Protein 1RTY (pdb70)

Sequence (479 aa):
KDSLRVESYGTIDELNSFIGLALAELSGQPGFEDLTAELLTIQHELFDCGGDLAIVTDYKLTEESVSFLETRIDAYTAEAPELKKFILPGGSKCASLLHIARTITRRAERRVVALKSEEIHETVLRYLNRLSDYFFAGARVVNARSGIGDVEYERSAKLYTDSLRVESYGTIDELNSFIGLALAELSGQPGFEDLTAELLTIQHELFDCGGDLAIVTERKDYKLTEESVSFLETRIDAYTAEAPELKKFILPGGSKCASLLHIARTITRRAERRVVALKSEEIHETVLRYLNRLSDYFFAGARVVNARSGIGDVEYERKDSLRVESYGTIDELNSFIGLALAELSGQPGFEDLTAELLTIQHELFDCGGDLAYKLTEESVSFLETRIDAYTAEAPELKKFILPGGSKCASLLHIARTITRRAERRVVALKSEEIHETVLRYLNRLSDYFFAGARVVNARSGIGDVEYERSAIVFRDRNS

Solvent-accessible surface area: 19884 Å² total

Organism: Bacillus subtilis (strain 168) (NCBI:txid224308)

Foldseek 3Di:
DDPLLVVLLVLLVVLLVLLVVLLVVLVVDPPCPVVNVLSVVVSVLSNQLSVQSVDDPDGDHDLVLLVVLVVLLVVLCVLFPPDDADFDQDWDPSLNSLQVSLVSLVVSLVSVVVCVVDDTPCSSNSSSVSSSSSSVSVSRSVNVVVVTHTHGDDDPD/DQPLVVLLVVLLVLLVVLLVLLVVLLVVCVVPPPCVVVSVLSVVVSVLSVLLNCQSPVDDDPVPRDHDLVLLVVLSVLLVVLCVQFDPDPFDFDQDWDPSLNSLLVSLVSLVVSLVSVVVCVVDDTDCSSNSSSSSSSSSSNSVSRSVRVVVVIHTHGDDD/DVVLLVVLLVLLVVLLVLLVVLLVVVVVDPPCVVVNVVSVVVSVLSNQLSVQSCHDRDLVLLVVLVVLLVVLCVLFPPDPAAFDQDWPVSLNSLLVSLVSLVVSLVSVVVCVVDDTDPRSNSNSVSSSSSSNSVSRSVNVVVVGGTHGDDPVCVVVDDDPD

Nearest PDB structures (foldseek):
  1rty-assembly1_A  TM=1.006E+00  e=5.826E-22  Bacillus subtilis
  1rty-assembly1_C  TM=9.875E-01  e=1.593E-19  Bacillus subtilis
  5im6-assembly1_A  TM=9.611E-01  e=4.534E-10  Burkholderia thailandensis E264
  2zhy-assembly1_A  TM=9.577E-01  e=4.776E-10  Burkholderia thailandensis
  2zhz-assembly1_C  TM=9.462E-01  e=5.879E-10  Burkholderia thailandensis

Radius of gyration: 21.3 Å; Cα contacts (8 Å, |Δi|>4): 761; chains: 3; bounding box: 52×54×54 Å

InterPro domains:
  IPR016030 Cobalamin adenosyltransferase-like [PF01923] (3-167)
  IPR029499 Corrinoid adenosyltransferase, PduO-type [PTHR12213] (2-181)
  IPR029499 Corrinoid adenosyltransferase, PduO-type [TIGR00636] (4-179)
  IPR036451 Cobalamin adenosyltransferase-like superfamily [G3DSA:1.20.1200.10] (12-193)
  IPR036451 Cobalamin adenosyltransferase-like superfamily [SSF89028] (1-179)

Secondary structure (DSSP, 8-state):
--HHHHHHHHHHHHHHHHHHHHHHHHTTSSS-HHHHHHHHHHHHHHHHHHHHHH--------HHHHHHHHHHHHHHHHHSPPP-SPBPS-SSHHHHHHHHHHHHHHHHHHHHHH---S---HHHHHHHHHHHHHHHHHHHHHHHHTT----B-----/-----HHHHHHHHHHHHHHHHHHHHHHHHHTSTT-HHHHHHHHHHHHHHHHHHHHHTT---GGG----HHHHHHHHHHHHHHHHHSPPP-S-EES-SSHHHHHHHHHHHHHHHHHHHHHH---S---HHHHHHHHHHHHHHHHHHHHHHHHTT-PPEE---/--HHHHHHHHHHHHHHHHHHHHHHHHTTSTT-HHHHHHHHHHHHHHHHHHHHT-----HHHHHHHHHHHHHHHHHSPPP-S-EES-SSHHHHHHHHHHHHHHHHHHHHHH---S---HHHHHHHHHHHHHHHHHHHHHHHHTT---EE--GGGSTTS----

CATH classification: 1.20.1200.10

B-factor: mean 40.58, std 18.96, range [3.9, 90.88]

Structure (mmCIF, N/CA/C/O backbone):
data_1RTY
#
_entry.id   1RTY
#
_cell.length_a   104.350
_cell.length_b   104.350
_cell.length_c   55.985
_cell.angle_alpha   90.00
_cell.angle_beta   90.00
_cell.angle_gamma   90.00
#
_symmetry.space_group_name_H-M   'P 4'
#
loop_
_entity.id
_entity.type
_entity.pdbx_description
1 polymer 'yvqk protein'
2 non-polymer 'PHOSPHATE ION'
3 water water
#
loop_
_atom_site.group_PDB
_atom_site.id
_atom_site.type_symbol
_atom_site.label_atom_id
_atom_site.label_alt_id
_atom_site.label_comp_id
_atom_site.label_asym_id
_atom_site.label_entity_id
_atom_site.label_seq_id
_atom_site.pdbx_PDB_ins_code
_atom_site.Cartn_x
_atom_site.Cartn_y
_atom_site.Cartn_z
_atom_site.occupancy
_atom_site.B_iso_or_equiv
_atom_site.auth_seq_id
_atom_site.auth_comp_id
_atom_site.auth_asym_id
_atom_site.auth_atom_id
_atom_site.pdbx_PDB_model_num
ATOM 1 N N . LYS A 1 22 ? 43.711 -0.805 -5.749 1.00 54.86 22 LYS A N 1
ATOM 2 C CA . LYS A 1 22 ? 43.986 -1.163 -7.173 1.00 54.53 22 LYS A CA 1
ATOM 3 C C . LYS A 1 22 ? 43.890 0.100 -8.023 1.00 52.80 22 LYS A C 1
ATOM 4 O O . LYS A 1 22 ? 42.800 0.555 -8.360 1.00 53.84 22 LYS A O 1
ATOM 10 N N . ASP A 1 23 ? 45.044 0.659 -8.372 1.00 49.74 23 ASP A N 1
ATOM 11 C CA . ASP A 1 23 ? 45.106 1.893 -9.155 1.00 45.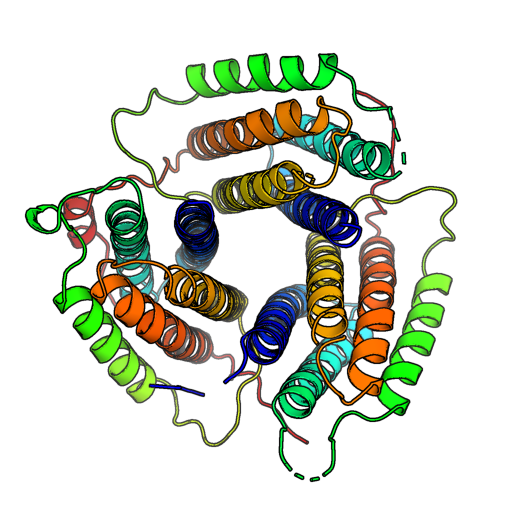62 23 ASP A CA 1
ATOM 12 C C . ASP A 1 23 ? 44.426 3.068 -8.461 1.00 40.93 23 ASP A C 1
ATOM 13 O O . ASP A 1 23 ? 43.216 3.066 -8.231 1.00 36.62 23 ASP A O 1
ATOM 18 N N . SER A 1 24 ? 45.230 4.082 -8.172 1.00 38.43 24 SER A N 1
ATOM 19 C CA . SER A 1 24 ? 44.778 5.288 -7.514 1.00 37.50 24 SER A CA 1
ATOM 20 C C . SER A 1 24 ? 43.762 6.079 -8.327 1.00 34.03 24 SER A C 1
ATOM 21 O O . SER A 1 24 ? 42.754 6.527 -7.790 1.00 31.75 24 SER A O 1
ATOM 24 N N . LEU A 1 25 ? 44.021 6.249 -9.621 1.00 32.19 25 LEU A N 1
ATOM 25 C CA . LEU A 1 25 ? 43.117 7.018 -10.479 1.00 29.40 25 LEU A CA 1
ATOM 26 C C . LEU A 1 25 ? 41.681 6.507 -10.485 1.00 26.00 25 LEU A C 1
ATOM 27 O O . LEU A 1 25 ? 40.739 7.289 -10.440 1.00 25.84 25 LEU A O 1
ATOM 32 N N . ARG A 1 26 ? 41.520 5.196 -10.534 1.00 24.05 26 ARG A N 1
ATOM 33 C CA . ARG A 1 26 ? 40.197 4.593 -10.540 1.00 24.79 26 ARG A CA 1
ATOM 34 C C . ARG A 1 26 ? 39.572 4.712 -9.139 1.00 25.61 26 ARG A C 1
ATOM 35 O O . ARG A 1 26 ? 38.415 5.121 -9.002 1.00 24.06 26 ARG A O 1
ATOM 43 N N . VAL A 1 27 ? 40.335 4.380 -8.097 1.00 24.83 27 VAL A N 1
ATOM 44 C CA . VAL A 1 27 ? 39.808 4.468 -6.739 1.00 23.52 27 VAL A CA 1
ATOM 45 C C . VAL A 1 27 ? 39.489 5.913 -6.392 1.00 21.77 27 VAL A C 1
ATOM 46 O O . VAL A 1 27 ? 38.478 6.194 -5.740 1.00 20.73 27 VAL A O 1
ATOM 50 N N . GLU A 1 28 ? 40.340 6.825 -6.846 1.00 18.88 28 GLU A N 1
ATOM 51 C CA . GLU A 1 28 ? 40.149 8.245 -6.582 1.00 19.04 28 GLU A CA 1
ATOM 52 C C . GLU A 1 28 ? 38.846 8.764 -7.183 1.00 20.80 28 GLU A C 1
ATOM 53 O O . GLU A 1 28 ? 38.193 9.644 -6.606 1.00 20.22 28 GLU A O 1
ATOM 59 N N . SER A 1 29 ? 38.481 8.224 -8.348 1.00 20.42 29 SER A N 1
ATOM 60 C CA . SER A 1 29 ? 37.252 8.625 -9.039 1.00 19.88 29 SER A CA 1
ATOM 61 C C . SER A 1 29 ? 36.025 8.063 -8.367 1.00 17.02 29 SER A C 1
ATOM 62 O O . SER A 1 29 ? 35.017 8.758 -8.221 1.00 18.36 29 SER A O 1
ATOM 65 N N . TYR A 1 30 ? 36.095 6.793 -7.985 1.00 17.45 30 TYR A N 1
ATOM 66 C CA . TYR A 1 30 ? 34.965 6.170 -7.323 1.00 18.04 30 TYR A CA 1
ATOM 67 C C . TYR A 1 30 ? 34.695 6.927 -6.022 1.00 17.93 30 TYR A C 1
ATOM 68 O O . TYR A 1 30 ? 33.552 7.249 -5.722 1.00 19.48 30 TYR A O 1
ATOM 77 N N . GLY A 1 31 ? 35.752 7.236 -5.281 1.00 18.48 31 GLY A N 1
ATOM 78 C CA . GLY A 1 31 ? 35.612 7.940 -4.013 1.00 20.16 31 GLY A CA 1
ATOM 79 C C . GLY A 1 31 ? 35.094 9.359 -4.111 1.00 21.14 31 GLY A C 1
ATOM 80 O O . GLY A 1 31 ? 34.311 9.802 -3.263 1.00 20.14 31 GLY A O 1
ATOM 81 N N . THR A 1 32 ? 35.512 10.079 -5.148 1.00 20.16 32 THR A N 1
ATOM 82 C CA . THR A 1 32 ? 35.066 11.450 -5.315 1.00 17.06 32 THR A CA 1
ATOM 83 C C . THR A 1 32 ? 33.613 11.475 -5.754 1.00 17.82 32 THR A C 1
ATOM 84 O O . THR A 1 32 ? 32.897 12.441 -5.507 1.00 20.84 32 THR A O 1
ATOM 88 N N . ILE A 1 33 ? 33.183 10.397 -6.396 1.00 16.05 33 ILE A N 1
ATOM 89 C CA . ILE A 1 33 ? 31.804 10.271 -6.862 1.00 17.59 33 ILE A CA 1
ATOM 90 C C . ILE A 1 33 ? 30.900 9.916 -5.672 1.00 17.78 33 ILE A C 1
ATOM 91 O O . ILE A 1 33 ? 29.732 10.315 -5.615 1.00 16.90 33 ILE A O 1
ATOM 96 N N . ASP A 1 34 ? 31.445 9.125 -4.750 1.00 19.17 34 ASP A N 1
ATOM 97 C CA . ASP A 1 34 ? 30.736 8.726 -3.535 1.00 17.34 34 ASP A CA 1
ATOM 98 C C . ASP A 1 34 ? 30.641 10.002 -2.700 1.00 15.71 34 ASP A C 1
ATOM 99 O O . ASP A 1 34 ? 29.580 10.334 -2.189 1.00 16.33 34 ASP A O 1
ATOM 104 N N . GLU A 1 35 ? 31.740 10.747 -2.604 1.00 16.53 35 GLU A N 1
ATOM 105 C CA . GLU A 1 35 ? 31.715 11.999 -1.852 1.00 15.95 35 GLU A CA 1
ATOM 106 C C . GLU A 1 35 ? 30.610 12.883 -2.427 1.00 17.75 35 GLU A C 1
ATOM 107 O O . GLU A 1 35 ? 29.798 13.443 -1.688 1.00 18.36 35 GLU A O 1
ATOM 113 N N . LEU A 1 36 ? 30.584 13.008 -3.753 1.00 18.42 36 LEU A N 1
ATOM 114 C CA . LEU A 1 36 ? 29.573 13.808 -4.440 1.00 15.37 36 LEU A CA 1
ATOM 115 C C . LEU A 1 36 ? 28.178 13.312 -4.083 1.00 14.06 36 LEU A C 1
ATOM 116 O O . LEU A 1 36 ? 27.310 14.073 -3.677 1.00 13.25 36 LEU A O 1
ATOM 121 N N . ASN A 1 37 ? 27.979 12.013 -4.222 1.00 13.53 37 ASN A N 1
ATOM 122 C CA . ASN A 1 37 ? 26.693 11.410 -3.932 1.00 15.16 37 ASN A CA 1
ATOM 123 C C . ASN A 1 37 ? 26.213 11.800 -2.531 1.00 19.15 37 ASN A C 1
ATOM 124 O O . ASN A 1 37 ? 25.012 12.054 -2.322 1.00 22.31 37 ASN A O 1
ATOM 129 N N . SER A 1 38 ? 27.145 11.854 -1.578 1.00 18.83 38 SER A N 1
ATOM 130 C CA . SER A 1 38 ? 26.821 12.226 -0.209 1.00 16.82 38 SER A CA 1
ATOM 131 C C . SER A 1 38 ? 26.267 13.643 -0.152 1.00 16.00 38 SER A C 1
ATOM 132 O O . SER A 1 38 ? 25.174 13.867 0.374 1.00 13.64 38 SER A O 1
ATOM 135 N N . PHE A 1 39 ? 27.011 14.609 -0.686 1.00 14.25 39 PHE A N 1
ATOM 136 C CA . PHE A 1 39 ? 26.519 15.970 -0.652 1.00 14.02 39 PHE A CA 1
ATOM 137 C C . PHE A 1 39 ? 25.130 16.047 -1.290 1.00 15.93 39 PHE A C 1
ATOM 138 O O . PHE A 1 39 ? 24.295 16.847 -0.878 1.00 15.87 39 PHE A O 1
ATOM 146 N N . ILE A 1 40 ? 24.870 15.199 -2.279 1.00 16.34 40 ILE A N 1
ATOM 147 C CA . ILE A 1 40 ? 23.560 15.194 -2.901 1.00 17.49 40 ILE A CA 1
ATOM 148 C C . ILE A 1 40 ? 22.565 14.700 -1.848 1.00 18.70 40 ILE A C 1
ATOM 149 O O . ILE A 1 40 ? 21.452 15.207 -1.745 1.00 19.36 40 ILE A O 1
ATOM 154 N N . GLY A 1 41 ? 22.992 13.722 -1.052 1.00 20.05 41 GLY A N 1
ATOM 155 C CA . GLY A 1 41 ? 22.145 13.190 0.002 1.00 18.66 41 GLY A CA 1
ATOM 156 C C . GLY A 1 41 ? 21.707 14.276 0.965 1.00 17.24 41 GLY A C 1
ATOM 157 O O . GLY A 1 41 ? 20.559 14.317 1.397 1.00 16.17 41 GLY A O 1
ATOM 158 N N . LEU A 1 42 ? 22.635 15.164 1.288 1.00 17.29 42 LEU A N 1
ATOM 159 C CA . LEU A 1 42 ? 22.365 16.282 2.175 1.00 16.70 42 LEU A CA 1
ATOM 160 C C . LEU A 1 42 ? 21.477 17.310 1.500 1.00 17.35 42 LEU A C 1
ATOM 161 O O . LEU A 1 42 ? 20.580 17.852 2.126 1.00 18.90 42 LEU A O 1
ATOM 166 N N . ALA A 1 43 ? 21.722 17.596 0.224 1.00 19.12 43 ALA A N 1
ATOM 167 C CA . ALA A 1 43 ? 20.902 18.587 -0.471 1.00 18.43 43 ALA A CA 1
ATOM 168 C C . ALA A 1 43 ? 19.475 18.084 -0.580 1.00 19.85 43 ALA A C 1
ATOM 169 O O . ALA A 1 43 ? 18.516 18.847 -0.451 1.00 20.14 43 ALA A O 1
ATOM 171 N N . LEU A 1 44 ? 19.337 16.781 -0.797 1.00 23.06 44 LEU A N 1
ATOM 172 C CA . LEU A 1 44 ? 18.030 16.154 -0.924 1.00 24.20 44 LEU A CA 1
ATOM 173 C C . LEU A 1 44 ? 17.305 16.195 0.436 1.00 24.61 44 LEU A C 1
ATOM 174 O O . LEU A 1 44 ? 16.101 16.474 0.510 1.00 22.91 44 LEU A O 1
ATOM 179 N N . ALA A 1 45 ? 18.036 15.916 1.510 1.00 24.42 45 ALA A N 1
ATOM 180 C CA . ALA A 1 45 ? 17.440 15.947 2.842 1.00 24.75 45 ALA A CA 1
ATOM 181 C C . ALA A 1 45 ? 16.861 17.336 3.076 1.00 24.38 45 ALA A C 1
ATOM 182 O O . ALA A 1 45 ? 15.739 17.493 3.561 1.00 24.35 45 ALA A O 1
ATOM 184 N N . GLU A 1 46 ? 17.641 18.343 2.717 1.00 26.76 46 GLU A N 1
ATOM 185 C CA . GLU A 1 46 ? 17.224 19.728 2.858 1.00 29.25 46 GLU A CA 1
ATOM 186 C C . GLU A 1 46 ? 16.031 20.055 1.949 1.00 31.31 46 GLU A C 1
ATOM 187 O O . GLU A 1 46 ? 15.014 20.564 2.414 1.00 32.72 46 GLU A O 1
ATOM 193 N N . LEU A 1 47 ? 16.148 19.763 0.654 1.00 33.17 47 LEU A N 1
ATOM 194 C CA . LEU A 1 47 ? 15.058 20.052 -0.281 1.00 34.26 47 LEU A CA 1
ATOM 195 C C . LEU A 1 47 ? 13.747 19.386 0.108 1.00 33.83 47 LEU A C 1
ATOM 196 O O . LEU A 1 47 ? 12.680 19.924 -0.139 1.00 34.50 47 LEU A O 1
ATOM 201 N N . SER A 1 48 ? 13.832 18.213 0.714 1.00 35.53 48 SER A N 1
ATOM 202 C CA . SER A 1 48 ? 12.637 17.486 1.117 1.00 38.28 48 SER A CA 1
ATOM 203 C C . SER A 1 48 ? 11.859 18.187 2.232 1.00 38.64 48 SER A C 1
ATOM 204 O O . SER A 1 48 ? 10.753 17.781 2.574 1.00 39.44 48 SER A O 1
ATOM 207 N N . GLY A 1 49 ? 12.440 19.235 2.800 1.00 38.87 49 GLY A N 1
ATOM 208 C CA . GLY A 1 49 ? 11.767 19.954 3.864 1.00 39.46 49 GLY A CA 1
ATOM 209 C C . GLY A 1 49 ? 10.860 21.076 3.383 1.00 40.51 49 GLY A C 1
ATOM 210 O O . GLY A 1 49 ? 10.057 21.602 4.159 1.00 40.69 49 GLY A O 1
ATOM 211 N N . GLN A 1 50 ? 10.983 21.457 2.113 1.00 39.12 50 GLN A N 1
ATOM 212 C CA . GLN A 1 50 ? 10.156 22.524 1.570 1.00 38.49 50 GLN A CA 1
ATOM 213 C C . GLN A 1 50 ? 9.317 22.066 0.390 1.00 35.96 50 GLN A C 1
ATOM 214 O O . GLN A 1 50 ? 9.738 21.221 -0.394 1.00 35.03 50 GLN A O 1
ATOM 220 N N . PRO A 1 51 ? 8.101 22.612 0.264 1.00 33.88 51 PRO A N 1
ATOM 221 C CA . PRO A 1 51 ? 7.214 22.243 -0.841 1.00 31.92 51 PRO A CA 1
ATOM 222 C C . PRO A 1 51 ? 7.597 22.933 -2.147 1.00 32.35 51 PRO A C 1
ATOM 223 O O . PRO A 1 51 ? 8.342 23.904 -2.141 1.00 31.38 51 PRO A O 1
ATOM 227 N N . GLY A 1 52 ? 7.089 22.415 -3.262 1.00 32.73 52 GLY A N 1
ATOM 228 C CA . GLY A 1 52 ? 7.379 23.006 -4.554 1.00 32.18 52 GLY A CA 1
ATOM 229 C C . GLY A 1 52 ? 8.665 22.508 -5.178 1.00 32.44 52 GLY A C 1
ATOM 230 O O . GLY A 1 52 ? 9.189 23.127 -6.105 1.00 32.58 52 GLY A O 1
ATOM 231 N N . PHE A 1 53 ? 9.171 21.385 -4.677 1.00 31.26 53 PHE A N 1
ATOM 232 C CA . PHE A 1 53 ? 10.406 20.812 -5.187 1.00 28.69 53 PHE A CA 1
ATOM 233 C C . PHE A 1 53 ? 10.295 19.309 -5.376 1.00 27.92 53 PHE A C 1
ATOM 234 O O . PHE A 1 53 ? 11.298 18.605 -5.332 1.00 25.04 53 PHE A O 1
ATOM 242 N N . GLU A 1 54 ? 9.077 18.822 -5.591 1.00 30.50 54 GLU A N 1
ATOM 243 C CA . GLU A 1 54 ? 8.852 17.394 -5.785 1.00 34.17 54 GLU A CA 1
ATOM 244 C C . GLU A 1 54 ? 9.614 16.870 -6.992 1.00 34.49 54 GLU A C 1
ATOM 245 O O . GLU A 1 54 ? 10.125 15.751 -6.972 1.00 37.00 54 GLU A O 1
ATOM 251 N N . ASP A 1 55 ? 9.679 17.670 -8.050 1.00 34.11 55 ASP A N 1
ATOM 252 C CA . ASP A 1 55 ? 10.393 17.257 -9.250 1.00 32.80 55 ASP A CA 1
ATOM 253 C C . ASP A 1 55 ? 11.894 17.163 -8.971 1.00 29.95 55 ASP A C 1
ATOM 254 O O . ASP A 1 55 ? 12.527 16.164 -9.302 1.00 27.81 55 ASP A O 1
ATOM 259 N N . LEU A 1 56 ? 12.456 18.198 -8.358 1.00 29.32 56 LEU A N 1
ATOM 260 C CA . LEU A 1 56 ? 13.882 18.202 -8.033 1.00 30.73 56 LEU A CA 1
ATOM 261 C C . LEU A 1 56 ? 14.251 17.057 -7.078 1.00 31.51 56 LEU A C 1
ATOM 262 O O . LEU A 1 56 ? 15.294 16.414 -7.242 1.00 32.06 56 LEU A O 1
ATOM 267 N N . THR A 1 57 ? 13.386 16.800 -6.098 1.00 30.75 57 THR A N 1
ATOM 268 C CA . THR A 1 57 ? 13.601 15.740 -5.110 1.00 31.33 57 THR A CA 1
ATOM 269 C C . THR A 1 57 ? 13.699 14.364 -5.742 1.00 29.47 57 THR A C 1
ATOM 270 O O . THR A 1 57 ? 14.634 13.615 -5.484 1.00 29.77 57 THR A O 1
ATOM 274 N N . ALA A 1 58 ? 12.716 14.023 -6.561 1.00 28.95 58 ALA A N 1
ATOM 275 C CA . ALA A 1 58 ? 12.716 12.720 -7.203 1.00 29.26 58 ALA A CA 1
ATOM 276 C C . ALA A 1 58 ? 13.950 12.564 -8.093 1.00 28.98 58 ALA A C 1
ATOM 277 O O . ALA A 1 58 ? 14.523 11.480 -8.184 1.00 29.51 58 ALA A O 1
ATOM 279 N N . GLU A 1 59 ? 14.372 13.656 -8.727 1.00 29.48 59 GLU A N 1
ATOM 280 C CA . GLU A 1 59 ? 15.540 13.634 -9.611 1.00 28.18 59 GLU A CA 1
ATOM 281 C C . GLU A 1 59 ? 16.834 13.358 -8.837 1.00 27.44 59 GLU A C 1
ATOM 282 O O . GLU A 1 59 ? 17.592 12.447 -9.205 1.00 28.17 59 GLU A O 1
ATOM 288 N N . LEU A 1 60 ? 17.089 14.118 -7.768 1.00 24.89 60 LEU A N 1
ATOM 289 C CA . LEU A 1 60 ? 18.299 13.905 -6.973 1.00 23.23 60 LEU A CA 1
ATOM 290 C C . LEU A 1 60 ? 18.368 12.447 -6.524 1.00 20.57 60 LEU A C 1
ATOM 291 O O . LEU A 1 60 ? 19.440 11.848 -6.483 1.00 22.38 60 LEU A O 1
ATOM 296 N N . LEU A 1 61 ? 17.223 11.865 -6.200 1.00 20.57 61 LEU A N 1
ATOM 297 C CA . LEU A 1 61 ? 17.210 10.469 -5.776 1.00 21.19 61 LEU A CA 1
ATOM 298 C C . LEU A 1 61 ? 17.620 9.560 -6.939 1.00 21.60 61 LEU A C 1
ATOM 299 O O . LEU A 1 61 ? 18.337 8.575 -6.750 1.00 21.09 61 LEU A O 1
ATOM 304 N N . THR A 1 62 ? 17.165 9.900 -8.142 1.00 21.78 62 THR A N 1
ATOM 305 C CA . THR A 1 62 ? 17.501 9.126 -9.331 1.00 21.20 62 THR A CA 1
ATOM 306 C C . THR A 1 62 ? 18.977 9.336 -9.620 1.00 20.46 62 THR A C 1
ATOM 307 O O . THR A 1 62 ? 19.691 8.415 -9.978 1.00 21.29 62 THR A O 1
ATOM 311 N N . ILE A 1 63 ? 19.433 10.564 -9.464 1.00 20.61 63 ILE A N 1
ATOM 312 C CA . ILE A 1 63 ? 20.822 10.841 -9.715 1.00 19.57 63 ILE A CA 1
ATOM 313 C C . ILE A 1 63 ? 21.707 10.029 -8.788 1.00 22.53 63 ILE A C 1
ATOM 314 O O . ILE A 1 63 ? 22.761 9.545 -9.208 1.00 25.52 63 ILE A O 1
ATOM 319 N N . GLN A 1 64 ? 21.291 9.860 -7.532 1.00 23.08 64 GLN A N 1
ATOM 320 C CA . GLN A 1 64 ? 22.089 9.079 -6.569 1.00 21.78 64 GLN A CA 1
ATOM 321 C C . GLN A 1 64 ? 22.283 7.640 -7.053 1.00 20.24 64 GLN A C 1
ATOM 322 O O . GLN A 1 64 ? 23.365 7.067 -6.940 1.00 18.90 64 GLN A O 1
ATOM 328 N N . HIS A 1 65 ? 21.214 7.072 -7.591 1.00 21.44 65 HIS A N 1
ATOM 329 C CA . HIS A 1 65 ? 21.246 5.722 -8.128 1.00 22.82 65 HIS A CA 1
ATOM 330 C C . HIS A 1 65 ? 22.200 5.683 -9.319 1.00 22.54 65 HIS A C 1
ATOM 331 O O . HIS A 1 65 ? 23.035 4.788 -9.437 1.00 22.16 65 HIS A O 1
ATOM 338 N N . GLU A 1 66 ? 22.080 6.664 -10.205 1.00 22.89 66 GLU A N 1
ATOM 339 C CA . GLU A 1 66 ? 22.925 6.693 -11.397 1.00 24.19 66 GLU A CA 1
ATOM 340 C C . GLU A 1 66 ? 24.388 6.880 -11.052 1.00 23.39 66 GLU A C 1
ATOM 341 O O . GLU A 1 66 ? 25.261 6.305 -11.697 1.00 25.47 66 GLU A O 1
ATOM 347 N N . LEU A 1 67 ? 24.646 7.668 -10.014 1.00 21.69 67 LEU A N 1
ATOM 348 C CA . LEU A 1 67 ? 25.998 7.911 -9.552 1.00 18.93 67 LEU A CA 1
ATOM 349 C C . LEU A 1 67 ? 26.546 6.624 -8.976 1.00 18.13 67 LEU A C 1
ATOM 350 O O . LEU A 1 67 ? 27.745 6.338 -9.059 1.00 15.34 67 LEU A O 1
ATOM 355 N N . PHE A 1 68 ? 25.660 5.863 -8.355 1.00 19.02 68 PHE A N 1
ATOM 356 C CA . PHE A 1 68 ? 26.046 4.581 -7.782 1.00 22.06 68 PHE A CA 1
ATOM 357 C C . PHE A 1 68 ? 26.539 3.749 -8.966 1.00 23.32 68 PHE A C 1
ATOM 358 O O . PHE A 1 68 ? 27.605 3.129 -8.909 1.00 22.41 68 PHE A O 1
ATOM 366 N N . ASP A 1 69 ? 25.752 3.763 -10.042 1.00 24.20 69 ASP A N 1
ATOM 367 C CA . ASP A 1 69 ? 26.077 3.039 -11.270 1.00 23.94 69 ASP A CA 1
ATOM 368 C C . ASP A 1 69 ? 27.391 3.559 -11.861 1.00 23.07 69 ASP A C 1
ATOM 369 O O . ASP A 1 69 ? 28.234 2.766 -12.293 1.00 21.60 69 ASP A O 1
ATOM 374 N N . CYS A 1 70 ? 27.566 4.883 -11.866 1.00 21.93 70 CYS A N 1
ATOM 375 C CA . CYS A 1 70 ? 28.787 5.490 -12.386 1.00 23.61 70 CYS A CA 1
ATOM 376 C C . CYS A 1 70 ? 30.003 4.895 -11.699 1.00 25.75 70 CYS A C 1
ATOM 377 O O . CYS A 1 70 ? 30.943 4.435 -12.352 1.00 25.73 70 CYS A O 1
ATOM 380 N N . GLY A 1 71 ? 29.979 4.931 -10.366 1.00 28.18 71 GLY A N 1
ATOM 381 C CA . GLY A 1 71 ? 31.078 4.397 -9.582 1.00 28.39 71 GLY A CA 1
ATOM 382 C C . GLY A 1 71 ? 31.339 2.966 -9.980 1.00 28.28 71 GLY A C 1
ATOM 383 O O . GLY A 1 71 ? 32.446 2.618 -10.373 1.00 30.30 71 GLY A O 1
ATOM 384 N N . GLY A 1 72 ? 30.304 2.141 -9.897 1.00 29.92 72 GLY A N 1
ATOM 385 C CA . GLY A 1 72 ? 30.438 0.746 -10.265 1.00 32.06 72 GLY A CA 1
ATOM 386 C C . GLY A 1 72 ? 31.014 0.572 -11.655 1.00 33.87 72 GLY A C 1
ATOM 387 O O . GLY A 1 72 ? 31.857 -0.297 -11.874 1.00 33.93 72 GLY A O 1
ATOM 388 N N . ASP A 1 73 ? 30.572 1.395 -12.602 1.00 35.48 73 ASP A N 1
ATOM 389 C CA . ASP A 1 73 ? 31.073 1.282 -13.970 1.00 35.44 73 ASP A CA 1
ATOM 390 C C . ASP A 1 73 ? 32.562 1.555 -14.060 1.00 37.21 73 ASP A C 1
ATOM 391 O O . ASP A 1 73 ? 33.252 0.981 -14.902 1.00 39.03 73 ASP A O 1
ATOM 396 N N . LEU A 1 74 ? 33.061 2.434 -13.202 1.00 38.30 74 LEU A N 1
ATOM 397 C CA . LEU A 1 74 ? 34.480 2.734 -13.209 1.00 40.38 74 LEU A CA 1
ATOM 398 C C . LEU A 1 74 ? 35.221 1.682 -12.401 1.00 43.21 74 LEU A C 1
ATOM 399 O O . LEU A 1 74 ? 36.382 1.387 -12.671 1.00 43.46 74 LEU A O 1
ATOM 404 N N . ALA A 1 75 ? 34.549 1.115 -11.406 1.00 46.88 75 ALA A N 1
ATOM 405 C CA . ALA A 1 75 ? 35.169 0.088 -10.574 1.00 51.93 75 ALA A CA 1
ATOM 406 C C . ALA A 1 75 ? 35.438 -1.162 -11.406 1.00 54.97 75 ALA A C 1
ATOM 407 O O . ALA A 1 75 ? 36.381 -1.905 -11.136 1.00 56.58 75 ALA A O 1
ATOM 409 N N . ILE A 1 76 ? 34.609 -1.389 -12.421 1.00 58.35 76 ILE A N 1
ATOM 410 C CA . ILE A 1 76 ? 34.767 -2.552 -13.290 1.00 61.36 76 ILE A CA 1
ATOM 411 C C . ILE A 1 76 ? 36.135 -2.543 -13.982 1.00 63.23 76 ILE A C 1
ATOM 412 O O . ILE A 1 76 ? 36.592 -1.510 -14.474 1.00 64.17 76 ILE A O 1
ATOM 417 N N . VAL A 1 77 ? 36.789 -3.700 -13.990 1.00 65.68 77 VAL A N 1
ATOM 418 C CA . VAL A 1 77 ? 38.096 -3.866 -14.626 1.00 68.16 77 VAL A CA 1
ATOM 419 C C . VAL A 1 77 ? 38.188 -5.274 -15.223 1.00 69.77 77 VAL A C 1
ATOM 420 O O . VAL A 1 77 ? 39.267 -5.867 -15.291 1.00 70.21 77 VAL A O 1
ATOM 424 N N . THR A 1 78 ? 37.039 -5.792 -15.657 1.00 71.02 78 THR A N 1
ATOM 425 C CA . THR A 1 78 ? 36.942 -7.126 -16.243 1.00 71.95 78 THR A CA 1
ATOM 426 C C . THR A 1 78 ? 36.272 -7.098 -17.619 1.00 72.64 78 THR A C 1
ATOM 427 O O . THR A 1 78 ? 36.757 -7.714 -18.575 1.00 72.76 78 THR A O 1
ATOM 431 N N . ASP A 1 82 ? 28.960 -6.173 -18.266 1.00 55.11 82 ASP A N 1
ATOM 432 C CA . ASP A 1 82 ? 28.638 -4.957 -19.000 1.00 54.49 82 ASP A CA 1
ATOM 433 C C . ASP A 1 82 ? 28.414 -3.805 -18.023 1.00 53.39 82 ASP A C 1
ATOM 434 O O . ASP A 1 82 ? 28.312 -4.018 -16.814 1.00 54.11 82 ASP A O 1
ATOM 439 N N . TYR A 1 83 ? 28.330 -2.588 -18.552 1.00 50.70 83 TYR A N 1
ATOM 440 C CA . TYR A 1 83 ? 28.135 -1.399 -17.731 1.00 48.08 83 TYR A CA 1
ATOM 441 C C . TYR A 1 83 ? 26.668 -1.148 -17.381 1.00 47.06 83 TYR A C 1
ATOM 442 O O . TYR A 1 83 ? 25.774 -1.669 -18.045 1.00 47.05 83 TYR A O 1
ATOM 451 N N . LYS A 1 84 ? 26.422 -0.353 -16.336 1.00 44.99 84 LYS A N 1
ATOM 452 C CA . LYS A 1 84 ? 25.054 -0.046 -15.910 1.00 41.69 84 LYS A CA 1
ATOM 453 C C . LYS A 1 84 ? 24.555 1.302 -16.417 1.00 39.90 84 LYS A C 1
ATOM 454 O O . LYS A 1 84 ? 23.422 1.404 -16.887 1.00 39.85 84 LYS A O 1
ATOM 460 N N . LEU A 1 85 ? 25.389 2.336 -16.328 1.00 36.39 85 LEU A N 1
ATOM 461 C CA . LEU A 1 85 ? 24.973 3.661 -16.773 1.00 33.09 85 LEU A CA 1
ATOM 462 C C . LEU A 1 85 ? 24.536 3.600 -18.231 1.00 34.20 85 LEU A C 1
ATOM 463 O O . LEU A 1 85 ? 25.126 2.882 -19.031 1.00 35.77 85 LEU A O 1
ATOM 468 N N . THR A 1 86 ? 23.496 4.358 -18.559 1.00 35.75 86 THR A N 1
ATOM 469 C CA . THR A 1 86 ? 22.931 4.393 -19.906 1.00 35.21 86 THR A CA 1
ATOM 470 C C . THR A 1 86 ? 23.007 5.818 -20.461 1.00 34.62 86 THR A C 1
ATOM 471 O O . THR A 1 86 ? 23.044 6.782 -19.699 1.00 34.17 86 THR A O 1
ATOM 475 N N . GLU A 1 87 ? 23.026 5.946 -21.784 1.00 33.82 87 GLU A N 1
ATOM 476 C CA . GLU A 1 87 ? 23.087 7.255 -22.418 1.00 31.97 87 GLU A CA 1
ATOM 477 C C . GLU A 1 87 ? 21.816 8.056 -22.150 1.00 31.66 87 GLU A C 1
ATOM 478 O O . GLU A 1 87 ? 21.828 9.286 -22.209 1.00 32.70 87 GLU A O 1
ATOM 484 N N . GLU A 1 88 ? 20.718 7.366 -21.856 1.00 31.05 88 GLU A N 1
ATOM 485 C CA . GLU A 1 88 ? 19.455 8.049 -21.567 1.00 33.15 88 GLU A CA 1
ATOM 486 C C . GLU A 1 88 ? 19.549 8.972 -20.342 1.00 31.39 88 GLU A C 1
ATOM 487 O O . GLU A 1 88 ? 18.944 10.049 -20.332 1.00 32.03 88 GLU A O 1
ATOM 493 N N . SER A 1 89 ? 20.300 8.553 -19.319 1.00 28.88 89 SER A N 1
ATOM 494 C CA . SER A 1 89 ? 20.485 9.361 -18.107 1.00 25.60 89 SER A CA 1
ATOM 495 C C . SER A 1 89 ? 21.127 10.694 -18.485 1.00 25.33 89 SER A C 1
ATOM 496 O O . SER A 1 89 ? 20.797 11.734 -17.920 1.00 25.21 89 SER A O 1
ATOM 499 N N . VAL A 1 90 ? 22.055 10.657 -19.438 1.00 25.53 90 VAL A N 1
ATOM 500 C CA . VAL A 1 90 ? 22.723 11.878 -19.890 1.00 25.72 90 VAL A CA 1
ATOM 501 C C . VAL A 1 90 ? 21.724 12.785 -20.603 1.00 27.38 90 VAL A C 1
ATOM 502 O O . VAL A 1 90 ? 21.793 14.007 -20.503 1.00 27.09 90 VAL A O 1
ATOM 506 N N . SER A 1 91 ? 20.789 12.171 -21.321 1.00 31.33 91 SER A N 1
ATOM 507 C CA . SER A 1 91 ? 19.769 12.911 -22.059 1.00 34.10 91 SER A CA 1
ATOM 508 C C . SER A 1 91 ? 18.776 13.525 -21.085 1.00 34.41 91 SER A C 1
ATOM 509 O O . SER A 1 91 ? 18.433 14.703 -21.196 1.00 34.35 91 SER A O 1
ATOM 512 N N . PHE A 1 92 ? 18.317 12.718 -20.130 1.00 36.12 92 PHE A N 1
ATOM 513 C CA . PHE A 1 92 ? 17.370 13.197 -19.131 1.00 35.94 92 PHE A CA 1
ATOM 514 C C . PHE A 1 92 ? 17.878 14.482 -18.504 1.00 35.82 92 PHE A C 1
ATOM 515 O O . PHE A 1 92 ? 17.129 15.446 -18.362 1.00 37.20 92 PHE A O 1
ATOM 523 N N . LEU A 1 93 ? 19.153 14.495 -18.130 1.00 35.61 93 LEU A N 1
ATOM 524 C CA . LEU A 1 93 ? 19.736 15.675 -17.506 1.00 36.80 93 LEU A CA 1
ATOM 525 C C . LEU A 1 93 ? 19.551 16.914 -18.346 1.00 36.00 93 LEU A C 1
ATOM 526 O O . LEU A 1 93 ? 19.009 17.917 -17.882 1.00 36.97 93 LEU A O 1
ATOM 531 N N . GLU A 1 94 ? 20.005 16.832 -19.590 1.00 36.90 94 GLU A N 1
ATOM 532 C CA . GLU A 1 94 ? 19.921 17.950 -20.531 1.00 37.49 94 GLU A CA 1
ATOM 533 C C . GLU A 1 94 ? 18.510 18.517 -20.616 1.00 37.15 94 GLU A C 1
ATOM 534 O O . GLU A 1 94 ? 18.308 19.735 -20.583 1.00 36.88 94 GLU A O 1
ATOM 540 N N . THR A 1 95 ? 17.535 17.622 -20.717 1.00 36.52 95 THR A N 1
ATOM 541 C CA . THR A 1 95 ? 16.143 18.021 -20.786 1.00 36.38 95 THR A CA 1
ATOM 542 C C . THR A 1 95 ? 15.809 18.864 -19.566 1.00 35.91 95 THR A C 1
ATOM 543 O O . THR A 1 95 ? 15.313 19.989 -19.686 1.00 36.25 95 THR A O 1
ATOM 547 N N . ARG A 1 96 ? 16.098 18.321 -18.386 1.00 35.56 96 ARG A N 1
ATOM 548 C CA . ARG A 1 96 ? 15.808 19.019 -17.136 1.00 34.09 96 ARG A CA 1
ATOM 549 C C . ARG A 1 96 ? 16.613 20.303 -17.023 1.00 33.27 96 ARG A C 1
ATOM 550 O O . ARG A 1 96 ? 16.166 21.288 -16.444 1.00 34.35 96 ARG A O 1
ATOM 558 N N . ILE A 1 97 ? 17.806 20.292 -17.592 1.00 33.82 97 ILE A N 1
ATOM 559 C CA . ILE A 1 97 ? 18.629 21.482 -17.576 1.00 34.44 97 ILE A CA 1
ATOM 560 C C . ILE A 1 97 ? 17.899 22.570 -18.366 1.00 36.75 97 ILE A C 1
ATOM 561 O O . ILE A 1 97 ? 17.893 23.738 -17.972 1.00 36.72 97 ILE A O 1
ATOM 566 N N . ASP A 1 98 ? 17.288 22.200 -19.488 1.00 36.06 98 ASP A N 1
ATOM 567 C CA . ASP A 1 98 ? 16.577 23.209 -20.257 1.00 37.43 98 ASP A CA 1
ATOM 568 C C . ASP A 1 98 ? 15.314 23.645 -19.542 1.00 35.35 98 ASP A C 1
ATOM 569 O O . ASP A 1 98 ? 15.096 24.837 -19.327 1.00 35.21 98 ASP A O 1
ATOM 574 N N . ALA A 1 99 ? 14.491 22.676 -19.163 1.00 35.40 99 ALA A N 1
ATOM 575 C CA . ALA A 1 99 ? 13.252 22.966 -18.454 1.00 35.58 99 ALA A CA 1
ATOM 576 C C . ALA A 1 99 ? 13.523 23.973 -17.330 1.00 36.41 99 ALA A C 1
ATOM 577 O O . ALA A 1 99 ? 12.792 24.953 -17.174 1.00 37.35 99 ALA A O 1
ATOM 579 N N . TYR A 1 100 ? 14.587 23.736 -16.566 1.00 35.50 100 TYR A N 1
ATOM 580 C CA . TYR A 1 100 ? 14.950 24.616 -15.462 1.00 36.12 100 TYR A CA 1
ATOM 581 C C . TYR A 1 100 ? 15.555 25.931 -15.922 1.00 36.55 100 TYR A C 1
ATOM 582 O O . TYR A 1 100 ? 15.244 26.981 -15.364 1.00 37.69 100 TYR A O 1
ATOM 591 N N . THR A 1 101 ? 16.431 25.881 -16.922 1.00 37.99 101 THR A N 1
ATOM 592 C CA . THR A 1 101 ? 17.053 27.106 -17.425 1.00 38.97 101 THR A CA 1
ATOM 593 C C . THR A 1 101 ? 15.975 28.053 -17.939 1.00 40.29 101 THR A C 1
ATOM 594 O O . THR A 1 101 ? 16.070 29.274 -17.778 1.00 40.75 101 THR A O 1
ATOM 598 N N . ALA A 1 102 ? 14.950 27.482 -18.561 1.00 40.87 102 ALA A N 1
ATOM 599 C CA . ALA A 1 102 ? 13.848 28.276 -19.091 1.00 43.35 102 ALA A CA 1
ATOM 600 C C . ALA A 1 102 ? 13.002 28.853 -17.950 1.00 43.80 102 ALA A C 1
ATOM 601 O O . ALA A 1 102 ? 12.766 30.066 -17.901 1.00 43.16 102 ALA A O 1
ATOM 603 N N . GLU A 1 103 ? 12.561 27.982 -17.039 1.00 43.15 103 GLU A N 1
ATOM 604 C CA . GLU A 1 103 ? 11.733 28.381 -15.888 1.00 43.61 103 GLU A CA 1
ATOM 605 C C . GLU A 1 103 ? 12.349 29.522 -15.088 1.00 43.47 103 GLU A C 1
ATOM 606 O O . GLU A 1 103 ? 11.643 30.391 -14.565 1.00 40.90 103 GLU A O 1
ATOM 612 N N . ALA A 1 104 ? 13.672 29.489 -14.979 1.00 44.63 104 ALA A N 1
ATOM 613 C CA . ALA A 1 104 ? 14.405 30.502 -14.251 1.00 47.42 104 ALA A CA 1
ATOM 614 C C . ALA A 1 104 ? 14.545 31.717 -15.138 1.00 50.41 104 ALA A C 1
ATOM 615 O O . ALA A 1 104 ? 14.547 31.609 -16.362 1.00 51.35 104 ALA A O 1
ATOM 617 N N . PRO A 1 105 ? 14.654 32.902 -14.530 1.00 53.53 105 PRO A N 1
ATOM 618 C CA . PRO A 1 105 ? 14.795 34.129 -15.317 1.00 55.28 105 PRO A CA 1
ATOM 619 C C . PRO A 1 105 ? 16.123 34.155 -16.071 1.00 57.73 105 PRO A C 1
ATOM 620 O O . PRO A 1 105 ? 17.182 33.908 -15.490 1.00 57.28 105 PRO A O 1
ATOM 624 N N . GLU A 1 106 ? 16.062 34.432 -17.371 1.00 61.13 106 GLU A N 1
ATOM 625 C CA . GLU A 1 106 ? 17.274 34.490 -18.180 1.00 64.60 106 GLU A CA 1
ATOM 626 C C . GLU A 1 106 ? 18.315 35.358 -17.482 1.00 65.77 106 GLU A C 1
ATOM 627 O O . GLU A 1 106 ? 18.018 36.480 -17.056 1.00 64.56 106 GLU A O 1
ATOM 633 N N . LEU A 1 107 ? 19.529 34.829 -17.354 1.00 67.49 107 LEU A N 1
ATOM 634 C CA . LEU A 1 107 ? 20.611 35.563 -16.702 1.00 69.43 107 LEU A CA 1
ATOM 635 C C . LEU A 1 107 ? 21.389 36.355 -17.739 1.00 70.09 107 LEU A C 1
ATOM 636 O O . LEU A 1 107 ? 21.474 35.953 -18.897 1.00 69.63 107 LEU A O 1
ATOM 641 N N . LYS A 1 108 ? 21.944 37.487 -17.319 1.00 71.35 108 LYS A N 1
ATOM 642 C CA . LYS A 1 108 ? 22.724 38.329 -18.215 1.00 72.78 108 LYS A CA 1
ATOM 643 C C . LYS A 1 108 ? 24.063 38.679 -17.571 1.00 73.49 108 LYS A C 1
ATOM 644 O O . LYS A 1 108 ? 24.754 39.601 -18.006 1.00 74.61 108 LYS A O 1
ATOM 650 N N . LYS A 1 109 ? 24.423 37.932 -16.532 1.00 73.91 109 LYS A N 1
ATOM 651 C CA . LYS A 1 109 ? 25.683 38.150 -15.823 1.00 74.24 109 LYS A CA 1
ATOM 652 C C . LYS A 1 109 ? 26.091 36.890 -15.050 1.00 73.02 109 LYS A C 1
ATOM 653 O O . LYS A 1 109 ? 25.265 36.011 -14.798 1.00 73.07 109 LYS A O 1
ATOM 659 N N . PHE A 1 110 ? 27.368 36.808 -14.686 1.00 70.96 110 PHE A N 1
ATOM 660 C CA . PHE A 1 110 ? 27.891 35.668 -13.938 1.00 67.71 110 PHE A CA 1
ATOM 661 C C . PHE A 1 110 ? 27.289 35.616 -12.539 1.00 65.17 110 PHE A C 1
ATOM 662 O O . PHE A 1 110 ? 27.220 36.627 -11.830 1.00 64.40 110 PHE A O 1
ATOM 670 N N . ILE A 1 111 ? 26.857 34.424 -12.146 1.00 61.05 111 ILE A N 1
ATOM 671 C CA . ILE A 1 111 ? 26.240 34.228 -10.844 1.00 56.91 111 ILE A CA 1
ATOM 672 C C . ILE A 1 111 ? 27.220 33.583 -9.862 1.00 53.68 111 ILE A C 1
ATOM 673 O O . ILE A 1 111 ? 28.068 32.783 -10.250 1.00 52.83 111 ILE A O 1
ATOM 678 N N . LEU A 1 112 ? 27.111 33.955 -8.591 1.00 50.21 112 LEU A N 1
ATOM 679 C CA . LEU A 1 112 ? 27.977 33.406 -7.554 1.00 47.86 112 LEU A CA 1
ATOM 680 C C . LEU A 1 112 ? 27.207 32.366 -6.761 1.00 45.41 112 LEU A C 1
ATOM 681 O O . LEU A 1 112 ? 25.999 32.481 -6.591 1.00 45.14 112 LEU A O 1
ATOM 686 N N . PRO A 1 113 ? 27.900 31.330 -6.268 1.00 43.33 113 PRO A N 1
ATOM 687 C CA . PRO A 1 113 ? 27.263 30.267 -5.484 1.00 41.72 113 PRO A CA 1
ATOM 688 C C . PRO A 1 113 ? 26.598 30.784 -4.201 1.00 39.78 113 PRO A C 1
ATOM 689 O O . PRO A 1 113 ? 27.222 31.489 -3.403 1.00 39.29 113 PRO A O 1
ATOM 693 N N . GLY A 1 114 ? 25.329 30.434 -4.009 1.00 37.32 114 GLY A N 1
ATOM 694 C CA . GLY A 1 114 ? 24.621 30.877 -2.821 1.00 37.55 114 GLY A CA 1
ATOM 695 C C . GLY A 1 114 ? 23.129 31.085 -3.011 1.00 35.87 114 GLY A C 1
ATOM 696 O O . GLY A 1 114 ? 22.531 30.531 -3.926 1.00 36.29 114 GLY A O 1
ATOM 697 N N . GLY A 1 115 ? 22.534 31.897 -2.144 1.00 36.71 115 GLY A N 1
ATOM 698 C CA . GLY A 1 115 ? 21.108 32.158 -2.220 1.00 35.74 115 GLY A CA 1
ATOM 699 C C . GLY A 1 115 ? 20.476 31.453 -1.044 1.00 35.73 115 GLY A C 1
ATOM 700 O O . GLY A 1 115 ? 20.936 31.614 0.089 1.00 37.01 115 GLY A O 1
ATOM 701 N N . SER A 1 116 ? 19.432 30.667 -1.291 1.00 34.23 116 SER A N 1
ATOM 702 C CA . SER A 1 116 ? 18.789 29.939 -0.207 1.00 31.60 116 SER A CA 1
ATOM 703 C C . SER A 1 116 ? 19.729 28.833 0.223 1.00 32.48 116 SER A C 1
ATOM 704 O O . SER A 1 116 ? 20.722 28.550 -0.453 1.00 32.89 116 SER A O 1
ATOM 707 N N . LYS A 1 117 ? 19.424 28.195 1.345 1.00 32.46 117 LYS A N 1
ATOM 708 C CA . LYS A 1 117 ? 20.273 27.115 1.805 1.00 31.90 117 LYS A CA 1
ATOM 709 C C . LYS A 1 117 ? 20.245 25.962 0.810 1.00 30.57 117 LYS A C 1
ATOM 710 O O . LYS A 1 117 ? 21.277 25.361 0.533 1.00 30.94 117 LYS A O 1
ATOM 716 N N . CYS A 1 118 ? 19.071 25.671 0.261 1.00 29.19 118 CYS A N 1
ATOM 717 C CA . CYS A 1 118 ? 18.943 24.588 -0.704 1.00 30.04 118 CYS A CA 1
ATOM 718 C C . CYS A 1 118 ? 19.823 24.855 -1.922 1.00 29.79 118 CYS A C 1
ATOM 719 O O . CYS A 1 118 ? 20.630 24.011 -2.316 1.00 28.81 118 CYS A O 1
ATOM 722 N N . ALA A 1 119 ? 19.674 26.039 -2.502 1.00 29.34 119 ALA A N 1
ATOM 723 C CA . ALA A 1 119 ? 20.449 26.433 -3.670 1.00 29.97 119 ALA A CA 1
ATOM 724 C C . ALA A 1 119 ? 21.949 26.423 -3.392 1.00 30.77 119 ALA A C 1
ATOM 725 O O . ALA A 1 119 ? 22.754 26.177 -4.293 1.00 33.87 119 ALA A O 1
ATOM 727 N N . SER A 1 120 ? 22.333 26.707 -2.153 1.00 28.01 120 SER A N 1
ATOM 728 C CA . SER A 1 120 ? 23.750 26.711 -1.796 1.00 25.58 120 SER A CA 1
ATOM 729 C C . SER A 1 120 ? 24.291 25.283 -1.817 1.00 24.99 120 SER A C 1
ATOM 730 O O . SER A 1 120 ? 25.430 25.040 -2.216 1.00 24.89 120 SER A O 1
ATOM 733 N N . LEU A 1 121 ? 23.462 24.338 -1.387 1.00 24.67 121 LEU A N 1
ATOM 734 C CA . LEU A 1 121 ? 23.855 22.939 -1.361 1.00 22.32 121 LEU A CA 1
ATOM 735 C C . LEU A 1 121 ? 23.945 22.378 -2.771 1.00 23.64 121 LEU A C 1
ATOM 736 O O . LEU A 1 121 ? 24.871 21.619 -3.088 1.00 25.03 121 LEU A O 1
ATOM 741 N N . LEU A 1 122 ? 22.992 22.749 -3.622 1.00 23.92 122 LEU A N 1
ATOM 742 C CA . LEU A 1 122 ? 22.991 22.270 -5.002 1.00 23.77 122 LEU A CA 1
ATOM 743 C C . LEU A 1 122 ? 24.230 22.788 -5.732 1.00 23.77 122 LEU A C 1
ATOM 744 O O . LEU A 1 122 ? 24.772 22.103 -6.601 1.00 21.92 122 LEU A O 1
ATOM 749 N N . HIS A 1 123 ? 24.670 23.993 -5.362 1.00 22.78 123 HIS A N 1
ATOM 750 C CA . HIS A 1 123 ? 25.849 24.608 -5.962 1.00 23.90 123 HIS A CA 1
ATOM 751 C C . HIS A 1 123 ? 27.104 23.888 -5.514 1.00 24.43 123 HIS A C 1
ATOM 752 O O . HIS A 1 123 ? 28.062 23.744 -6.276 1.00 24.90 123 HIS A O 1
ATOM 759 N N . ILE A 1 124 ? 27.095 23.441 -4.263 1.00 23.55 124 ILE A N 1
ATOM 760 C CA . ILE A 1 124 ? 28.219 22.697 -3.724 1.00 20.90 124 ILE A CA 1
ATOM 761 C C . ILE A 1 124 ? 28.273 21.413 -4.544 1.00 18.10 124 ILE A C 1
ATOM 762 O O . ILE A 1 124 ? 29.333 21.000 -4.996 1.00 18.98 124 ILE A O 1
ATOM 767 N N . ALA A 1 125 ? 27.113 20.796 -4.734 1.00 16.81 125 ALA A N 1
ATOM 768 C CA . ALA A 1 125 ? 27.010 19.562 -5.510 1.00 19.79 125 ALA A CA 1
ATOM 769 C C . ALA A 1 125 ? 27.615 19.791 -6.899 1.00 22.42 125 ALA A C 1
ATOM 770 O O . ALA A 1 125 ? 28.268 18.906 -7.467 1.00 22.73 125 ALA A O 1
ATOM 772 N N . ARG A 1 126 ? 27.395 20.985 -7.436 1.00 22.39 126 ARG A N 1
ATOM 773 C CA . ARG A 1 126 ? 27.925 21.346 -8.739 1.00 25.48 126 ARG A CA 1
ATOM 774 C C . ARG A 1 126 ? 29.456 21.328 -8.742 1.00 25.22 126 ARG A C 1
ATOM 775 O O . ARG A 1 126 ? 30.070 20.702 -9.615 1.00 25.55 126 ARG A O 1
ATOM 783 N N . THR A 1 127 ? 30.079 21.988 -7.770 1.00 23.08 127 THR A N 1
ATOM 784 C CA . THR A 1 127 ? 31.545 22.020 -7.738 1.00 24.07 127 THR A CA 1
ATOM 785 C C . THR A 1 127 ? 32.163 20.658 -7.472 1.00 23.14 127 THR A C 1
ATOM 786 O O . THR A 1 127 ? 33.199 20.332 -8.042 1.00 23.95 127 THR A O 1
ATOM 790 N N . ILE A 1 128 ? 31.540 19.869 -6.601 1.00 21.70 128 ILE A N 1
ATOM 791 C CA . ILE A 1 128 ? 32.063 18.547 -6.299 1.00 18.67 128 ILE A CA 1
ATOM 792 C C . ILE A 1 128 ? 31.873 17.711 -7.560 1.00 18.83 128 ILE A C 1
ATOM 793 O O . ILE A 1 128 ? 32.703 16.859 -7.864 1.00 16.61 128 ILE A O 1
ATOM 798 N N . THR A 1 129 ? 30.780 17.937 -8.292 1.00 21.40 129 THR A N 1
ATOM 799 C CA . THR A 1 129 ? 30.568 17.191 -9.536 1.00 20.82 129 THR A CA 1
ATOM 800 C C . THR A 1 129 ? 31.730 17.506 -10.478 1.00 21.60 129 THR A C 1
ATOM 801 O O . THR A 1 129 ? 32.270 16.609 -11.105 1.00 22.05 129 THR A O 1
ATOM 805 N N . ARG A 1 130 ? 32.113 18.779 -10.561 1.00 22.73 130 ARG A N 1
ATOM 806 C CA . ARG A 1 130 ? 33.211 19.193 -11.432 1.00 25.05 130 ARG A CA 1
ATOM 807 C C . ARG A 1 130 ? 34.490 18.497 -11.015 1.00 26.68 130 ARG A C 1
ATOM 808 O O . ARG A 1 130 ? 35.316 18.121 -11.857 1.00 26.78 130 ARG A O 1
ATOM 816 N N . ARG A 1 131 ? 34.652 18.339 -9.703 1.00 27.05 131 ARG A N 1
ATOM 817 C CA . ARG A 1 131 ? 35.822 17.677 -9.145 1.00 24.60 131 ARG A CA 1
ATOM 818 C C . ARG A 1 131 ? 35.805 16.222 -9.582 1.00 23.64 131 ARG A C 1
ATOM 819 O O . ARG A 1 131 ? 36.811 15.698 -10.053 1.00 25.92 131 ARG A O 1
ATOM 827 N N . ALA A 1 132 ? 34.653 15.576 -9.445 1.00 22.10 132 ALA A N 1
ATOM 828 C CA . ALA A 1 132 ? 34.523 14.184 -9.840 1.00 20.54 132 ALA A CA 1
ATOM 829 C C . ALA A 1 132 ? 34.828 14.052 -11.326 1.00 23.24 132 ALA A C 1
ATOM 830 O O . ALA A 1 132 ? 35.425 13.065 -11.765 1.00 21.35 132 ALA A O 1
ATOM 832 N N . GLU A 1 133 ? 34.426 15.054 -12.102 1.00 24.16 133 GLU A N 1
ATOM 833 C CA . GLU A 1 133 ? 34.669 15.013 -13.536 1.00 27.58 133 GLU A CA 1
ATOM 834 C C . GLU A 1 133 ? 36.172 15.034 -13.803 1.00 27.78 133 GLU A C 1
ATOM 835 O O . GLU A 1 133 ? 36.679 14.202 -14.553 1.00 29.97 133 GLU A O 1
ATOM 841 N N . ARG A 1 134 ? 36.881 15.972 -13.174 1.00 27.98 134 ARG A N 1
ATOM 842 C CA . ARG A 1 134 ? 38.324 16.082 -13.358 1.00 27.48 134 ARG A CA 1
ATOM 843 C C . ARG A 1 134 ? 39.037 14.765 -13.063 1.00 28.98 134 ARG A C 1
ATOM 844 O O . ARG A 1 134 ? 39.973 14.387 -13.773 1.00 29.35 134 ARG A O 1
ATOM 852 N N . ARG A 1 135 ? 38.588 14.072 -12.017 1.00 28.74 135 ARG A N 1
ATOM 853 C CA . ARG A 1 135 ? 39.182 12.805 -11.622 1.00 26.42 135 ARG A CA 1
ATOM 854 C C . ARG A 1 135 ? 38.894 11.757 -12.681 1.00 27.43 135 ARG A C 1
ATOM 855 O O . ARG A 1 135 ? 39.765 10.967 -13.026 1.00 27.78 135 ARG A O 1
ATOM 863 N N . VAL A 1 136 ? 37.665 11.731 -13.186 1.00 26.91 136 VAL A N 1
ATOM 864 C CA . VAL A 1 136 ? 37.338 10.766 -14.219 1.00 26.21 136 VAL A CA 1
ATOM 865 C C . VAL A 1 136 ? 38.154 11.090 -15.480 1.00 26.33 136 VAL A C 1
ATOM 866 O O . VAL A 1 136 ? 38.686 10.189 -16.124 1.00 24.76 136 VAL A O 1
ATOM 870 N N . VAL A 1 137 ? 38.274 12.375 -15.807 1.00 24.71 137 VAL A N 1
ATOM 871 C CA . VAL A 1 137 ? 39.061 12.790 -16.964 1.00 24.82 137 VAL A CA 1
ATOM 872 C C . VAL A 1 137 ? 40.476 12.227 -16.850 1.00 25.56 137 VAL A C 1
ATOM 873 O O . VAL A 1 137 ? 40.976 11.586 -17.772 1.00 26.92 137 VAL A O 1
ATOM 877 N N . ALA A 1 138 ? 41.114 12.467 -15.710 1.00 26.63 138 ALA A N 1
ATOM 878 C CA . ALA A 1 138 ? 42.468 11.984 -15.474 1.00 26.36 138 ALA A CA 1
ATOM 879 C C . ALA A 1 138 ? 42.493 10.460 -15.535 1.00 26.69 138 ALA A C 1
ATOM 880 O O . ALA A 1 138 ? 43.493 9.863 -15.935 1.00 26.51 138 ALA A O 1
ATOM 882 N N . LEU A 1 139 ? 41.394 9.824 -15.139 1.00 27.05 139 LEU A N 1
ATOM 883 C CA . LEU A 1 139 ? 41.343 8.372 -15.186 1.00 28.02 139 LEU A CA 1
ATOM 884 C C . LEU A 1 139 ? 41.390 7.935 -16.647 1.00 31.90 139 LEU A C 1
ATOM 885 O O . LEU A 1 139 ? 42.223 7.107 -17.034 1.00 32.10 139 LEU A O 1
ATOM 898 N N . LYS A 1 141 ? 42.507 9.286 -19.278 1.00 36.50 141 LYS A N 1
ATOM 899 C CA . LYS A 1 141 ? 43.820 9.450 -19.877 1.00 36.08 141 LYS A CA 1
ATOM 900 C C . LYS A 1 141 ? 44.732 8.254 -19.632 1.00 36.82 141 LYS A C 1
ATOM 901 O O . LYS A 1 141 ? 45.574 7.936 -20.473 1.00 38.14 141 LYS A O 1
ATOM 907 N N . SER A 1 142 ? 44.565 7.585 -18.496 1.00 34.39 142 SER A N 1
ATOM 908 C CA . SER A 1 142 ? 45.409 6.444 -18.176 1.00 34.84 142 SER A CA 1
ATOM 909 C C . SER A 1 142 ? 44.835 5.136 -18.686 1.00 34.64 142 SER A C 1
ATOM 910 O O . SER A 1 142 ? 45.575 4.192 -18.931 1.00 35.13 142 SER A O 1
ATOM 913 N N . GLU A 1 143 ? 43.518 5.070 -18.830 1.00 33.85 143 GLU A N 1
ATOM 914 C CA . GLU A 1 143 ? 42.903 3.853 -19.317 1.00 35.01 143 GLU A CA 1
ATOM 915 C C . GLU A 1 143 ? 41.473 4.038 -19.780 1.00 35.11 143 GLU A C 1
ATOM 916 O O . GLU A 1 143 ? 40.859 5.074 -19.548 1.00 35.23 143 GLU A O 1
ATOM 922 N N . GLU A 1 144 ? 40.965 3.016 -20.456 1.00 35.39 144 GLU A N 1
ATOM 923 C CA . GLU A 1 144 ? 39.613 3.003 -20.991 1.00 37.26 144 GLU A CA 1
ATOM 924 C C . GLU A 1 144 ? 38.565 2.989 -19.894 1.00 35.34 144 GLU A C 1
ATOM 925 O O . GLU A 1 144 ? 38.700 2.276 -18.903 1.00 37.06 144 GLU A O 1
ATOM 931 N N . ILE A 1 145 ? 37.504 3.757 -20.092 1.00 32.96 145 ILE A N 1
ATOM 932 C CA . ILE A 1 145 ? 36.424 3.816 -19.121 1.00 31.31 145 ILE A CA 1
ATOM 933 C C . ILE A 1 145 ? 35.108 3.932 -19.856 1.00 31.86 145 ILE A C 1
ATOM 934 O O . ILE A 1 145 ? 35.081 4.261 -21.038 1.00 30.46 145 ILE A O 1
ATOM 939 N N . HIS A 1 146 ? 34.017 3.669 -19.142 1.00 33.05 146 HIS A N 1
ATOM 940 C CA . HIS A 1 146 ? 32.673 3.797 -19.705 1.00 30.96 146 HIS A CA 1
ATOM 941 C C . HIS A 1 146 ? 32.492 5.300 -19.869 1.00 30.30 146 HIS A C 1
ATOM 942 O O . HIS A 1 146 ? 32.136 5.988 -18.913 1.00 32.26 146 HIS A O 1
ATOM 949 N N . GLU A 1 147 ? 32.756 5.801 -21.071 1.00 28.12 147 GLU A N 1
ATOM 950 C CA . GLU A 1 147 ? 32.659 7.231 -21.369 1.00 25.85 147 GLU A CA 1
ATOM 951 C C . GLU A 1 147 ? 31.330 7.897 -21.038 1.00 22.58 147 GLU A C 1
ATOM 952 O O . GLU A 1 147 ? 31.282 9.105 -20.821 1.00 20.40 147 GLU A O 1
ATOM 958 N N . THR A 1 148 ? 30.251 7.122 -21.031 1.00 20.41 148 THR A N 1
ATOM 959 C CA . THR A 1 148 ? 28.947 7.672 -20.702 1.00 20.79 148 THR A CA 1
ATOM 960 C C . THR A 1 148 ? 29.008 8.333 -19.315 1.00 22.14 148 THR A C 1
ATOM 961 O O . THR A 1 148 ? 28.321 9.335 -19.059 1.00 20.32 148 THR A O 1
ATOM 965 N N . VAL A 1 149 ? 29.836 7.764 -18.437 1.00 21.06 149 VAL A N 1
ATOM 966 C CA . VAL A 1 149 ? 30.026 8.289 -17.091 1.00 22.92 149 VAL A CA 1
ATOM 967 C C . VAL A 1 149 ? 30.661 9.678 -17.143 1.00 24.63 149 VAL A C 1
ATOM 968 O O . VAL A 1 149 ? 30.247 10.573 -16.400 1.00 25.56 149 VAL A O 1
ATOM 972 N N . LEU A 1 150 ? 31.655 9.870 -18.009 1.00 23.52 150 LEU A N 1
ATOM 973 C CA . LEU A 1 150 ? 32.299 11.179 -18.092 1.00 24.07 150 LEU A CA 1
ATOM 974 C C . LEU A 1 150 ? 31.353 12.247 -18.618 1.00 25.17 150 LEU A C 1
ATOM 975 O O . LEU A 1 150 ? 31.469 13.419 -18.255 1.00 29.82 150 LEU A O 1
ATOM 980 N N . ARG A 1 151 ? 30.414 11.847 -19.470 1.00 23.50 151 ARG A N 1
ATOM 981 C CA . ARG A 1 151 ? 29.446 12.782 -20.027 1.00 22.46 151 ARG A CA 1
ATOM 982 C C . ARG A 1 151 ? 28.383 13.085 -18.986 1.00 22.39 151 ARG A C 1
ATOM 983 O O . ARG A 1 151 ? 28.016 14.246 -18.775 1.00 18.54 151 ARG A O 1
ATOM 991 N N . TYR A 1 152 ? 27.886 12.031 -18.340 1.00 22.32 152 TYR A N 1
ATOM 992 C CA . TYR A 1 152 ? 26.888 12.194 -17.293 1.00 23.65 152 TYR A CA 1
ATOM 993 C C . TYR A 1 152 ? 27.385 13.251 -16.291 1.00 22.21 152 TYR A C 1
ATOM 994 O O . TYR A 1 152 ? 26.692 14.219 -15.994 1.00 23.56 152 TYR A O 1
ATOM 1003 N N . LEU A 1 153 ? 28.597 13.078 -15.788 1.00 20.34 153 LEU A N 1
ATOM 1004 C CA . LEU A 1 153 ? 29.131 14.037 -14.841 1.00 20.29 153 LEU A CA 1
ATOM 1005 C C . LEU A 1 153 ? 29.223 15.432 -15.423 1.00 21.58 153 LEU A C 1
ATOM 1006 O O . LEU A 1 153 ? 28.974 16.415 -14.735 1.00 24.61 153 LEU A O 1
ATOM 1011 N N . ASN A 1 154 ? 29.584 15.526 -16.695 1.00 22.09 154 ASN A N 1
ATOM 1012 C CA . ASN A 1 154 ? 29.712 16.826 -17.355 1.00 20.49 154 ASN A CA 1
ATOM 1013 C C . ASN A 1 154 ? 28.399 17.594 -17.408 1.00 19.31 154 ASN A C 1
ATOM 1014 O O . ASN A 1 154 ? 28.369 18.815 -17.280 1.00 18.56 154 ASN A O 1
ATOM 1019 N N . ARG A 1 155 ? 27.305 16.875 -17.599 1.00 22.37 155 ARG A N 1
ATOM 1020 C CA . ARG A 1 155 ? 25.983 17.502 -17.643 1.00 23.12 155 ARG A CA 1
ATOM 1021 C C . ARG A 1 155 ? 25.476 17.773 -16.219 1.00 24.50 155 ARG A C 1
ATOM 1022 O O . ARG A 1 155 ? 24.883 18.831 -15.942 1.00 23.66 155 ARG A O 1
ATOM 1030 N N . LEU A 1 156 ? 25.723 16.818 -15.320 1.00 23.67 156 LEU A N 1
ATOM 1031 C CA . LEU A 1 156 ? 25.293 16.935 -13.941 1.00 22.20 156 LEU A CA 1
ATOM 1032 C C . LEU A 1 156 ? 25.653 18.280 -13.343 1.00 21.24 156 LEU A C 1
ATOM 1033 O O . LEU A 1 156 ? 24.810 18.924 -12.740 1.00 22.29 156 LEU A O 1
ATOM 1038 N N . SER A 1 157 ? 26.890 18.728 -13.516 1.00 22.82 157 SER A N 1
ATOM 1039 C CA . SER A 1 157 ? 27.270 20.018 -12.952 1.00 22.97 157 SER A CA 1
ATOM 1040 C C . SER A 1 157 ? 26.384 21.138 -13.481 1.00 24.75 157 SER A C 1
ATOM 1041 O O . SER A 1 157 ? 26.093 22.098 -12.769 1.00 25.72 157 SER A O 1
ATOM 1044 N N . ASP A 1 158 ? 25.948 21.017 -14.733 1.00 28.31 158 ASP A N 1
ATOM 1045 C CA . ASP A 1 158 ? 25.070 22.022 -15.342 1.00 28.11 158 ASP A CA 1
ATOM 1046 C C . ASP A 1 158 ? 23.669 21.899 -14.753 1.00 25.86 158 ASP A C 1
ATOM 1047 O O . ASP A 1 158 ? 22.996 22.892 -14.475 1.00 24.73 158 ASP A O 1
ATOM 1052 N N . TYR A 1 159 ? 23.236 20.661 -14.579 1.00 25.48 159 TYR A N 1
ATOM 1053 C CA . TYR A 1 159 ? 21.940 20.398 -13.988 1.00 25.84 159 TYR A CA 1
ATOM 1054 C C . TYR A 1 159 ? 21.879 21.086 -12.612 1.00 26.47 159 TYR A C 1
ATOM 1055 O O . TYR A 1 159 ? 20.907 21.760 -12.296 1.00 24.92 159 TYR A O 1
ATOM 1064 N N . PHE A 1 160 ? 22.920 20.931 -11.800 1.00 27.57 160 PHE A N 1
ATOM 1065 C CA . PHE A 1 160 ? 22.902 21.551 -10.484 1.00 28.66 160 PHE A CA 1
ATOM 1066 C C . PHE A 1 160 ? 22.905 23.059 -10.566 1.00 29.06 160 PHE A C 1
ATOM 1067 O O . PHE A 1 160 ? 22.306 23.733 -9.719 1.00 30.32 160 PHE A O 1
ATOM 1075 N N . PHE A 1 161 ? 23.576 23.593 -11.583 1.00 29.49 161 PHE A N 1
ATOM 1076 C CA . PHE A 1 161 ? 23.629 25.037 -11.774 1.00 28.66 161 PHE A CA 1
ATOM 1077 C C . PHE A 1 161 ? 22.205 25.536 -12.040 1.00 28.98 161 PHE A C 1
ATOM 1078 O O . PHE A 1 161 ? 21.769 26.548 -11.483 1.00 28.94 161 PHE A O 1
ATOM 1086 N N . ALA A 1 162 ? 21.493 24.794 -12.886 1.00 28.74 162 ALA A N 1
ATOM 1087 C CA . ALA A 1 162 ? 20.123 25.112 -13.275 1.00 29.09 162 ALA A CA 1
ATOM 1088 C C . ALA A 1 162 ? 19.142 24.806 -12.160 1.00 29.26 162 ALA A C 1
ATOM 1089 O O . ALA A 1 162 ? 18.107 25.462 -12.035 1.00 30.35 162 ALA A O 1
ATOM 1091 N N . GLY A 1 163 ? 19.460 23.785 -11.371 1.00 29.80 163 GLY A N 1
ATOM 1092 C CA . GLY A 1 163 ? 18.611 23.415 -10.259 1.00 28.03 163 GLY A CA 1
ATOM 1093 C C . GLY A 1 163 ? 18.800 24.435 -9.150 1.00 28.54 163 GLY A C 1
ATOM 1094 O O . GLY A 1 163 ? 17.859 24.781 -8.439 1.00 28.01 163 GLY A O 1
ATOM 1095 N N . ALA A 1 164 ? 20.023 24.932 -9.003 1.00 28.37 164 ALA A N 1
ATOM 1096 C CA . ALA A 1 164 ? 20.316 25.898 -7.952 1.00 30.12 164 ALA A CA 1
ATOM 1097 C C . ALA A 1 164 ? 19.618 27.228 -8.223 1.00 32.39 164 ALA A C 1
ATOM 1098 O O . ALA A 1 164 ? 19.197 27.924 -7.286 1.00 31.77 164 ALA A O 1
ATOM 1100 N N . ARG A 1 165 ? 19.504 27.583 -9.502 1.00 32.24 165 ARG A N 1
ATOM 1101 C CA . ARG A 1 165 ? 18.850 28.826 -9.893 1.00 32.63 165 ARG A CA 1
ATOM 1102 C C . ARG A 1 165 ? 17.338 28.728 -9.694 1.00 33.07 165 ARG A C 1
ATOM 1103 O O . ARG A 1 165 ? 16.718 29.635 -9.139 1.00 34.22 165 ARG A O 1
ATOM 1111 N N . VAL A 1 166 ? 16.751 27.628 -10.152 1.00 31.93 166 VAL A N 1
ATOM 1112 C CA . VAL A 1 166 ? 15.320 27.404 -10.008 1.00 33.27 166 VAL A CA 1
ATOM 1113 C C . VAL A 1 166 ? 14.912 27.489 -8.538 1.00 34.69 166 VAL A C 1
ATOM 1114 O O . VAL A 1 166 ? 13.954 28.175 -8.193 1.00 35.72 166 VAL A O 1
ATOM 1118 N N . VAL A 1 167 ? 15.637 26.779 -7.678 1.00 34.63 167 VAL A N 1
ATOM 1119 C CA . VAL A 1 167 ? 15.347 26.779 -6.250 1.00 34.25 167 VAL A CA 1
ATOM 1120 C C . VAL A 1 167 ? 15.256 28.191 -5.697 1.00 32.72 167 VAL A C 1
ATOM 1121 O O . VAL A 1 167 ? 14.344 28.500 -4.941 1.00 33.32 167 VAL A O 1
ATOM 1125 N N . ASN A 1 168 ? 16.194 29.051 -6.063 1.00 33.00 168 ASN A N 1
ATOM 1126 C CA . ASN A 1 168 ? 16.132 30.418 -5.577 1.00 33.73 168 ASN A CA 1
ATOM 1127 C C . ASN A 1 168 ? 14.925 31.100 -6.192 1.00 35.80 168 ASN A C 1
ATOM 1128 O O . ASN A 1 168 ? 14.192 31.811 -5.511 1.00 36.07 168 ASN A O 1
ATOM 1133 N N . ALA A 1 169 ? 14.715 30.884 -7.484 1.00 38.25 169 ALA A N 1
ATOM 1134 C CA . ALA A 1 169 ? 13.577 31.490 -8.161 1.00 39.24 169 ALA A CA 1
ATOM 1135 C C . ALA A 1 169 ? 12.305 31.067 -7.440 1.00 40.34 169 ALA A C 1
ATOM 1136 O O . ALA A 1 169 ? 11.537 31.907 -6.984 1.00 41.40 169 ALA A O 1
ATOM 1138 N N . ARG A 1 170 ? 12.100 29.760 -7.331 1.00 41.26 170 ARG A N 1
ATOM 1139 C CA . ARG A 1 170 ? 10.926 29.221 -6.665 1.00 42.60 170 ARG A CA 1
ATOM 1140 C C . ARG A 1 170 ? 10.745 29.817 -5.268 1.00 45.20 170 ARG A C 1
ATOM 1141 O O . ARG A 1 170 ? 9.656 30.274 -4.916 1.00 46.97 170 ARG A O 1
ATOM 1149 N N . SER A 1 171 ? 11.809 29.829 -4.474 1.00 46.22 171 SER A N 1
ATOM 1150 C CA . SER A 1 171 ? 11.708 30.379 -3.129 1.00 47.41 171 SER A CA 1
ATOM 1151 C C . SER A 1 171 ? 11.724 31.903 -3.145 1.00 48.79 171 SER A C 1
ATOM 1152 O O . SER A 1 171 ? 11.917 32.542 -2.108 1.00 48.88 171 SER A O 1
ATOM 1155 N N . GLY A 1 172 ? 11.505 32.476 -4.326 1.00 50.22 172 GLY A N 1
ATOM 1156 C CA . GLY A 1 172 ? 11.498 33.921 -4.475 1.00 52.89 172 GLY A CA 1
ATOM 1157 C C . GLY A 1 172 ? 12.712 34.592 -3.866 1.00 54.79 172 GLY A C 1
ATOM 1158 O O . GLY A 1 172 ? 12.664 35.768 -3.504 1.00 56.44 172 GLY A O 1
ATOM 1159 N N . ILE A 1 173 ? 13.810 33.853 -3.763 1.00 55.98 173 ILE A N 1
ATOM 1160 C CA . ILE A 1 173 ? 15.025 34.394 -3.174 1.00 56.72 173 ILE A CA 1
ATOM 1161 C C . ILE A 1 173 ? 15.790 35.277 -4.145 1.00 58.26 173 ILE A C 1
ATOM 1162 O O . ILE A 1 173 ? 15.873 36.488 -3.952 1.00 59.50 173 ILE A O 1
ATOM 1167 N N . GLY A 1 174 ? 16.341 34.679 -5.193 1.00 58.73 174 GLY A N 1
ATOM 1168 C CA . GLY A 1 174 ? 17.102 35.457 -6.151 1.00 60.13 174 GLY A CA 1
ATOM 1169 C C . GLY A 1 174 ? 18.563 35.042 -6.150 1.00 61.46 174 GLY A C 1
ATOM 1170 O O . GLY A 1 174 ? 19.176 34.875 -5.090 1.00 61.48 174 GLY A O 1
ATOM 1171 N N . ASP A 1 175 ? 19.115 34.875 -7.348 1.00 61.95 175 ASP A N 1
ATOM 1172 C CA . ASP A 1 175 ? 20.502 34.465 -7.530 1.00 62.76 175 ASP A CA 1
ATOM 1173 C C . ASP A 1 175 ? 21.456 35.578 -7.136 1.00 64.06 175 ASP A C 1
ATOM 1174 O O . ASP A 1 175 ? 21.233 36.737 -7.473 1.00 64.55 175 ASP A O 1
ATOM 1179 N N . VAL A 1 176 ? 22.517 35.227 -6.417 1.00 64.90 176 VAL A N 1
ATOM 1180 C CA . VAL A 1 176 ? 23.506 36.215 -6.001 1.00 66.58 176 VAL A CA 1
ATOM 1181 C C . VAL A 1 176 ? 24.407 36.537 -7.198 1.00 67.98 176 VAL A C 1
ATOM 1182 O O . VAL A 1 176 ? 25.160 35.687 -7.670 1.00 67.87 176 VAL A O 1
ATOM 1186 N N . GLU A 1 177 ? 24.309 37.770 -7.688 1.00 70.36 177 GLU A N 1
ATOM 1187 C CA . GLU A 1 177 ? 25.086 38.221 -8.844 1.00 72.45 177 GLU A CA 1
ATOM 1188 C C . GLU A 1 177 ? 26.426 38.811 -8.430 1.00 73.55 177 GLU A C 1
ATOM 1189 O O . GLU A 1 177 ? 26.686 39.030 -7.248 1.00 72.48 177 GLU A O 1
ATOM 1195 N N . TYR A 1 178 ? 27.272 39.081 -9.417 1.00 76.03 178 TYR A N 1
ATOM 1196 C CA . TYR A 1 178 ? 28.584 39.665 -9.156 1.00 78.57 178 TYR A CA 1
ATOM 1197 C C . TYR A 1 178 ? 28.448 41.196 -9.121 1.00 79.50 178 TYR A C 1
ATOM 1198 O O . TYR A 1 178 ? 28.665 41.870 -10.127 1.00 78.86 178 TYR A O 1
ATOM 1207 N N . GLU A 1 179 ? 28.080 41.733 -7.958 1.00 80.65 179 GLU A N 1
ATOM 1208 C CA . GLU A 1 179 ? 27.917 43.175 -7.788 1.00 81.97 179 GLU A CA 1
ATOM 1209 C C . GLU A 1 179 ? 29.096 43.801 -7.054 1.00 82.52 179 GLU A C 1
ATOM 1210 O O . GLU A 1 179 ? 29.294 43.572 -5.860 1.00 82.35 179 GLU A O 1
ATOM 1216 N N . ARG A 1 180 ? 29.866 44.598 -7.796 1.00 83.52 180 ARG A N 1
ATOM 1217 C CA . ARG A 1 180 ? 31.057 45.300 -7.306 1.00 84.22 180 ARG A CA 1
ATOM 1218 C C . ARG A 1 180 ? 31.179 45.415 -5.786 1.00 84.08 180 ARG A C 1
ATOM 1219 O O . ARG A 1 180 ? 31.464 44.432 -5.103 1.00 84.83 180 ARG A O 1
ATOM 1227 N N . SER A 1 181 ? 30.968 46.626 -5.276 1.00 83.67 181 SER A N 1
ATOM 1228 C CA . SER A 1 181 ? 31.059 46.919 -3.847 1.00 83.64 181 SER A CA 1
ATOM 1229 C C . SER A 1 181 ? 32.178 46.142 -3.147 1.00 83.66 181 SER A C 1
ATOM 1230 O O . SER A 1 181 ? 31.918 45.210 -2.378 1.00 83.16 181 SER A O 1
ATOM 1233 N N . ALA A 1 182 ? 33.421 46.535 -3.418 1.00 82.87 182 ALA A N 1
ATOM 1234 C CA . ALA A 1 182 ? 34.586 45.888 -2.820 1.00 82.45 182 ALA A CA 1
ATOM 1235 C C . ALA A 1 182 ? 35.415 46.864 -1.987 1.00 82.06 182 ALA A C 1
ATOM 1236 O O . ALA A 1 182 ? 35.071 48.066 -1.957 1.00 82.26 182 ALA A O 1
ATOM 1246 N N . LYS B 1 2 ? 27.954 -0.368 2.039 1.00 26.43 2 LYS B N 1
ATOM 1247 C CA . LYS B 1 2 ? 28.003 -1.373 3.089 1.00 28.44 2 LYS B CA 1
ATOM 1248 C C . LYS B 1 2 ? 29.225 -1.159 3.968 1.00 28.69 2 LYS B C 1
ATOM 1249 O O . LYS B 1 2 ? 29.943 -0.163 3.829 1.00 29.10 2 LYS B O 1
ATOM 1255 N N . LEU B 1 3 ? 29.459 -2.097 4.877 1.00 27.89 3 LEU B N 1
ATOM 1256 C CA . LEU B 1 3 ? 30.616 -2.018 5.757 1.00 29.13 3 LEU B CA 1
ATOM 1257 C C . LEU B 1 3 ? 31.756 -2.706 5.039 1.00 28.50 3 LEU B C 1
ATOM 1258 O O . LEU B 1 3 ? 31.635 -3.852 4.630 1.00 28.83 3 LEU B O 1
ATOM 1263 N N . TYR B 1 4 ? 32.860 -1.998 4.870 1.00 29.35 4 TYR B N 1
ATOM 1264 C CA . TYR B 1 4 ? 34.011 -2.570 4.192 1.00 30.96 4 TYR B CA 1
ATOM 1265 C C . TYR B 1 4 ? 34.990 -3.140 5.225 1.00 32.91 4 TYR B C 1
ATOM 1266 O O . TYR B 1 4 ? 36.138 -3.471 4.918 1.00 34.05 4 TYR B O 1
ATOM 1275 N N . THR B 1 5 ? 34.501 -3.261 6.456 1.00 37.15 5 THR B N 1
ATOM 1276 C CA . THR B 1 5 ? 35.272 -3.797 7.574 1.00 39.25 5 THR B CA 1
ATOM 1277 C C . THR B 1 5 ? 36.499 -2.931 7.872 1.00 40.47 5 THR B C 1
ATOM 1278 O O . THR B 1 5 ? 36.372 -1.820 8.403 1.00 39.47 5 THR B O 1
ATOM 1282 N N . ASP B 1 23 ? 57.463 16.811 2.825 1.00 56.51 23 ASP B N 1
ATOM 1283 C CA . ASP B 1 23 ? 56.913 16.544 1.501 1.00 56.19 23 ASP B CA 1
ATOM 1284 C C . ASP B 1 23 ? 55.482 17.085 1.407 1.00 54.41 23 ASP B C 1
ATOM 1285 O O . ASP B 1 23 ? 54.849 17.368 2.430 1.00 52.96 23 ASP B O 1
ATOM 1290 N N . SER B 1 24 ? 54.981 17.228 0.180 1.00 51.80 24 SER B N 1
ATOM 1291 C CA . SER B 1 24 ? 53.625 17.729 -0.061 1.00 48.73 24 SER B CA 1
ATOM 1292 C C . SER B 1 24 ? 52.590 16.679 0.330 1.00 47.14 24 SER B C 1
ATOM 1293 O O . SER B 1 24 ? 51.474 17.011 0.713 1.00 47.26 24 SER B O 1
ATOM 1296 N N . LEU B 1 25 ? 52.971 15.412 0.217 1.00 45.76 25 LEU B N 1
ATOM 1297 C CA . LEU B 1 25 ? 52.087 14.316 0.560 1.00 44.90 25 LEU B CA 1
ATOM 1298 C C . LEU B 1 25 ? 51.735 14.408 2.040 1.00 44.92 25 LEU B C 1
ATOM 1299 O O . LEU B 1 25 ? 50.635 14.044 2.463 1.00 44.27 25 LEU B O 1
ATOM 1304 N N . ARG B 1 26 ? 52.681 14.904 2.825 1.00 45.66 26 ARG B N 1
ATOM 1305 C CA . ARG B 1 26 ? 52.472 15.056 4.256 1.00 45.24 26 ARG B CA 1
ATOM 1306 C C . ARG B 1 26 ? 51.476 16.183 4.518 1.00 44.25 26 ARG B C 1
ATOM 1307 O O . ARG B 1 26 ? 50.467 15.981 5.195 1.00 44.98 26 ARG B O 1
ATOM 1315 N N . VAL B 1 27 ? 51.747 17.363 3.967 1.00 41.36 27 VAL B N 1
ATOM 1316 C CA . VAL B 1 27 ? 50.862 18.496 4.169 1.00 39.73 27 VAL B CA 1
ATOM 1317 C C . VAL B 1 27 ? 49.492 18.242 3.557 1.00 37.54 27 VAL B C 1
ATOM 1318 O O . VAL B 1 27 ? 48.502 18.837 3.977 1.00 36.87 27 VAL B O 1
ATOM 1322 N N . GLU B 1 28 ? 49.428 17.366 2.558 1.00 34.18 28 GLU B N 1
ATOM 1323 C CA . GLU B 1 28 ? 48.148 17.071 1.933 1.00 30.32 28 GLU B CA 1
ATOM 1324 C C . GLU B 1 28 ? 47.338 16.157 2.858 1.00 29.13 28 GLU B C 1
ATOM 1325 O O . GLU B 1 28 ? 46.115 16.282 2.936 1.00 27.43 28 GLU B O 1
ATOM 1331 N N . SER B 1 29 ? 48.025 15.250 3.558 1.00 28.09 29 SER B N 1
ATOM 1332 C CA . SER B 1 29 ? 47.378 14.336 4.495 1.00 28.11 29 SER B CA 1
ATOM 1333 C C . SER B 1 29 ? 46.860 15.122 5.685 1.00 30.03 29 SER B C 1
ATOM 1334 O O . SER B 1 29 ? 45.729 14.936 6.127 1.00 31.44 29 SER B O 1
ATOM 1337 N N . TYR B 1 30 ? 47.712 15.993 6.215 1.00 32.94 30 TYR B N 1
ATOM 1338 C CA . TYR B 1 30 ? 47.344 16.812 7.364 1.00 34.44 30 TYR B CA 1
ATOM 1339 C C . TYR B 1 30 ? 46.150 17.679 6.989 1.00 31.85 30 TYR B C 1
ATOM 1340 O O . TYR B 1 30 ? 45.193 17.809 7.756 1.00 31.17 30 TYR B O 1
ATOM 1349 N N . GLY B 1 31 ? 46.217 18.261 5.794 1.00 29.11 31 GLY B N 1
ATOM 1350 C CA . GLY B 1 31 ? 45.156 19.123 5.314 1.00 25.26 31 GLY B CA 1
ATOM 1351 C C . GLY B 1 31 ? 43.813 18.453 5.127 1.00 23.36 31 GLY B C 1
ATOM 1352 O O . GLY B 1 31 ? 42.784 19.007 5.498 1.00 24.94 31 GLY B O 1
ATOM 1353 N N . THR B 1 32 ? 43.808 17.256 4.558 1.00 22.44 32 THR B N 1
ATOM 1354 C CA . THR B 1 32 ? 42.551 16.551 4.308 1.00 21.20 32 THR B CA 1
ATOM 1355 C C . THR B 1 32 ? 41.946 16.051 5.619 1.00 22.61 32 THR B C 1
ATOM 1356 O O . THR B 1 32 ? 40.721 15.996 5.783 1.00 22.38 32 THR B O 1
ATOM 1360 N N . ILE B 1 33 ? 42.813 15.662 6.545 1.00 22.00 33 ILE B N 1
ATOM 1361 C CA . ILE B 1 33 ? 42.372 15.206 7.853 1.00 22.08 33 ILE B CA 1
ATOM 1362 C C . ILE B 1 33 ? 41.740 16.420 8.561 1.00 23.66 33 ILE B C 1
ATOM 1363 O O . ILE B 1 33 ? 40.733 16.297 9.263 1.00 25.79 33 ILE B O 1
ATOM 1368 N N . ASP B 1 34 ? 42.332 17.595 8.358 1.00 21.72 34 ASP B N 1
ATOM 1369 C CA . ASP B 1 34 ? 41.820 18.834 8.955 1.00 23.71 34 ASP B CA 1
ATOM 1370 C C . ASP B 1 34 ? 40.417 19.092 8.408 1.00 23.47 34 ASP B C 1
ATOM 1371 O O . ASP B 1 34 ? 39.482 19.400 9.158 1.00 21.99 34 ASP B O 1
ATOM 1376 N N . GLU B 1 35 ? 40.291 18.969 7.086 1.00 22.52 35 GLU B N 1
ATOM 1377 C CA . GLU B 1 35 ? 39.029 19.176 6.396 1.00 21.34 35 GLU B CA 1
ATOM 1378 C C . GLU B 1 35 ? 38.013 18.191 6.917 1.00 20.19 35 GLU B C 1
ATOM 1379 O O . GLU B 1 35 ? 36.879 18.549 7.217 1.00 20.93 35 GLU B O 1
ATOM 1385 N N . LEU B 1 36 ? 38.427 16.939 7.018 1.00 18.32 36 LEU B N 1
ATOM 1386 C CA . LEU B 1 36 ? 37.540 15.906 7.508 1.00 19.33 36 LEU B CA 1
ATOM 1387 C C . LEU B 1 36 ? 37.066 16.231 8.922 1.00 20.78 36 LEU B C 1
ATOM 1388 O O . LEU B 1 36 ? 35.907 15.991 9.271 1.00 20.14 36 LEU B O 1
ATOM 1393 N N . ASN B 1 37 ? 37.970 16.777 9.731 1.00 22.01 37 ASN B N 1
ATOM 1394 C CA . ASN B 1 37 ? 37.642 17.127 11.108 1.00 22.10 37 ASN B CA 1
ATOM 1395 C C . ASN B 1 37 ? 36.589 18.238 11.132 1.00 21.11 37 ASN B C 1
ATOM 1396 O O . ASN B 1 37 ? 35.690 18.238 11.977 1.00 19.85 37 ASN B O 1
ATOM 1401 N N . SER B 1 38 ? 36.696 19.180 10.199 1.00 20.90 38 SER B N 1
ATOM 1402 C CA . SER B 1 38 ? 35.728 20.275 10.122 1.00 20.48 38 SER B CA 1
ATOM 1403 C C . SER B 1 38 ? 34.323 19.787 9.785 1.00 20.32 38 SER B C 1
ATOM 1404 O O . SER B 1 38 ? 33.350 20.329 10.285 1.00 21.89 38 SER B O 1
ATOM 1407 N N . PHE B 1 39 ? 34.203 18.768 8.934 1.00 21.15 39 PHE B N 1
ATOM 1408 C CA . PHE B 1 39 ? 32.872 18.266 8.602 1.00 21.77 39 PHE B CA 1
ATOM 1409 C C . PHE B 1 39 ? 32.290 17.450 9.746 1.00 20.11 39 PHE B C 1
ATOM 1410 O O . PHE B 1 39 ? 31.070 17.289 9.850 1.00 19.92 39 PHE B O 1
ATOM 1418 N N . ILE B 1 40 ? 33.161 16.924 10.597 1.00 20.33 40 ILE B N 1
ATOM 1419 C CA . ILE B 1 40 ? 32.701 16.170 11.748 1.00 21.83 40 ILE B CA 1
ATOM 1420 C C . ILE B 1 40 ? 32.170 17.199 12.740 1.00 22.53 40 ILE B C 1
ATOM 1421 O O . ILE B 1 40 ? 31.226 16.933 13.478 1.00 23.87 40 ILE B O 1
ATOM 1426 N N . GLY B 1 41 ? 32.758 18.391 12.718 1.00 22.68 41 GLY B N 1
ATOM 1427 C CA . GLY B 1 41 ? 32.308 19.446 13.612 1.00 24.11 41 GLY B CA 1
ATOM 1428 C C . GLY B 1 41 ? 30.885 19.867 13.293 1.00 24.95 41 GLY B C 1
ATOM 1429 O O . GLY B 1 41 ? 30.067 20.082 14.194 1.00 25.55 41 GLY B O 1
ATOM 1430 N N . LEU B 1 42 ? 30.591 19.982 11.998 1.00 24.81 42 LEU B N 1
ATOM 1431 C CA . LEU B 1 42 ? 29.270 20.381 11.534 1.00 21.56 42 LEU B CA 1
ATOM 1432 C C . LEU B 1 42 ? 28.263 19.298 11.873 1.00 20.81 42 LEU B C 1
ATOM 1433 O O . LEU B 1 42 ? 27.115 19.582 12.211 1.00 20.19 42 LEU B O 1
ATOM 1438 N N . ALA B 1 43 ? 28.700 18.050 11.775 1.00 18.84 43 ALA B N 1
ATOM 1439 C CA . ALA B 1 43 ? 27.815 16.940 12.079 1.00 21.01 43 ALA B CA 1
ATOM 1440 C C . ALA B 1 43 ? 27.572 16.913 13.582 1.00 22.98 43 ALA B C 1
ATOM 1441 O O . ALA B 1 43 ? 26.527 16.457 14.043 1.00 23.84 43 ALA B O 1
ATOM 1443 N N . LEU B 1 44 ? 28.543 17.403 14.345 1.00 25.50 44 LEU B N 1
ATOM 1444 C CA . LEU B 1 44 ? 28.401 17.428 15.783 1.00 27.45 44 LEU B CA 1
ATOM 1445 C C . LEU B 1 44 ? 27.402 18.525 16.136 1.00 28.20 44 LEU B C 1
ATOM 1446 O O . LEU B 1 44 ? 26.483 18.298 16.912 1.00 27.20 44 LEU B O 1
ATOM 1451 N N . ALA B 1 45 ? 27.573 19.703 15.542 1.00 29.97 45 ALA B N 1
ATOM 1452 C CA . ALA B 1 45 ? 26.677 20.830 15.800 1.00 31.59 45 ALA B CA 1
ATOM 1453 C C . ALA B 1 45 ? 25.232 20.496 15.427 1.00 35.05 45 ALA B C 1
ATOM 1454 O O . ALA B 1 45 ? 24.295 20.911 16.116 1.00 37.07 45 ALA B O 1
ATOM 1456 N N . GLU B 1 46 ? 25.046 19.739 14.347 1.00 36.43 46 GLU B N 1
ATOM 1457 C CA . GLU B 1 46 ? 23.704 19.374 13.914 1.00 36.69 46 GLU B CA 1
ATOM 1458 C C . GLU B 1 46 ? 23.113 18.314 14.836 1.00 37.59 46 GLU B C 1
ATOM 1459 O O . GLU B 1 46 ? 21.944 18.391 15.212 1.00 35.81 46 GLU B O 1
ATOM 1465 N N . LEU B 1 47 ? 23.924 17.324 15.202 1.00 39.02 47 LEU B N 1
ATOM 1466 C CA . LEU B 1 47 ? 23.462 16.249 16.072 1.00 40.05 47 LEU B CA 1
ATOM 1467 C C . LEU B 1 47 ? 23.178 16.737 17.485 1.00 43.11 47 LEU B C 1
ATOM 1468 O O . LEU B 1 47 ? 22.388 16.129 18.209 1.00 44.23 47 LEU B O 1
ATOM 1473 N N . SER B 1 48 ? 23.825 17.833 17.874 1.00 45.48 48 SER B N 1
ATOM 1474 C CA . SER B 1 48 ? 23.647 18.397 19.207 1.00 47.59 48 SER B CA 1
ATOM 1475 C C . SER B 1 48 ? 22.253 18.965 19.419 1.00 48.38 48 SER B C 1
ATOM 1476 O O . SER B 1 48 ? 21.664 18.797 20.486 1.00 49.37 48 SER B O 1
ATOM 1479 N N . GLY B 1 49 ? 21.727 19.641 18.404 1.00 49.20 49 GLY B N 1
ATOM 1480 C CA . GLY B 1 49 ? 20.400 20.215 18.521 1.00 50.57 49 GLY B CA 1
ATOM 1481 C C . GLY B 1 49 ? 19.331 19.144 18.644 1.00 51.92 49 GLY B C 1
ATOM 1482 O O . GLY B 1 49 ? 18.139 19.444 18.747 1.00 51.64 49 GLY B O 1
ATOM 1483 N N . GLN B 1 50 ? 19.761 17.886 18.634 1.00 51.99 50 GLN B N 1
ATOM 1484 C CA . GLN B 1 50 ? 18.844 16.761 18.734 1.00 51.87 50 GLN B CA 1
ATOM 1485 C C . GLN B 1 50 ? 19.204 15.865 19.924 1.00 51.24 50 GLN B C 1
ATOM 1486 O O . GLN B 1 50 ? 20.349 15.433 20.068 1.00 52.14 50 GLN B O 1
ATOM 1492 N N . PRO B 1 51 ? 18.232 15.597 20.806 1.00 49.34 51 PRO B N 1
ATOM 1493 C CA . PRO B 1 51 ? 18.461 14.744 21.975 1.00 47.00 51 PRO B CA 1
ATOM 1494 C C . PRO B 1 51 ? 18.387 13.260 21.610 1.00 44.80 51 PRO B C 1
ATOM 1495 O O . PRO B 1 51 ? 17.734 12.884 20.634 1.00 47.12 51 PRO B O 1
ATOM 1499 N N . GLY B 1 52 ? 19.058 12.416 22.388 1.00 40.96 52 GLY B N 1
ATOM 1500 C CA . GLY B 1 52 ? 19.043 10.995 22.102 1.00 35.04 52 GLY B CA 1
ATOM 1501 C C . GLY B 1 52 ? 20.303 10.539 21.376 1.00 33.75 52 GLY B C 1
ATOM 1502 O O . GLY B 1 52 ? 20.417 9.379 20.978 1.00 30.83 52 GLY B O 1
ATOM 1503 N N . PHE B 1 53 ? 21.247 11.457 21.187 1.00 31.36 53 PHE B N 1
ATOM 1504 C CA . PHE B 1 53 ? 22.512 11.137 20.530 1.00 32.56 53 PHE B CA 1
ATOM 1505 C C . PHE B 1 53 ? 23.652 11.592 21.431 1.00 32.86 53 PHE B C 1
ATOM 1506 O O . PHE B 1 53 ? 24.647 12.147 20.962 1.00 34.61 53 PHE B O 1
ATOM 1514 N N . GLU B 1 54 ? 23.506 11.358 22.729 1.00 31.84 54 GLU B N 1
ATOM 1515 C CA . GLU B 1 54 ? 24.527 11.766 23.680 1.00 30.72 54 GLU B CA 1
ATOM 1516 C C . GLU B 1 54 ? 25.833 11.002 23.505 1.00 28.39 54 GLU B C 1
ATOM 1517 O O . GLU B 1 54 ? 26.895 11.609 23.428 1.00 25.84 54 GLU B O 1
ATOM 1523 N N . ASP B 1 55 ? 25.767 9.677 23.443 1.00 28.21 55 ASP B N 1
ATOM 1524 C CA . ASP B 1 55 ? 26.988 8.907 23.257 1.00 29.72 55 ASP B CA 1
ATOM 1525 C C . ASP B 1 55 ? 27.649 9.305 21.935 1.00 29.38 55 ASP B C 1
ATOM 1526 O O . ASP B 1 55 ? 28.845 9.623 21.889 1.00 28.13 55 ASP B O 1
ATOM 1531 N N . LEU B 1 56 ? 26.864 9.302 20.859 1.00 29.66 56 LEU B N 1
ATOM 1532 C CA . LEU B 1 56 ? 27.386 9.646 19.536 1.00 27.44 56 LEU B CA 1
ATOM 1533 C C . LEU B 1 56 ? 28.126 10.973 19.508 1.00 25.61 56 LEU B C 1
ATOM 1534 O O . LEU B 1 56 ? 29.235 11.067 18.995 1.00 26.17 56 LEU B O 1
ATOM 1539 N N . THR B 1 57 ? 27.522 12.006 20.064 1.00 26.20 57 THR B N 1
ATOM 1540 C CA . THR B 1 57 ? 28.172 13.312 20.073 1.00 26.01 57 THR B CA 1
ATOM 1541 C C . THR B 1 57 ? 29.465 13.289 20.873 1.00 24.20 57 THR B C 1
ATOM 1542 O O . THR B 1 57 ? 30.402 14.022 20.570 1.00 23.97 57 THR B O 1
ATOM 1546 N N . ALA B 1 58 ? 29.504 12.436 21.893 1.00 23.43 58 ALA B N 1
ATOM 1547 C CA . ALA B 1 58 ? 30.678 12.300 22.749 1.00 21.75 58 ALA B CA 1
ATOM 1548 C C . ALA B 1 58 ? 31.727 11.565 21.938 1.00 20.92 58 ALA B C 1
ATOM 1549 O O . ALA B 1 58 ? 32.906 11.935 21.921 1.00 18.43 58 ALA B O 1
ATOM 1551 N N . GLU B 1 59 ? 31.282 10.500 21.281 1.00 21.53 59 GLU B N 1
ATOM 1552 C CA . GLU B 1 59 ? 32.166 9.712 20.434 1.00 22.88 59 GLU B CA 1
ATOM 1553 C C . GLU B 1 59 ? 32.723 10.625 19.338 1.00 23.62 59 GLU B C 1
ATOM 1554 O O . GLU B 1 59 ? 33.931 10.637 19.090 1.00 25.32 59 GLU B O 1
ATOM 1560 N N . LEU B 1 60 ? 31.863 11.422 18.709 1.00 22.14 60 LEU B N 1
ATOM 1561 C CA . LEU B 1 60 ? 32.334 12.320 17.659 1.00 23.25 60 LEU B CA 1
ATOM 1562 C C . LEU B 1 60 ? 33.433 13.252 18.143 1.00 24.93 60 LEU B C 1
ATOM 1563 O O . LEU B 1 60 ? 34.450 13.425 17.469 1.00 27.94 60 LEU B O 1
ATOM 1568 N N . LEU B 1 61 ? 33.230 13.854 19.308 1.00 25.91 61 LEU B N 1
ATOM 1569 C CA . LEU B 1 61 ? 34.217 14.771 19.867 1.00 25.40 61 LEU B CA 1
ATOM 1570 C C . LEU B 1 61 ? 35.515 14.020 20.105 1.00 25.00 61 LEU B C 1
ATOM 1571 O O . LEU B 1 61 ? 36.605 14.558 19.958 1.00 25.91 61 LEU B O 1
ATOM 1576 N N . THR B 1 62 ? 35.389 12.757 20.468 1.00 25.48 62 THR B N 1
ATOM 1577 C CA . THR B 1 62 ? 36.565 11.959 20.728 1.00 26.62 62 THR B CA 1
ATOM 1578 C C . THR B 1 62 ? 37.336 11.726 19.433 1.00 24.57 62 THR B C 1
ATOM 1579 O O . THR B 1 62 ? 38.568 11.657 19.445 1.00 23.59 62 THR B O 1
ATOM 1583 N N . ILE B 1 63 ? 36.597 11.610 18.326 1.00 25.12 63 ILE B N 1
ATOM 1584 C CA . ILE B 1 63 ? 37.184 11.419 16.997 1.00 21.85 63 ILE B CA 1
ATOM 1585 C C . ILE B 1 63 ? 37.967 12.672 16.618 1.00 20.23 63 ILE B C 1
ATOM 1586 O O . ILE B 1 63 ? 39.068 12.571 16.103 1.00 19.95 63 ILE B O 1
ATOM 1591 N N . GLN B 1 64 ? 37.405 13.852 16.873 1.00 18.77 64 GLN B N 1
ATOM 1592 C CA . GLN B 1 64 ? 38.107 15.091 16.534 1.00 21.20 64 GLN B CA 1
ATOM 1593 C C . GLN B 1 64 ? 39.441 15.243 17.244 1.00 22.94 64 GLN B C 1
ATOM 1594 O O . GLN B 1 64 ? 40.392 15.781 16.678 1.00 24.71 64 GLN B O 1
ATOM 1600 N N . HIS B 1 65 ? 39.509 14.795 18.492 1.00 22.82 65 HIS B N 1
ATOM 1601 C CA . HIS B 1 65 ? 40.749 14.890 19.242 1.00 24.03 65 HIS B CA 1
ATOM 1602 C C . HIS B 1 65 ? 41.692 13.854 18.653 1.00 22.47 65 HIS B C 1
ATOM 1603 O O . HIS B 1 65 ? 42.872 14.129 18.423 1.00 23.80 65 HIS B O 1
ATOM 1610 N N . GLU B 1 66 ? 41.167 12.661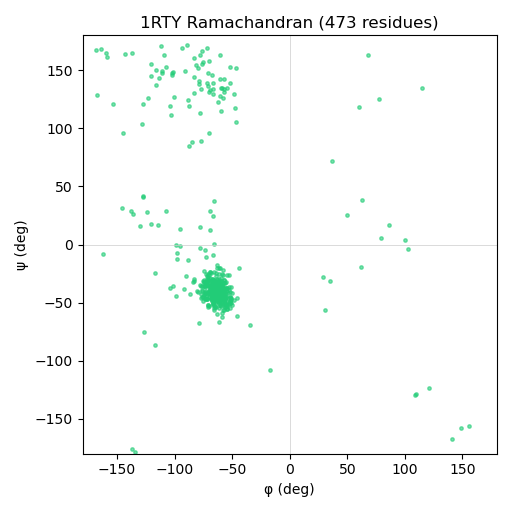 18.407 1.00 20.02 66 GLU B N 1
ATOM 1611 C CA . GLU B 1 66 ? 41.972 11.600 17.831 1.00 20.00 66 GLU B CA 1
ATOM 1612 C C . GLU B 1 66 ? 42.491 11.994 16.438 1.00 22.24 66 GLU B C 1
ATOM 1613 O O . GLU B 1 66 ? 43.659 11.767 16.130 1.00 23.75 66 GLU B O 1
ATOM 1619 N N . LEU B 1 67 ? 41.647 12.616 15.614 1.00 22.57 67 LEU B N 1
ATOM 1620 C CA . LEU B 1 67 ? 42.068 13.048 14.282 1.00 24.22 67 LEU B CA 1
ATOM 1621 C C . LEU B 1 67 ? 43.105 14.153 14.411 1.00 25.09 67 LEU B C 1
ATOM 1622 O O . LEU B 1 67 ? 44.035 14.262 13.604 1.00 23.95 67 LEU B O 1
ATOM 1627 N N . PHE B 1 68 ? 42.927 14.983 15.432 1.00 27.47 68 PHE B N 1
ATOM 1628 C CA . PHE B 1 68 ? 43.860 16.076 15.707 1.00 29.58 68 PHE B CA 1
ATOM 1629 C C . PHE B 1 68 ? 45.221 15.422 15.941 1.00 29.34 68 PHE B C 1
ATOM 1630 O O . PHE B 1 68 ? 46.253 15.931 15.518 1.00 30.26 68 PHE B O 1
ATOM 1638 N N . ASP B 1 69 ? 45.198 14.275 16.609 1.00 28.15 69 ASP B N 1
ATOM 1639 C CA . ASP B 1 69 ? 46.407 13.538 16.910 1.00 28.27 69 ASP B CA 1
ATOM 1640 C C . ASP B 1 69 ? 47.016 12.934 15.656 1.00 27.96 69 ASP B C 1
ATOM 1641 O O . ASP B 1 69 ? 48.227 12.962 15.489 1.00 27.94 69 ASP B O 1
ATOM 1646 N N . CYS B 1 70 ? 46.175 12.396 14.773 1.00 28.72 70 CYS B N 1
ATOM 1647 C CA . CYS B 1 70 ? 46.637 11.812 13.514 1.00 26.64 70 CYS B CA 1
ATOM 1648 C C . CYS B 1 70 ? 47.440 12.837 12.718 1.00 26.25 70 CYS B C 1
ATOM 1649 O O . CYS B 1 70 ? 48.494 12.526 12.165 1.00 25.79 70 CYS B O 1
ATOM 1652 N N . GLY B 1 71 ? 46.932 14.065 12.663 1.00 26.89 71 GLY B N 1
ATOM 1653 C CA . GLY B 1 71 ? 47.623 15.115 11.942 1.00 28.30 71 GLY B CA 1
ATOM 1654 C C . GLY B 1 71 ? 49.018 15.268 12.506 1.00 30.78 71 GLY B C 1
ATOM 1655 O O . GLY B 1 71 ? 50.007 15.208 11.772 1.00 30.96 71 GLY B O 1
ATOM 1656 N N . GLY B 1 72 ? 49.090 15.443 13.824 1.00 31.30 72 GLY B N 1
ATOM 1657 C CA . GLY B 1 72 ? 50.367 15.597 14.494 1.00 29.38 72 GLY B CA 1
ATOM 1658 C C . GLY B 1 72 ? 51.291 14.433 14.215 1.00 28.02 72 GLY B C 1
ATOM 1659 O O . GLY B 1 72 ? 52.458 14.619 13.890 1.00 28.47 72 GLY B O 1
ATOM 1660 N N . ASP B 1 73 ? 50.769 13.223 14.340 1.00 27.12 73 ASP B N 1
ATOM 1661 C CA . ASP B 1 73 ? 51.573 12.045 14.082 1.00 29.48 73 ASP B CA 1
ATOM 1662 C C . ASP B 1 73 ? 52.121 12.033 12.643 1.00 30.95 73 ASP B C 1
ATOM 1663 O O . ASP B 1 73 ? 53.243 11.594 12.407 1.00 31.06 73 ASP B O 1
ATOM 1668 N N . LEU B 1 74 ? 51.347 12.530 11.684 1.00 33.75 74 LEU B N 1
ATOM 1669 C CA . LEU B 1 74 ? 51.800 12.532 10.286 1.00 36.45 74 LEU B CA 1
ATOM 1670 C C . LEU B 1 74 ? 52.709 13.688 9.887 1.00 38.64 74 LEU B C 1
ATOM 1671 O O . LEU B 1 74 ? 53.561 13.534 9.014 1.00 39.22 74 LEU B O 1
ATOM 1676 N N . ALA B 1 75 ? 52.522 14.844 10.514 1.00 41.19 75 ALA B N 1
ATOM 1677 C CA . ALA B 1 75 ? 53.322 16.014 10.190 1.00 45.05 75 ALA B CA 1
ATOM 1678 C C . ALA B 1 75 ? 54.167 16.483 11.366 1.00 48.37 75 ALA B C 1
ATOM 1679 O O . ALA B 1 75 ? 55.328 16.093 11.496 1.00 50.55 75 ALA B O 1
ATOM 1681 N N . ILE B 1 76 ? 53.569 17.320 12.213 1.00 51.62 76 ILE B N 1
ATOM 1682 C CA . ILE B 1 76 ? 54.215 17.887 13.404 1.00 53.83 76 ILE B CA 1
ATOM 1683 C C . ILE B 1 76 ? 55.200 16.931 14.072 1.00 55.21 76 ILE B C 1
ATOM 1684 O O . ILE B 1 76 ? 56.409 17.161 14.054 1.00 55.06 76 ILE B O 1
ATOM 1689 N N . VAL B 1 77 ? 54.668 15.867 14.667 1.00 57.76 77 VAL B N 1
ATOM 1690 C CA . VAL B 1 77 ? 55.483 14.866 15.350 1.00 59.17 77 VAL B CA 1
ATOM 1691 C C . VAL B 1 77 ? 56.590 14.372 14.432 1.00 60.81 77 VAL B C 1
ATOM 1692 O O . VAL B 1 77 ? 56.368 14.150 13.241 1.00 61.54 77 VAL B O 1
ATOM 1696 N N . THR B 1 78 ? 57.783 14.206 14.991 1.00 62.09 78 THR B N 1
ATOM 1697 C CA . THR B 1 78 ? 58.923 13.732 14.220 1.00 62.85 78 THR B CA 1
ATOM 1698 C C . THR B 1 78 ? 59.728 12.711 15.030 1.00 63.34 78 THR B C 1
ATOM 1699 O O . THR B 1 78 ? 60.943 12.564 14.853 1.00 64.45 78 THR B O 1
ATOM 1703 N N . GLU B 1 79 ? 59.026 12.003 15.912 1.00 62.45 79 GLU B N 1
ATOM 1704 C CA . GLU B 1 79 ? 59.615 10.979 16.773 1.00 61.23 79 GLU B CA 1
ATOM 1705 C C . GLU B 1 79 ? 58.528 9.963 17.126 1.00 59.58 79 GLU B C 1
ATOM 1706 O O . GLU B 1 79 ? 57.501 10.322 17.707 1.00 59.28 79 GLU B O 1
ATOM 1712 N N . ARG B 1 80 ? 58.746 8.701 16.774 1.00 57.00 80 ARG B N 1
ATOM 1713 C CA . ARG B 1 80 ? 57.761 7.672 17.067 1.00 55.63 80 ARG B CA 1
ATOM 1714 C C . ARG B 1 80 ? 57.426 7.648 18.556 1.00 55.51 80 ARG B C 1
ATOM 1715 O O . ARG B 1 80 ? 56.274 7.445 18.943 1.00 54.66 80 ARG B O 1
ATOM 1723 N N . LYS B 1 81 ? 58.436 7.872 19.389 1.00 55.80 81 LYS B N 1
ATOM 1724 C CA . LYS B 1 81 ? 58.238 7.881 20.835 1.00 56.35 81 LYS B CA 1
ATOM 1725 C C . LYS B 1 81 ? 57.187 8.930 21.210 1.00 55.50 81 LYS B C 1
ATOM 1726 O O . LYS B 1 81 ? 56.565 8.844 22.272 1.00 55.56 81 LYS B O 1
ATOM 1732 N N . ASP B 1 82 ? 56.985 9.911 20.332 1.00 53.17 82 ASP B N 1
ATOM 1733 C CA . ASP B 1 82 ? 56.021 10.971 20.593 1.00 51.03 82 ASP B CA 1
ATOM 1734 C C . ASP B 1 82 ? 54.654 10.788 19.927 1.00 48.70 82 ASP B C 1
ATOM 1735 O O . ASP B 1 82 ? 53.773 11.632 20.089 1.00 47.86 82 ASP B O 1
ATOM 1740 N N . TYR B 1 83 ? 54.467 9.703 19.181 1.00 45.71 83 TYR B N 1
ATOM 1741 C CA . TYR B 1 83 ? 53.181 9.477 18.530 1.00 43.85 83 TYR B CA 1
ATOM 1742 C C . TYR B 1 83 ? 52.069 9.434 19.561 1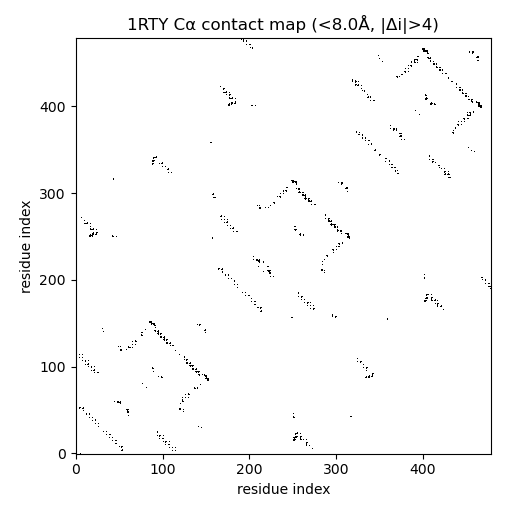.00 42.64 83 TYR B C 1
ATOM 1743 O O . TYR B 1 83 ? 52.121 8.651 20.508 1.00 43.36 83 TYR B O 1
ATOM 1752 N N . LYS B 1 84 ? 51.054 10.265 19.360 1.00 40.36 84 LYS B N 1
ATOM 1753 C CA . LYS B 1 84 ? 49.940 10.346 20.294 1.00 38.59 84 LYS B CA 1
ATOM 1754 C C . LYS B 1 84 ? 48.815 9.339 20.056 1.00 36.47 84 LYS B C 1
ATOM 1755 O O . LYS B 1 84 ? 48.311 8.746 21.007 1.00 36.88 84 LYS B O 1
ATOM 1761 N N . LEU B 1 85 ? 48.422 9.135 18.800 1.00 33.76 85 LEU B N 1
ATOM 1762 C CA . LEU B 1 85 ? 47.338 8.204 18.512 1.00 30.75 85 LEU B CA 1
ATOM 1763 C C . LEU B 1 85 ? 47.684 6.818 19.011 1.00 30.64 85 LEU B C 1
ATOM 1764 O O . LEU B 1 85 ? 48.795 6.332 18.802 1.00 31.61 85 LEU B O 1
ATOM 1769 N N . THR B 1 86 ? 46.721 6.185 19.670 1.00 30.35 86 THR B N 1
ATOM 1770 C CA . THR B 1 86 ? 46.910 4.853 20.238 1.00 31.53 86 THR B CA 1
ATOM 1771 C C . THR B 1 86 ? 46.142 3.798 19.486 1.00 31.86 86 THR B C 1
ATOM 1772 O O . THR B 1 86 ? 45.198 4.093 18.756 1.00 33.67 86 THR B O 1
ATOM 1776 N N . GLU B 1 87 ? 46.531 2.555 19.708 1.00 31.06 87 GLU B N 1
ATOM 1777 C CA . GLU B 1 87 ? 45.876 1.435 19.073 1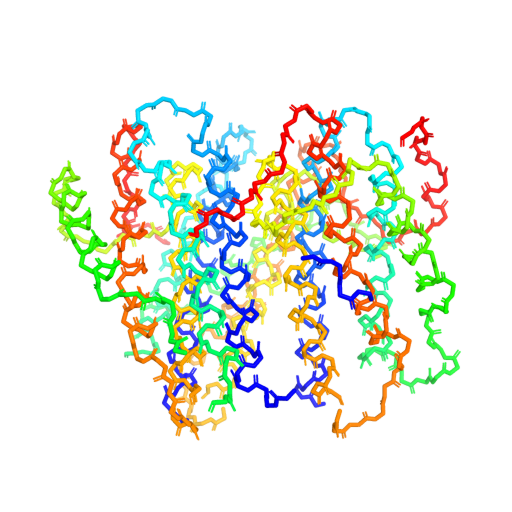.00 32.99 87 GLU B CA 1
ATOM 1778 C C . GLU B 1 87 ? 44.457 1.222 19.616 1.00 33.84 87 GLU B C 1
ATOM 1779 O O . GLU B 1 87 ? 43.583 0.739 18.901 1.00 32.01 87 GLU B O 1
ATOM 1785 N N . GLU B 1 88 ? 44.221 1.599 20.873 1.00 36.27 88 GLU B N 1
ATOM 1786 C CA . GLU B 1 88 ? 42.894 1.431 21.490 1.00 37.28 88 GLU B CA 1
ATOM 1787 C C . GLU B 1 88 ? 41.818 2.256 20.788 1.00 34.97 88 GLU B C 1
ATOM 1788 O O . GLU B 1 88 ? 40.637 1.882 20.773 1.00 36.60 88 GLU B O 1
ATOM 1794 N N . SER B 1 89 ? 42.232 3.381 20.215 1.00 32.11 89 SER B N 1
ATOM 1795 C CA . SER B 1 89 ? 41.319 4.254 19.490 1.00 29.85 89 SER B CA 1
ATOM 1796 C C . SER B 1 89 ? 40.769 3.505 18.271 1.00 28.57 89 SER B C 1
ATOM 1797 O O . SER B 1 89 ? 39.608 3.667 17.903 1.00 30.72 89 SER B O 1
ATOM 1800 N N . VAL B 1 90 ? 41.599 2.674 17.655 1.00 26.71 90 VAL B N 1
ATOM 1801 C CA . VAL B 1 90 ? 41.158 1.906 16.501 1.00 25.68 90 VAL B CA 1
ATOM 1802 C C . VAL B 1 90 ? 40.177 0.829 16.934 1.00 25.62 90 VAL B C 1
ATOM 1803 O O . VAL B 1 90 ? 39.163 0.601 16.273 1.00 25.56 90 VAL B O 1
ATOM 1807 N N . SER B 1 91 ? 40.481 0.180 18.057 1.00 26.92 91 SER B N 1
ATOM 1808 C CA . SER B 1 91 ? 39.636 -0.873 18.621 1.00 26.24 91 SER B CA 1
ATOM 1809 C C . SER B 1 91 ? 38.281 -0.312 19.011 1.00 25.10 91 SER B C 1
ATOM 1810 O O . SER B 1 91 ? 37.262 -0.956 18.812 1.00 23.70 91 SER B O 1
ATOM 1813 N N . PHE B 1 92 ? 38.286 0.887 19.584 1.00 27.28 92 PHE B N 1
ATOM 1814 C CA . PHE B 1 92 ? 37.051 1.543 20.005 1.00 29.38 92 PHE B CA 1
ATOM 1815 C C . PHE B 1 92 ? 36.168 1.735 18.791 1.00 29.62 92 PHE B C 1
ATOM 1816 O O . PHE B 1 92 ? 34.979 1.424 18.814 1.00 29.69 92 PHE B O 1
ATOM 1824 N N . LEU B 1 93 ? 36.761 2.252 17.721 1.00 30.28 93 LEU B N 1
ATOM 1825 C CA . LEU B 1 93 ? 36.026 2.485 16.485 1.00 27.10 93 LEU B CA 1
ATOM 1826 C C . LEU B 1 93 ? 35.418 1.155 16.043 1.00 25.78 93 LEU B C 1
ATOM 1827 O O . LEU B 1 93 ? 34.238 1.094 15.669 1.00 26.59 93 LEU B O 1
ATOM 1832 N N . GLU B 1 94 ? 36.212 0.089 16.129 1.00 21.88 94 GLU B N 1
ATOM 1833 C CA . GLU B 1 94 ? 35.756 -1.237 15.734 1.00 23.33 94 GLU B CA 1
ATOM 1834 C C . GLU B 1 94 ? 34.579 -1.768 16.542 1.00 26.29 94 GLU B C 1
ATOM 1835 O O . GLU B 1 94 ? 33.647 -2.373 15.987 1.00 25.52 94 GLU B O 1
ATOM 1841 N N . THR B 1 95 ? 34.608 -1.548 17.854 1.00 28.27 95 THR B N 1
ATOM 1842 C CA . THR B 1 95 ? 33.518 -2.034 18.695 1.00 28.30 95 THR B CA 1
ATOM 1843 C C . THR B 1 95 ? 32.231 -1.228 18.475 1.00 26.88 95 THR B C 1
ATOM 1844 O O . THR B 1 95 ? 31.129 -1.765 18.581 1.00 29.58 95 THR B O 1
ATOM 1848 N N . ARG B 1 96 ? 32.362 0.052 18.147 1.00 24.77 96 ARG B N 1
ATOM 1849 C CA . ARG B 1 96 ? 31.178 0.854 17.902 1.00 25.21 96 ARG B CA 1
ATOM 1850 C C . ARG B 1 96 ? 30.530 0.390 16.597 1.00 25.93 96 ARG B C 1
ATOM 1851 O O . ARG B 1 96 ? 29.302 0.264 16.511 1.00 27.67 96 ARG B O 1
ATOM 1859 N N . ILE B 1 97 ? 31.347 0.127 15.582 1.00 23.88 97 ILE B N 1
ATOM 1860 C CA . ILE B 1 97 ? 30.810 -0.358 14.320 1.00 22.77 97 ILE B CA 1
ATOM 1861 C C . ILE B 1 97 ? 29.909 -1.562 14.583 1.00 23.35 97 ILE B C 1
ATOM 1862 O O . ILE B 1 97 ? 28.745 -1.570 14.187 1.00 24.00 97 ILE B O 1
ATOM 1867 N N . ASP B 1 98 ? 30.430 -2.579 15.261 1.00 26.14 98 ASP B N 1
ATOM 1868 C CA . ASP B 1 98 ? 29.610 -3.760 15.544 1.00 28.11 98 ASP B CA 1
ATOM 1869 C C . ASP B 1 98 ? 28.398 -3.418 16.403 1.00 28.37 98 ASP B C 1
ATOM 1870 O O . ASP B 1 98 ? 27.314 -3.950 16.181 1.00 29.27 98 ASP B O 1
ATOM 1875 N N . ALA B 1 99 ? 28.577 -2.530 17.376 1.00 26.83 99 ALA B N 1
ATOM 1876 C CA . ALA B 1 99 ? 27.476 -2.156 18.257 1.00 28.06 99 ALA B CA 1
ATOM 1877 C C . ALA B 1 99 ? 26.372 -1.428 17.504 1.00 28.63 99 ALA B C 1
ATOM 1878 O O . ALA B 1 99 ? 25.184 -1.756 17.651 1.00 28.56 99 ALA B O 1
ATOM 1880 N N . TYR B 1 100 ? 26.757 -0.429 16.709 1.00 28.87 100 TYR B N 1
ATOM 1881 C CA . TYR B 1 100 ? 25.786 0.345 15.930 1.00 26.99 100 TYR B CA 1
ATOM 1882 C C . TYR B 1 100 ? 25.140 -0.531 14.854 1.00 25.99 100 TYR B C 1
ATOM 1883 O O . TYR B 1 100 ? 23.985 -0.329 14.483 1.00 27.22 100 TYR B O 1
ATOM 1892 N N . THR B 1 101 ? 25.884 -1.512 14.364 1.00 23.65 101 THR B N 1
ATOM 1893 C CA . THR B 1 101 ? 25.349 -2.405 13.359 1.00 25.39 101 THR B CA 1
ATOM 1894 C C . THR B 1 101 ? 24.290 -3.283 14.022 1.00 26.75 101 THR B C 1
ATOM 1895 O O . THR B 1 101 ? 23.200 -3.495 13.472 1.00 26.99 101 THR B O 1
ATOM 1899 N N . ALA B 1 102 ? 24.608 -3.804 15.205 1.00 27.61 102 ALA B N 1
ATOM 1900 C CA . ALA B 1 102 ? 23.663 -4.643 15.937 1.00 26.47 102 ALA B CA 1
ATOM 1901 C C . ALA B 1 102 ? 22.408 -3.825 16.178 1.00 26.58 102 ALA B C 1
ATOM 1902 O O . ALA B 1 102 ? 21.291 -4.311 16.020 1.00 26.31 102 ALA B O 1
ATOM 1904 N N . GLU B 1 103 ? 22.594 -2.565 16.545 1.00 26.63 103 GLU B N 1
ATOM 1905 C CA . GLU B 1 103 ? 21.451 -1.729 16.815 1.00 28.44 103 GLU B CA 1
ATOM 1906 C C . GLU B 1 103 ? 20.574 -1.576 15.593 1.00 31.51 103 GLU B C 1
ATOM 1907 O O . GLU B 1 103 ? 19.433 -2.052 15.564 1.00 33.92 103 GLU B O 1
ATOM 1913 N N . ALA B 1 104 ? 21.117 -0.907 14.582 1.00 32.79 104 ALA B N 1
ATOM 1914 C CA . ALA B 1 104 ? 20.396 -0.660 13.343 1.00 32.02 104 ALA B CA 1
ATOM 1915 C C . ALA B 1 104 ? 19.735 -1.923 12.851 1.00 31.32 104 ALA B C 1
ATOM 1916 O O . ALA B 1 104 ? 20.188 -3.025 13.148 1.00 32.20 104 ALA B O 1
ATOM 1918 N N . PRO B 1 105 ? 18.624 -1.783 12.122 1.00 32.33 105 PRO B N 1
ATOM 1919 C CA . PRO B 1 105 ? 17.993 -3.000 11.631 1.00 33.60 105 PRO B CA 1
ATOM 1920 C C . PRO B 1 105 ? 18.929 -3.619 10.602 1.00 36.78 105 PRO B C 1
ATOM 1921 O O . PRO B 1 105 ? 19.640 -2.913 9.878 1.00 37.15 105 PRO B O 1
ATOM 1925 N N . GLU B 1 106 ? 18.944 -4.942 10.556 1.00 39.98 106 GLU B N 1
ATOM 1926 C CA . GLU B 1 106 ? 19.801 -5.643 9.629 1.00 43.41 106 GLU B CA 1
ATOM 1927 C C . GLU B 1 106 ? 19.484 -5.169 8.217 1.00 43.46 106 GLU B C 1
ATOM 1928 O O . GLU B 1 106 ? 18.319 -5.078 7.831 1.00 43.81 106 GLU B O 1
ATOM 1934 N N . LEU B 1 107 ? 20.529 -4.827 7.464 1.00 43.31 107 LEU B N 1
ATOM 1935 C CA . LEU B 1 107 ? 20.344 -4.346 6.107 1.00 43.26 107 LEU B CA 1
ATOM 1936 C C . LEU B 1 107 ? 20.617 -5.440 5.098 1.00 43.22 107 LEU B C 1
ATOM 1937 O O . LEU B 1 107 ? 21.669 -6.087 5.114 1.00 43.10 107 LEU B O 1
ATOM 1942 N N . LYS B 1 108 ? 19.645 -5.640 4.220 1.00 42.35 108 LYS B N 1
ATOM 1943 C CA . LYS B 1 108 ? 19.752 -6.642 3.185 1.00 41.18 108 LYS B CA 1
ATOM 1944 C C . LYS B 1 108 ? 19.788 -5.939 1.839 1.00 38.99 108 LYS B C 1
ATOM 1945 O O . LYS B 1 108 ? 19.568 -6.552 0.802 1.00 39.03 108 LYS B O 1
ATOM 1951 N N . LYS B 1 109 ? 20.069 -4.640 1.867 1.00 37.27 109 LYS B N 1
ATOM 1952 C CA . LYS B 1 109 ? 20.153 -3.863 0.637 1.00 36.12 109 LYS B CA 1
ATOM 1953 C C . LYS B 1 109 ? 21.362 -2.920 0.678 1.00 33.01 109 LYS B C 1
ATOM 1954 O O . LYS B 1 109 ? 21.959 -2.708 1.740 1.00 33.24 109 LYS B O 1
ATOM 1960 N N . PHE B 1 110 ? 21.744 -2.394 -0.484 1.00 28.69 110 PHE B N 1
ATOM 1961 C CA . PHE B 1 110 ? 22.869 -1.462 -0.583 1.00 23.84 110 PHE B CA 1
ATOM 1962 C C . PHE B 1 110 ? 22.357 -0.084 -0.235 1.00 21.56 110 PHE B C 1
ATOM 1963 O O . PHE B 1 110 ? 21.233 0.271 -0.572 1.00 21.60 110 PHE B O 1
ATOM 1971 N N . ILE B 1 111 ? 23.195 0.698 0.423 1.00 19.80 111 ILE B N 1
ATOM 1972 C CA . ILE B 1 111 ? 22.809 2.027 0.858 1.00 20.35 111 ILE B CA 1
ATOM 1973 C C . ILE B 1 111 ? 23.327 3.172 -0.016 1.00 18.05 111 ILE B C 1
ATOM 1974 O O . ILE B 1 111 ? 24.409 3.100 -0.603 1.00 15.77 111 ILE B O 1
ATOM 1979 N N . LEU B 1 112 ? 22.529 4.233 -0.076 1.00 19.12 112 LEU B N 1
ATOM 1980 C CA . LEU B 1 112 ? 22.877 5.454 -0.788 1.00 20.98 112 LEU B CA 1
ATOM 1981 C C . LEU B 1 112 ? 23.024 6.531 0.287 1.00 21.61 112 LEU B C 1
ATOM 1982 O O . LEU B 1 112 ? 22.286 6.539 1.260 1.00 23.87 112 LEU B O 1
ATOM 1987 N N . PRO B 1 113 ? 23.974 7.455 0.122 1.00 22.44 113 PRO B N 1
ATOM 1988 C CA . PRO B 1 113 ? 24.191 8.528 1.107 1.00 21.40 113 PRO B CA 1
ATOM 1989 C C . PRO B 1 113 ? 22.994 9.442 1.361 1.00 22.79 113 PRO B C 1
ATOM 1990 O O . PRO B 1 113 ? 22.571 10.187 0.472 1.00 23.18 113 PRO B O 1
ATOM 1994 N N . GLY B 1 114 ? 22.456 9.413 2.576 1.00 19.84 114 GLY B N 1
ATOM 1995 C CA . GLY B 1 114 ? 21.342 10.293 2.867 1.00 18.67 114 GLY B CA 1
ATOM 1996 C C . GLY B 1 114 ? 20.427 9.855 3.990 1.00 17.31 114 GLY B C 1
ATOM 1997 O O . GLY B 1 114 ? 20.806 9.078 4.851 1.00 16.60 114 GLY B O 1
ATOM 1998 N N . GLY B 1 115 ? 19.199 10.347 3.949 1.00 18.11 115 GLY B N 1
ATOM 1999 C CA . GLY B 1 115 ? 18.235 10.033 4.982 1.00 20.44 115 GLY B CA 1
ATOM 2000 C C . GLY B 1 115 ? 18.039 11.319 5.758 1.00 20.27 115 GLY B C 1
ATOM 2001 O O . GLY B 1 115 ? 17.784 12.360 5.169 1.00 20.70 115 GLY B O 1
ATOM 2002 N N . SER B 1 116 ? 18.163 11.261 7.074 1.00 20.16 116 SER B N 1
ATOM 2003 C CA . SER B 1 116 ? 18.001 12.458 7.872 1.00 18.34 116 SER B CA 1
ATOM 2004 C C . SER B 1 116 ? 19.188 13.366 7.604 1.00 19.57 116 SER B C 1
ATOM 2005 O O . SER B 1 116 ? 20.261 12.928 7.167 1.00 21.00 116 SER B O 1
ATOM 2008 N N . LYS B 1 117 ? 18.998 14.643 7.868 1.00 18.63 117 LYS B N 1
ATOM 2009 C CA . LYS B 1 117 ? 20.051 15.620 7.675 1.00 17.80 117 LYS B CA 1
ATOM 2010 C C . LYS B 1 117 ? 21.343 15.161 8.398 1.00 19.91 117 LYS B C 1
ATOM 2011 O O . LYS B 1 117 ? 22.419 15.174 7.793 1.00 20.78 117 LYS B O 1
ATOM 2017 N N . CYS B 1 118 ? 21.230 14.754 9.673 1.00 16.63 118 CYS B N 1
ATOM 2018 C CA . CYS B 1 118 ? 22.376 14.283 10.475 1.00 18.71 118 CYS B CA 1
ATOM 2019 C C . CYS B 1 118 ? 23.077 13.050 9.878 1.00 16.90 118 CYS B C 1
ATOM 2020 O O . CYS B 1 118 ? 24.301 12.916 9.925 1.00 15.92 118 CYS B O 1
ATOM 2023 N N . ALA B 1 119 ? 22.282 12.129 9.358 1.00 16.94 119 ALA B N 1
ATOM 2024 C CA . ALA B 1 119 ? 22.813 10.925 8.747 1.00 15.50 119 ALA B CA 1
ATOM 2025 C C . ALA B 1 119 ? 23.582 11.331 7.493 1.00 17.84 119 ALA B C 1
ATOM 2026 O O . ALA B 1 119 ? 24.622 10.741 7.178 1.00 18.82 119 ALA B O 1
ATOM 2028 N N . SER B 1 120 ? 23.076 12.345 6.784 1.00 16.20 120 SER B N 1
ATOM 2029 C CA . SER B 1 120 ? 23.716 12.824 5.557 1.00 16.15 120 SER B CA 1
ATOM 2030 C C . SER B 1 120 ? 25.078 13.416 5.863 1.00 17.42 120 SER B C 1
ATOM 2031 O O . SER B 1 120 ? 26.061 13.147 5.165 1.00 19.84 120 SER B O 1
ATOM 2034 N N . LEU B 1 121 ? 25.137 14.249 6.895 1.00 19.26 121 LEU B N 1
ATOM 2035 C CA . LEU B 1 121 ? 26.401 14.851 7.278 1.00 17.96 121 LEU B CA 1
ATOM 2036 C C . LEU B 1 121 ? 27.380 13.763 7.692 1.00 17.99 121 LEU B C 1
ATOM 2037 O O . LEU B 1 121 ? 28.573 13.867 7.431 1.00 20.95 121 LEU B O 1
ATOM 2042 N N . LEU B 1 122 ? 26.882 12.702 8.317 1.00 17.14 122 LEU B N 1
ATOM 2043 C CA . LEU B 1 122 ? 27.773 11.632 8.746 1.00 16.89 122 LEU B CA 1
ATOM 2044 C C . LEU B 1 122 ? 28.314 10.819 7.567 1.00 19.51 122 LEU B C 1
ATOM 2045 O O . LEU B 1 122 ? 29.432 10.277 7.645 1.00 22.44 122 LEU B O 1
ATOM 2050 N N . HIS B 1 123 ? 27.525 10.720 6.491 1.00 15.41 123 HIS B N 1
ATOM 2051 C CA . HIS B 1 123 ? 27.948 10.011 5.276 1.00 13.11 123 HIS B CA 1
ATOM 2052 C C . HIS B 1 123 ? 28.981 10.869 4.570 1.00 13.05 123 HIS B C 1
ATOM 2053 O O . HIS B 1 123 ? 29.952 10.358 3.997 1.00 12.18 123 HIS B O 1
ATOM 2060 N N . ILE B 1 124 ? 28.776 12.182 4.630 1.00 13.01 124 ILE B N 1
ATOM 2061 C CA . ILE B 1 124 ? 29.728 13.098 4.033 1.00 12.76 124 ILE B CA 1
ATOM 2062 C C . ILE B 1 124 ? 31.065 12.893 4.725 1.00 16.46 124 ILE B C 1
ATOM 2063 O O . ILE B 1 124 ? 32.116 12.836 4.081 1.00 18.27 124 ILE B O 1
ATOM 2068 N N . ALA B 1 125 ? 31.016 12.770 6.047 1.00 16.25 125 ALA B N 1
ATOM 2069 C CA . ALA B 1 125 ? 32.228 12.577 6.821 1.00 15.65 125 ALA B CA 1
ATOM 2070 C C . ALA B 1 125 ? 32.807 11.215 6.484 1.00 13.98 125 ALA B C 1
ATOM 2071 O O . ALA B 1 125 ? 34.021 11.000 6.552 1.00 14.70 125 ALA B O 1
ATOM 2073 N N . ARG B 1 126 ? 31.934 10.281 6.136 1.00 14.40 126 ARG B N 1
ATOM 2074 C CA . ARG B 1 126 ? 32.398 8.949 5.751 1.00 13.36 126 ARG B CA 1
ATOM 2075 C C . ARG B 1 126 ? 33.242 9.061 4.465 1.00 13.87 126 ARG B C 1
ATOM 2076 O O . ARG B 1 126 ? 34.340 8.514 4.387 1.00 14.91 126 ARG B O 1
ATOM 2084 N N . THR B 1 127 ? 32.747 9.785 3.463 1.00 13.89 127 THR B N 1
ATOM 2085 C CA . THR B 1 127 ? 33.513 9.905 2.221 1.00 14.56 127 THR B CA 1
ATOM 2086 C C . THR B 1 127 ? 34.759 10.759 2.382 1.00 15.14 127 THR B C 1
ATOM 2087 O O . THR B 1 127 ? 35.790 10.483 1.769 1.00 17.23 127 THR B O 1
ATOM 2091 N N . ILE B 1 128 ? 34.698 11.792 3.210 1.00 16.69 128 ILE B N 1
ATOM 2092 C CA . ILE B 1 128 ? 35.890 12.591 3.377 1.00 14.70 128 ILE B CA 1
ATOM 2093 C C . ILE B 1 128 ? 36.920 11.801 4.169 1.00 16.43 128 ILE B C 1
ATOM 2094 O O . ILE B 1 128 ? 38.127 11.979 3.994 1.00 18.80 128 ILE B O 1
ATOM 2099 N N . THR B 1 129 ? 36.454 10.879 5.001 1.00 17.69 129 THR B N 1
ATOM 2100 C CA . THR B 1 129 ? 37.388 10.051 5.763 1.00 16.48 129 THR B CA 1
ATOM 2101 C C . THR B 1 129 ? 38.101 9.158 4.748 1.00 17.94 129 THR B C 1
ATOM 2102 O O . THR B 1 129 ? 39.322 9.013 4.785 1.00 17.89 129 THR B O 1
ATOM 2106 N N . ARG B 1 130 ? 37.338 8.573 3.831 1.00 17.30 130 ARG B N 1
ATOM 2107 C CA . ARG B 1 130 ? 37.935 7.727 2.811 1.00 18.90 130 ARG B CA 1
ATOM 2108 C C . ARG B 1 130 ? 38.906 8.546 1.953 1.00 18.50 130 ARG B C 1
ATOM 2109 O O . ARG B 1 130 ? 39.915 8.031 1.479 1.00 20.06 130 ARG B O 1
ATOM 2117 N N . ARG B 1 131 ? 38.617 9.826 1.760 1.00 16.17 131 ARG B N 1
ATOM 2118 C CA . ARG B 1 131 ? 39.531 10.664 1.002 1.00 16.02 131 ARG B CA 1
ATOM 2119 C C . ARG B 1 131 ? 40.834 10.844 1.810 1.00 18.35 131 ARG B C 1
ATOM 2120 O O . ARG B 1 131 ? 41.945 10.707 1.274 1.00 18.63 131 ARG B O 1
ATOM 2128 N N . ALA B 1 132 ? 40.699 11.143 3.104 1.00 19.44 132 ALA B N 1
ATOM 2129 C CA . ALA B 1 132 ? 41.866 11.314 3.975 1.00 18.27 132 ALA B CA 1
ATOM 2130 C C . ALA B 1 132 ? 42.709 10.040 3.945 1.00 17.81 132 ALA B C 1
ATOM 2131 O O . ALA B 1 132 ? 43.934 10.103 3.923 1.00 17.98 132 ALA B O 1
ATOM 2133 N N . GLU B 1 133 ? 42.044 8.884 3.936 1.00 17.43 133 GLU B N 1
ATOM 2134 C CA . GLU B 1 133 ? 42.736 7.604 3.899 1.00 16.94 133 GLU B CA 1
ATOM 2135 C C . GLU B 1 133 ? 43.516 7.432 2.585 1.00 20.80 133 GLU B C 1
ATOM 2136 O O . GLU B 1 133 ? 44.624 6.874 2.573 1.00 20.85 133 GLU B O 1
ATOM 2142 N N . ARG B 1 134 ? 42.935 7.899 1.480 1.00 20.35 134 ARG B N 1
ATOM 2143 C CA . ARG B 1 134 ? 43.594 7.808 0.180 1.00 19.72 134 ARG B CA 1
ATOM 2144 C C . ARG B 1 134 ? 44.870 8.634 0.237 1.00 20.12 134 ARG B C 1
ATOM 2145 O O . ARG B 1 134 ? 45.933 8.201 -0.222 1.00 20.61 134 ARG B O 1
ATOM 2153 N N . ARG B 1 135 ? 44.761 9.828 0.807 1.00 19.33 135 ARG B N 1
ATOM 2154 C CA . ARG B 1 135 ? 45.917 10.695 0.943 1.00 19.43 135 ARG B CA 1
ATOM 2155 C C . ARG B 1 135 ? 46.974 10.071 1.868 1.00 20.99 135 ARG B C 1
ATOM 2156 O O . ARG B 1 135 ? 48.173 10.206 1.629 1.00 22.63 135 ARG B O 1
ATOM 2164 N N . VAL B 1 136 ? 46.552 9.357 2.905 1.00 21.25 136 VAL B N 1
ATOM 2165 C CA . VAL B 1 136 ? 47.541 8.752 3.810 1.00 22.00 136 VAL B CA 1
ATOM 2166 C C . VAL B 1 136 ? 48.229 7.565 3.154 1.00 22.94 136 VAL B C 1
ATOM 2167 O O . VAL B 1 136 ? 49.416 7.297 3.384 1.00 23.23 136 VAL B O 1
ATOM 2171 N N . VAL B 1 137 ? 47.476 6.845 2.338 1.00 22.61 137 VAL B N 1
ATOM 2172 C CA . VAL B 1 137 ? 48.033 5.707 1.640 1.00 23.86 137 VAL B CA 1
ATOM 2173 C C . VAL B 1 137 ? 49.136 6.200 0.692 1.00 24.65 137 VAL B C 1
ATOM 2174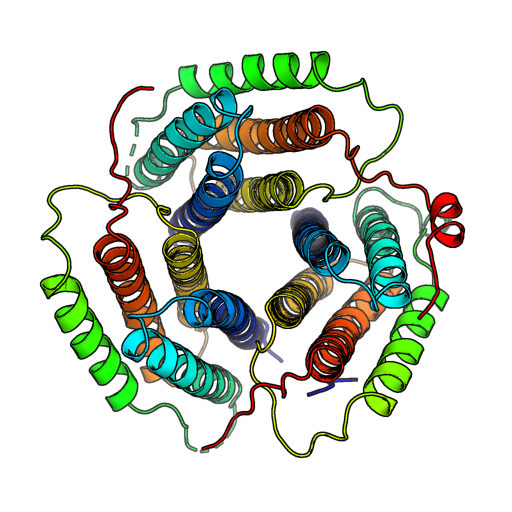 O O . VAL B 1 137 ? 50.137 5.521 0.482 1.00 24.20 137 VAL B O 1
ATOM 2178 N N . ALA B 1 138 ? 48.965 7.402 0.152 1.00 24.96 138 ALA B N 1
ATOM 2179 C CA . ALA B 1 138 ? 49.968 7.965 -0.748 1.00 27.49 138 ALA B CA 1
ATOM 2180 C C . ALA B 1 138 ? 51.200 8.399 0.047 1.00 28.87 138 ALA B C 1
ATOM 2181 O O . ALA B 1 138 ? 52.328 8.305 -0.435 1.00 31.54 138 ALA B O 1
ATOM 2183 N N . LEU B 1 139 ? 50.981 8.888 1.263 1.00 30.26 139 LEU B N 1
ATOM 2184 C CA . LEU B 1 139 ? 52.081 9.316 2.122 1.00 31.40 139 LEU B CA 1
ATOM 2185 C C . LEU B 1 139 ? 52.906 8.110 2.587 1.00 34.03 139 LEU B C 1
ATOM 2186 O O . LEU B 1 139 ? 54.138 8.158 2.613 1.00 35.15 139 LEU B O 1
ATOM 2199 N N . LYS B 1 141 ? 53.297 5.409 1.049 1.00 41.26 141 LYS B N 1
ATOM 2200 C CA . LYS B 1 141 ? 54.023 4.792 -0.058 1.00 40.72 141 LYS B CA 1
ATOM 2201 C C . LYS B 1 141 ? 55.377 5.458 -0.289 1.00 40.39 141 LYS B C 1
ATOM 2202 O O . LYS B 1 141 ? 56.310 4.812 -0.750 1.00 40.07 141 LYS B O 1
ATOM 2208 N N . SER B 1 142 ? 55.495 6.737 0.054 1.00 40.10 142 SER B N 1
ATOM 2209 C CA . SER B 1 142 ? 56.753 7.444 -0.147 1.00 40.70 142 SER B CA 1
ATOM 2210 C C . SER B 1 142 ? 57.613 7.526 1.114 1.00 42.26 142 SER B C 1
ATOM 2211 O O . SER B 1 142 ? 58.780 7.906 1.041 1.00 43.84 142 SER B O 1
ATOM 2214 N N . GLU B 1 143 ? 57.046 7.188 2.269 1.00 42.80 143 GLU B N 1
ATOM 2215 C CA . GLU B 1 143 ? 57.803 7.251 3.520 1.00 42.35 143 GLU B CA 1
ATOM 2216 C C . GLU B 1 143 ? 57.101 6.560 4.680 1.00 39.79 143 GLU B C 1
ATOM 2217 O O . GLU B 1 143 ? 55.931 6.228 4.591 1.00 38.70 143 GLU B O 1
ATOM 2223 N N . GLU B 1 144 ? 57.831 6.342 5.768 1.00 38.96 144 GLU B N 1
ATOM 2224 C CA . GLU B 1 144 ? 57.267 5.688 6.940 1.00 37.00 144 GLU B CA 1
ATOM 2225 C C . GLU B 1 144 ? 56.427 6.653 7.750 1.00 34.07 144 GLU B C 1
ATOM 2226 O O . GLU B 1 144 ? 56.803 7.811 7.949 1.00 34.96 144 GLU B O 1
ATOM 2232 N N . ILE B 1 145 ? 55.282 6.165 8.211 1.00 31.33 145 ILE B N 1
ATOM 2233 C CA . ILE B 1 145 ? 54.362 6.965 9.012 1.00 27.44 145 ILE B CA 1
ATOM 2234 C C . ILE B 1 145 ? 53.911 6.143 10.191 1.00 26.52 145 ILE B C 1
ATOM 2235 O O . ILE B 1 145 ? 54.333 5.002 10.373 1.00 26.53 145 ILE B O 1
ATOM 2240 N N . HIS B 1 146 ? 53.042 6.732 10.997 1.00 27.81 146 HIS B N 1
ATOM 2241 C CA . HIS B 1 146 ? 52.492 6.026 12.142 1.00 26.66 146 HIS B CA 1
ATOM 2242 C C . HIS B 1 146 ? 51.299 5.228 11.607 1.00 25.61 146 HIS B C 1
ATOM 2243 O O . HIS B 1 146 ? 50.168 5.705 11.613 1.00 24.81 146 HIS B O 1
ATOM 2250 N N . GLU B 1 147 ? 51.580 4.015 11.141 1.00 26.01 147 GLU B N 1
ATOM 2251 C CA . GLU B 1 147 ? 50.580 3.121 10.567 1.00 26.81 147 GLU B CA 1
ATOM 2252 C C . GLU B 1 147 ? 49.264 3.021 11.326 1.00 27.23 147 GLU B C 1
ATOM 2253 O O . GLU B 1 147 ? 48.244 2.613 10.760 1.00 29.76 147 GLU B O 1
ATOM 2259 N N . THR B 1 148 ? 49.269 3.383 12.601 1.00 26.82 148 THR B N 1
ATOM 2260 C CA . THR B 1 148 ? 48.043 3.325 13.390 1.00 25.37 148 THR B CA 1
ATOM 2261 C C . THR B 1 148 ? 47.053 4.297 12.758 1.00 24.43 148 THR B C 1
ATOM 2262 O O . THR B 1 148 ? 45.866 4.001 12.620 1.00 22.28 148 THR B O 1
ATOM 2266 N N . VAL B 1 149 ? 47.568 5.454 12.355 1.00 24.92 149 VAL B N 1
ATOM 2267 C CA . VAL B 1 149 ? 46.763 6.479 11.701 1.00 25.23 149 VAL B CA 1
ATOM 2268 C C . VAL B 1 149 ? 45.996 5.890 10.507 1.00 26.16 149 VAL B C 1
ATOM 2269 O O . VAL B 1 149 ? 44.772 6.037 10.403 1.00 25.45 149 VAL B O 1
ATOM 2273 N N . LEU B 1 150 ? 46.710 5.202 9.619 1.00 24.92 150 LEU B N 1
ATOM 2274 C CA . LEU B 1 150 ? 46.064 4.612 8.455 1.00 24.64 150 LEU B CA 1
ATOM 2275 C C . LEU B 1 150 ? 44.902 3.682 8.844 1.00 23.34 150 LEU B C 1
ATOM 2276 O O . LEU B 1 150 ? 43.786 3.816 8.321 1.00 20.10 150 LEU B O 1
ATOM 2281 N N . ARG B 1 151 ? 45.150 2.747 9.759 1.00 22.33 151 ARG B N 1
ATOM 2282 C CA . ARG B 1 151 ? 44.091 1.834 10.196 1.00 19.83 151 ARG B CA 1
ATOM 2283 C C . ARG B 1 151 ? 42.968 2.594 10.894 1.00 17.90 151 ARG B C 1
ATOM 2284 O O . ARG B 1 151 ? 41.803 2.251 10.772 1.00 17.92 151 ARG B O 1
ATOM 2292 N N . TYR B 1 152 ? 43.316 3.648 11.611 1.00 17.96 152 TYR B N 1
ATOM 2293 C CA . TYR B 1 152 ? 42.294 4.429 12.276 1.00 18.70 152 TYR B CA 1
ATOM 2294 C C . TYR B 1 152 ? 41.365 5.039 11.227 1.00 21.17 152 TYR B C 1
ATOM 2295 O O . TYR B 1 152 ? 40.138 4.950 11.355 1.00 21.75 152 TYR B O 1
ATOM 2304 N N . LEU B 1 153 ? 41.937 5.666 10.195 1.00 18.95 153 LEU B N 1
ATOM 2305 C CA . LEU B 1 153 ? 41.114 6.266 9.151 1.00 19.59 153 LEU B CA 1
ATOM 2306 C C . LEU B 1 153 ? 40.313 5.202 8.408 1.00 19.26 153 LEU B C 1
ATOM 2307 O O . LEU B 1 153 ? 39.157 5.419 8.041 1.00 21.06 153 LEU B O 1
ATOM 2312 N N . ASN B 1 154 ? 40.912 4.038 8.212 1.00 20.41 154 ASN B N 1
ATOM 2313 C CA . ASN B 1 154 ? 40.234 2.958 7.508 1.00 20.42 154 ASN B CA 1
ATOM 2314 C C . ASN B 1 154 ? 38.980 2.514 8.234 1.00 22.10 154 ASN B C 1
ATOM 2315 O O . ASN B 1 154 ? 37.940 2.268 7.614 1.00 22.91 154 ASN B O 1
ATOM 2320 N N . ARG B 1 155 ? 39.092 2.377 9.551 1.00 23.61 155 ARG B N 1
ATOM 2321 C CA . ARG B 1 155 ? 37.959 1.990 10.386 1.00 21.47 155 ARG B CA 1
ATOM 2322 C C . ARG B 1 155 ? 36.981 3.156 10.534 1.00 18.92 155 ARG B C 1
ATOM 2323 O O . ARG B 1 155 ? 35.773 2.953 10.584 1.00 16.66 155 ARG B O 1
ATOM 2331 N N . LEU B 1 156 ? 37.511 4.378 10.593 1.00 16.84 156 LEU B N 1
ATOM 2332 C CA . LEU B 1 156 ? 36.678 5.555 10.787 1.00 16.09 156 LEU B CA 1
ATOM 2333 C C . LEU B 1 156 ? 35.554 5.743 9.782 1.00 18.61 156 LEU B C 1
ATOM 2334 O O . LEU B 1 156 ? 34.444 6.089 10.166 1.00 19.57 156 LEU B O 1
ATOM 2339 N N . SER B 1 157 ? 35.820 5.518 8.497 1.00 19.97 157 SER B N 1
ATOM 2340 C CA . SER B 1 157 ? 34.769 5.696 7.517 1.00 17.34 157 SER B CA 1
ATOM 2341 C C . SER B 1 157 ? 33.625 4.706 7.780 1.00 18.20 157 SER B C 1
ATOM 2342 O O . SER B 1 157 ? 32.449 5.101 7.774 1.00 19.19 157 SER B O 1
ATOM 2345 N N . ASP B 1 158 ? 33.947 3.433 8.017 1.00 16.45 158 ASP B N 1
ATOM 2346 C CA . ASP B 1 158 ? 32.897 2.445 8.308 1.00 19.63 158 ASP B CA 1
ATOM 2347 C C . ASP B 1 158 ? 32.142 2.827 9.594 1.00 21.04 158 ASP B C 1
ATOM 2348 O O . ASP B 1 158 ? 30.956 2.522 9.758 1.00 22.06 158 ASP B O 1
ATOM 2353 N N . TYR B 1 159 ? 32.825 3.494 10.513 1.00 19.92 159 TYR B N 1
ATOM 2354 C CA . TYR B 1 159 ? 32.170 3.886 11.744 1.00 20.22 159 TYR B CA 1
ATOM 2355 C C . TYR B 1 159 ? 31.067 4.888 11.400 1.00 18.94 159 TYR B C 1
ATOM 2356 O O . TYR B 1 159 ? 29.936 4.793 11.905 1.00 19.19 159 TYR B O 1
ATOM 2365 N N . PHE B 1 160 ? 31.387 5.840 10.528 1.00 17.82 160 PHE B N 1
ATOM 2366 C CA . PHE B 1 160 ? 30.409 6.847 10.111 1.00 16.25 160 PHE B CA 1
ATOM 2367 C C . PHE B 1 160 ? 29.234 6.196 9.350 1.00 15.29 160 PHE B C 1
ATOM 2368 O O . PHE B 1 160 ? 28.108 6.664 9.412 1.00 14.81 160 PHE B O 1
ATOM 2376 N N . PHE B 1 161 ? 29.508 5.116 8.625 1.00 15.77 161 PHE B N 1
ATOM 2377 C CA . PHE B 1 161 ? 28.465 4.396 7.915 1.00 13.92 161 PHE B CA 1
ATOM 2378 C C . PHE B 1 161 ? 27.558 3.811 9.001 1.00 15.13 161 PHE B C 1
ATOM 2379 O O . PHE B 1 161 ? 26.345 4.018 8.996 1.00 14.58 161 PHE B O 1
ATOM 2387 N N . ALA B 1 162 ? 28.154 3.062 9.926 1.00 16.06 162 ALA B N 1
ATOM 2388 C CA . ALA B 1 162 ? 27.387 2.472 11.008 1.00 17.44 162 ALA B CA 1
ATOM 2389 C C . ALA B 1 162 ? 26.606 3.572 11.738 1.00 19.17 162 ALA B C 1
ATOM 2390 O O . ALA B 1 162 ? 25.399 3.457 11.932 1.00 20.37 162 ALA B O 1
ATOM 2392 N N . GLY B 1 163 ? 27.292 4.645 12.120 1.00 19.78 163 GLY B N 1
ATOM 2393 C CA . GLY B 1 163 ? 26.630 5.734 12.818 1.00 20.17 163 GLY B CA 1
ATOM 2394 C C . GLY B 1 163 ? 25.441 6.335 12.082 1.00 22.98 163 GLY B C 1
ATOM 2395 O O . GLY B 1 163 ? 24.350 6.477 12.655 1.00 24.99 163 GLY B O 1
ATOM 2396 N N . ALA B 1 164 ? 25.633 6.697 10.814 1.00 21.28 164 ALA B N 1
ATOM 2397 C CA . ALA B 1 164 ? 24.565 7.306 10.027 1.00 19.65 164 ALA B CA 1
ATOM 2398 C C . ALA B 1 164 ? 23.321 6.431 9.957 1.00 20.00 164 ALA B C 1
ATOM 2399 O O . ALA B 1 164 ? 22.197 6.936 9.969 1.00 21.48 164 ALA B O 1
ATOM 2401 N N . ARG B 1 165 ? 23.522 5.122 9.862 1.00 18.34 165 ARG B N 1
ATOM 2402 C CA . ARG B 1 165 ? 22.400 4.199 9.798 1.00 19.35 165 ARG B CA 1
ATOM 2403 C C . ARG B 1 165 ? 21.664 4.195 11.133 1.00 20.36 165 ARG B C 1
ATOM 2404 O O . ARG B 1 165 ? 20.428 4.137 11.190 1.00 20.67 165 ARG B O 1
ATOM 2412 N N . VAL B 1 166 ? 22.428 4.250 12.214 1.00 19.30 166 VAL B N 1
ATOM 2413 C CA . VAL B 1 166 ? 21.820 4.287 13.523 1.00 20.71 166 VAL B CA 1
ATOM 2414 C C . VAL B 1 166 ? 21.084 5.616 13.653 1.00 21.67 166 VAL B C 1
ATOM 2415 O O . VAL B 1 166 ? 19.946 5.651 14.125 1.00 23.21 166 VAL B O 1
ATOM 2419 N N . VAL B 1 167 ? 21.708 6.702 13.207 1.00 19.59 167 VAL B N 1
ATOM 2420 C CA . VAL B 1 167 ? 21.059 8.002 13.296 1.00 20.24 167 VAL B CA 1
ATOM 2421 C C . VAL B 1 167 ? 19.745 8.051 12.540 1.00 22.58 167 VAL B C 1
ATOM 2422 O O . VAL B 1 167 ? 18.815 8.729 12.966 1.00 25.55 167 VAL B O 1
ATOM 2426 N N . ASN B 1 168 ? 19.648 7.360 11.410 1.00 23.60 168 ASN B N 1
ATOM 2427 C CA . ASN B 1 168 ? 18.388 7.397 10.680 1.00 23.07 168 ASN B CA 1
ATOM 2428 C C . ASN B 1 168 ? 17.338 6.610 11.436 1.00 22.63 168 ASN B C 1
ATOM 2429 O O . ASN B 1 168 ? 16.249 7.110 11.678 1.00 22.13 168 ASN B O 1
ATOM 2434 N N . ALA B 1 169 ? 17.663 5.372 11.796 1.00 23.33 169 ALA B N 1
ATOM 2435 C CA . ALA B 1 169 ? 16.721 4.528 12.528 1.00 25.95 169 ALA B CA 1
ATOM 2436 C C . ALA B 1 169 ? 16.178 5.239 13.776 1.00 28.67 169 ALA B C 1
ATOM 2437 O O . ALA B 1 169 ? 14.967 5.300 13.989 1.00 30.25 169 ALA B O 1
ATOM 2439 N N . ARG B 1 170 ? 17.076 5.788 14.587 1.00 29.22 170 ARG B N 1
ATOM 2440 C CA . ARG B 1 170 ? 16.677 6.475 15.805 1.00 30.31 170 ARG B CA 1
ATOM 2441 C C . ARG B 1 170 ? 15.829 7.704 15.525 1.00 31.19 170 ARG B C 1
ATOM 2442 O O . ARG B 1 170 ? 15.144 8.212 16.414 1.00 33.12 170 ARG B O 1
ATOM 2450 N N . SER B 1 171 ? 15.881 8.181 14.288 1.00 31.66 171 SER B N 1
ATOM 2451 C CA . SER B 1 171 ? 15.104 9.345 13.881 1.00 31.27 171 SER B CA 1
ATOM 2452 C C . SER B 1 171 ? 13.806 8.879 13.233 1.00 31.75 171 SER B C 1
ATOM 2453 O O . SER B 1 171 ? 12.978 9.698 12.836 1.00 33.39 171 SER B O 1
ATOM 2456 N N . GLY B 1 172 ? 13.626 7.565 13.123 1.00 30.66 172 GLY B N 1
ATOM 2457 C CA . GLY B 1 172 ? 12.413 7.042 12.516 1.00 31.89 172 GLY B CA 1
ATOM 2458 C C . GLY B 1 172 ? 12.410 7.077 10.992 1.00 32.90 172 GLY B C 1
ATOM 2459 O O . GLY B 1 172 ? 11.402 6.756 10.358 1.00 34.61 172 GLY B O 1
ATOM 2460 N N . ILE B 1 173 ? 13.540 7.465 10.410 1.00 31.76 173 ILE B N 1
ATOM 2461 C CA . ILE B 1 173 ? 13.701 7.559 8.958 1.00 31.46 173 ILE B CA 1
ATOM 2462 C C . ILE B 1 173 ? 14.519 6.395 8.394 1.00 31.94 173 ILE B C 1
ATOM 2463 O O . ILE B 1 173 ? 15.688 6.219 8.751 1.00 31.85 173 ILE B O 1
ATOM 2468 N N . GLY B 1 174 ? 13.919 5.604 7.510 1.00 31.70 174 GLY B N 1
ATOM 2469 C CA . GLY B 1 174 ? 14.649 4.489 6.924 1.00 29.21 174 GLY B CA 1
ATOM 2470 C C . GLY B 1 174 ? 15.885 4.948 6.157 1.00 28.15 174 GLY B C 1
ATOM 2471 O O . GLY B 1 174 ? 16.019 6.131 5.834 1.00 27.69 174 GLY B O 1
ATOM 2472 N N . ASP B 1 175 ? 16.811 4.036 5.880 1.00 26.83 175 ASP B N 1
ATOM 2473 C CA . ASP B 1 175 ? 18.001 4.410 5.118 1.00 27.29 175 ASP B CA 1
ATOM 2474 C C . ASP B 1 175 ? 17.594 4.553 3.661 1.00 25.87 175 ASP B C 1
ATOM 2475 O O . ASP B 1 175 ? 16.585 3.987 3.241 1.00 24.96 175 ASP B O 1
ATOM 2480 N N . VAL B 1 176 ? 18.355 5.319 2.889 1.00 24.75 176 VAL B N 1
ATOM 2481 C CA . VAL B 1 176 ? 18.033 5.424 1.478 1.00 24.19 176 VAL B CA 1
ATOM 2482 C C . VAL B 1 176 ? 18.682 4.184 0.848 1.00 26.14 176 VAL B C 1
ATOM 2483 O O . VAL B 1 176 ? 19.846 3.879 1.105 1.00 25.58 176 VAL B O 1
ATOM 2487 N N . GLU B 1 177 ? 17.916 3.449 0.054 1.00 29.98 177 GLU B N 1
ATOM 2488 C CA . GLU B 1 177 ? 18.416 2.221 -0.562 1.00 34.53 177 GLU B CA 1
ATOM 2489 C C . GLU B 1 177 ? 18.479 2.266 -2.082 1.00 36.94 177 GLU B C 1
ATOM 2490 O O . GLU B 1 177 ? 17.688 2.940 -2.738 1.00 36.50 177 GLU B O 1
ATOM 2496 N N . TYR B 1 178 ? 19.424 1.521 -2.635 1.00 40.50 178 TYR B N 1
ATOM 2497 C CA . TYR B 1 178 ? 19.583 1.442 -4.072 1.00 44.52 178 TYR B CA 1
ATOM 2498 C C . TYR B 1 178 ? 18.668 0.334 -4.598 1.00 48.43 178 TYR B C 1
ATOM 2499 O O . TYR B 1 178 ? 18.805 -0.829 -4.207 1.00 49.63 178 TYR B O 1
ATOM 2508 N N . GLU B 1 179 ? 17.724 0.708 -5.464 1.00 52.93 179 GLU B N 1
ATOM 2509 C CA . GLU B 1 179 ? 16.774 -0.244 -6.048 1.00 58.08 179 GLU B CA 1
ATOM 2510 C C . GLU B 1 179 ? 16.726 -0.136 -7.574 1.00 60.53 179 GLU B C 1
ATOM 2511 O O . GLU B 1 179 ? 16.110 0.783 -8.118 1.00 60.70 179 GLU B O 1
ATOM 2517 N N . ARG B 1 180 ? 17.358 -1.087 -8.258 1.00 63.15 180 ARG B N 1
ATOM 2518 C CA . ARG B 1 180 ? 17.391 -1.092 -9.721 1.00 65.90 180 ARG B CA 1
ATOM 2519 C C . ARG B 1 180 ? 17.697 -2.469 -10.321 1.00 66.17 180 ARG 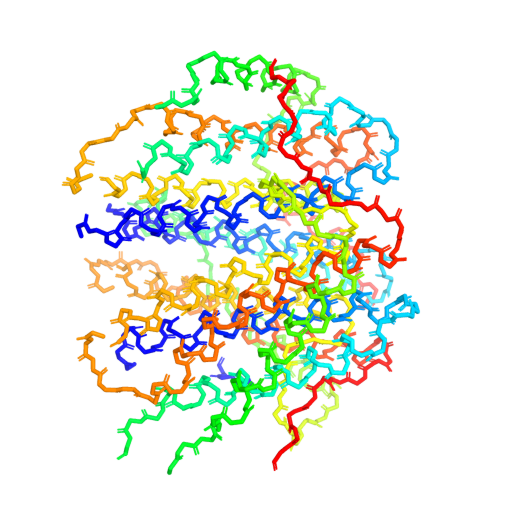B C 1
ATOM 2520 O O . ARG B 1 180 ? 16.919 -2.903 -11.199 1.00 66.91 180 ARG B O 1
ATOM 2528 N N . LYS C 1 22 ? 50.497 20.023 -16.075 1.00 69.35 22 LYS C N 1
ATOM 2529 C CA . LYS C 1 22 ? 51.021 21.358 -16.499 1.00 69.64 22 LYS C CA 1
ATOM 2530 C C . LYS C 1 22 ? 49.874 22.321 -16.798 1.00 68.94 22 LYS C C 1
ATOM 2531 O O . LYS C 1 22 ? 50.000 23.535 -16.615 1.00 69.05 22 LYS C O 1
ATOM 2537 N N . ASP C 1 23 ? 48.758 21.763 -17.260 1.00 67.33 23 ASP C N 1
ATOM 2538 C CA . ASP C 1 23 ? 47.572 22.543 -17.604 1.00 65.54 23 ASP C CA 1
ATOM 2539 C C . ASP C 1 23 ? 46.420 22.125 -16.698 1.00 63.84 23 ASP C C 1
ATOM 2540 O O . ASP C 1 23 ? 45.480 22.889 -16.455 1.00 63.23 23 ASP C O 1
ATOM 2545 N N . SER C 1 24 ? 46.508 20.897 -16.200 1.00 61.48 24 SER C N 1
ATOM 2546 C CA . SER C 1 24 ? 45.497 20.349 -15.311 1.00 58.42 24 SER C CA 1
ATOM 2547 C C . SER C 1 24 ? 45.560 21.051 -13.963 1.00 55.63 24 SER C C 1
ATOM 2548 O O . SER C 1 24 ? 44.548 21.183 -13.280 1.00 55.65 24 SER C O 1
ATOM 2551 N N . LEU C 1 25 ? 46.757 21.498 -13.589 1.00 52.49 25 LEU C N 1
ATOM 2552 C CA . LEU C 1 25 ? 46.963 22.171 -12.314 1.00 50.10 25 LEU C CA 1
ATOM 2553 C C . LEU C 1 25 ? 46.206 23.488 -12.239 1.00 49.41 25 LEU C C 1
ATOM 2554 O O . LEU C 1 25 ? 45.838 23.952 -11.159 1.00 49.42 25 LEU C O 1
ATOM 2559 N N . ARG C 1 26 ? 45.977 24.087 -13.399 1.00 48.82 26 ARG C N 1
ATOM 2560 C CA . ARG C 1 26 ? 45.276 25.358 -13.480 1.00 47.39 26 ARG C CA 1
ATOM 2561 C C . ARG C 1 26 ? 43.763 25.188 -13.309 1.00 45.21 26 ARG C C 1
ATOM 2562 O O . ARG C 1 26 ? 43.123 25.977 -12.610 1.00 43.92 26 ARG C O 1
ATOM 2570 N N . VAL C 1 27 ? 43.199 24.161 -13.945 1.00 42.74 27 VAL C N 1
ATOM 2571 C CA . VAL C 1 27 ? 41.762 23.893 -13.857 1.00 41.47 27 VAL C CA 1
ATOM 2572 C C . VAL C 1 27 ? 41.407 23.412 -12.446 1.00 40.16 27 VAL C C 1
ATOM 2573 O O . VAL C 1 27 ? 40.366 23.785 -11.893 1.00 37.94 27 VAL C O 1
ATOM 2577 N N . GLU C 1 28 ? 42.286 22.598 -11.864 1.00 39.21 28 GLU C N 1
ATOM 2578 C CA . GLU C 1 28 ? 42.074 22.088 -10.515 1.00 37.87 28 GLU C CA 1
ATOM 2579 C C . GLU C 1 28 ? 42.001 23.276 -9.568 1.00 37.53 28 GLU C C 1
ATOM 2580 O O . GLU C 1 28 ? 41.199 23.294 -8.633 1.00 36.48 28 GLU C O 1
ATOM 2586 N N . SER C 1 29 ? 42.838 24.278 -9.819 1.00 37.58 29 SER C N 1
ATOM 2587 C CA . SER C 1 29 ? 42.857 25.458 -8.972 1.00 37.77 29 SER C CA 1
ATOM 2588 C C . SER C 1 29 ? 41.589 26.291 -9.107 1.00 39.44 29 SER C C 1
ATOM 2589 O O . SER C 1 29 ? 41.151 26.931 -8.154 1.00 40.55 29 SER C O 1
ATOM 2592 N N . TYR C 1 30 ? 40.997 26.277 -10.292 1.00 40.55 30 TYR C N 1
ATOM 2593 C CA . TYR C 1 30 ? 39.780 27.038 -10.531 1.00 42.30 30 TYR C CA 1
ATOM 2594 C C . TYR C 1 30 ? 38.589 26.340 -9.877 1.00 39.75 30 TYR C C 1
ATOM 2595 O O . TYR C 1 30 ? 37.754 26.973 -9.227 1.00 36.79 30 TYR C O 1
ATOM 2604 N N . GLY C 1 31 ? 38.521 25.028 -10.065 1.00 39.22 31 GLY C N 1
ATOM 2605 C CA . GLY C 1 31 ? 37.438 24.255 -9.495 1.00 38.44 31 GLY C CA 1
ATOM 2606 C C . GLY C 1 31 ? 37.450 24.307 -7.982 1.00 37.21 31 GLY C C 1
ATOM 2607 O O . GLY C 1 31 ? 36.415 24.522 -7.353 1.00 36.98 31 GLY C O 1
ATOM 2608 N N . THR C 1 32 ? 38.627 24.115 -7.398 1.00 36.67 32 THR C N 1
ATOM 2609 C CA . THR C 1 32 ? 38.774 24.133 -5.950 1.00 37.46 32 THR C CA 1
ATOM 2610 C C . THR C 1 32 ? 38.355 25.495 -5.395 1.00 38.35 32 THR C C 1
ATOM 2611 O O . THR C 1 32 ? 37.721 25.581 -4.340 1.00 39.81 32 THR C O 1
ATOM 2615 N N . ILE C 1 33 ? 38.690 26.558 -6.115 1.00 37.38 33 ILE C N 1
ATOM 2616 C CA . ILE C 1 33 ? 38.320 27.900 -5.682 1.00 36.58 33 ILE C CA 1
ATOM 2617 C C . ILE C 1 33 ? 36.814 28.059 -5.815 1.00 35.82 33 ILE C C 1
ATOM 2618 O O . ILE C 1 33 ? 36.171 28.721 -5.003 1.00 35.33 33 ILE C O 1
ATOM 2623 N N . ASP C 1 34 ? 36.262 27.447 -6.856 1.00 36.47 34 ASP C N 1
ATOM 2624 C CA . ASP C 1 34 ? 34.825 27.485 -7.099 1.00 35.58 34 ASP C CA 1
ATOM 2625 C C . ASP C 1 34 ? 34.168 26.706 -5.952 1.00 34.07 34 ASP C C 1
ATOM 2626 O O . ASP C 1 34 ? 33.249 27.203 -5.301 1.00 32.07 34 ASP C O 1
ATOM 2631 N N . GLU C 1 35 ? 34.653 25.487 -5.707 1.00 32.50 35 GLU C N 1
ATOM 2632 C CA . GLU C 1 35 ? 34.124 24.659 -4.629 1.00 31.37 35 GLU C CA 1
ATOM 2633 C C . GLU C 1 35 ? 34.176 25.461 -3.321 1.00 30.45 35 GLU C C 1
ATOM 2634 O O . GLU C 1 35 ? 33.199 25.500 -2.573 1.00 30.48 35 GLU C O 1
ATOM 2640 N N . LEU C 1 36 ? 35.308 26.115 -3.073 1.00 29.50 36 LEU C N 1
ATOM 2641 C CA . LEU C 1 36 ? 35.494 26.925 -1.875 1.00 31.55 36 LEU C CA 1
ATOM 2642 C C . LEU C 1 36 ? 34.507 28.078 -1.799 1.00 33.45 36 LEU C C 1
ATOM 2643 O O . LEU C 1 36 ? 34.103 28.503 -0.718 1.00 35.96 36 LEU C O 1
ATOM 2648 N N . ASN C 1 37 ? 34.133 28.592 -2.956 1.00 33.87 37 ASN C N 1
ATOM 2649 C CA . ASN C 1 37 ? 33.214 29.702 -3.017 1.00 35.15 37 ASN C CA 1
ATOM 2650 C C . ASN C 1 37 ? 31.798 29.228 -2.718 1.00 35.59 37 ASN C C 1
ATOM 2651 O O . ASN C 1 37 ? 30.987 29.964 -2.150 1.00 35.74 37 ASN C O 1
ATOM 2656 N N . SER C 1 38 ? 31.513 27.989 -3.089 1.00 33.77 38 SER C N 1
ATOM 2657 C CA . SER C 1 38 ? 30.197 27.413 -2.866 1.00 32.66 38 SER C CA 1
ATOM 2658 C C . SER C 1 38 ? 29.941 27.169 -1.389 1.00 33.20 38 SER C C 1
ATOM 2659 O O . SER C 1 38 ? 28.839 27.410 -0.897 1.00 34.02 38 SER C O 1
ATOM 2662 N N . PHE C 1 39 ? 30.947 26.675 -0.677 1.00 32.30 39 PHE C N 1
ATOM 2663 C CA . PHE C 1 39 ? 30.755 26.426 0.739 1.00 31.19 39 PHE C CA 1
ATOM 2664 C C . PHE C 1 39 ? 30.565 27.761 1.441 1.00 32.94 39 PHE C C 1
ATOM 2665 O O . PHE C 1 39 ? 29.814 27.862 2.411 1.00 33.91 39 PHE C O 1
ATOM 2673 N N . ILE C 1 40 ? 31.231 28.792 0.932 1.00 34.37 40 ILE C N 1
ATOM 2674 C CA . ILE C 1 40 ? 31.115 30.123 1.507 1.00 34.32 40 ILE C CA 1
ATOM 2675 C C . ILE C 1 40 ? 29.682 30.635 1.344 1.00 33.71 40 ILE C C 1
ATOM 2676 O O . ILE C 1 40 ? 29.129 31.252 2.250 1.00 35.30 40 ILE C O 1
ATOM 2681 N N . GLY C 1 41 ? 29.072 30.360 0.199 1.00 33.55 41 GLY C N 1
ATOM 2682 C CA . GLY C 1 41 ? 27.701 30.790 -0.014 1.00 32.99 41 GLY C CA 1
ATOM 2683 C C . GLY C 1 41 ? 26.767 30.122 0.989 1.00 34.85 41 GLY C C 1
ATOM 2684 O O . GLY C 1 41 ? 25.792 30.732 1.445 1.00 34.73 41 GLY C O 1
ATOM 2685 N N . LEU C 1 42 ? 27.061 28.864 1.326 1.00 33.54 42 LEU C N 1
ATOM 2686 C CA . LEU C 1 42 ? 26.262 28.093 2.274 1.00 32.06 42 LEU C CA 1
ATOM 2687 C C . LEU C 1 42 ? 26.441 28.666 3.668 1.00 34.04 42 LEU C C 1
ATOM 2688 O O . LEU C 1 42 ? 25.500 28.722 4.463 1.00 32.16 42 LEU C O 1
ATOM 2693 N N . ALA C 1 43 ? 27.670 29.063 3.970 1.00 35.00 43 ALA C N 1
ATOM 2694 C CA . ALA C 1 43 ? 27.970 29.624 5.272 1.00 38.16 43 ALA C CA 1
ATOM 2695 C C . ALA C 1 43 ? 27.167 30.912 5.400 1.00 40.71 43 ALA C C 1
ATOM 2696 O O . ALA C 1 43 ? 26.543 31.172 6.432 1.00 40.90 43 ALA C O 1
ATOM 2698 N N . LEU C 1 44 ? 27.181 31.699 4.326 1.00 42.56 44 LEU C N 1
ATOM 2699 C CA . LEU C 1 44 ? 26.481 32.970 4.269 1.00 43.07 44 LEU C CA 1
ATOM 2700 C C . LEU C 1 44 ? 24.973 32.775 4.407 1.00 44.34 44 LEU C C 1
ATOM 2701 O O . LEU C 1 44 ? 24.294 33.567 5.061 1.00 44.81 44 LEU C O 1
ATOM 2706 N N . ALA C 1 45 ? 24.453 31.714 3.795 1.00 45.71 45 ALA C N 1
ATOM 2707 C CA . ALA C 1 45 ? 23.022 31.414 3.840 1.00 46.94 45 ALA C CA 1
ATOM 2708 C C . ALA C 1 45 ? 22.537 31.115 5.257 1.00 48.36 45 ALA C C 1
ATOM 2709 O O . ALA C 1 45 ? 21.432 31.502 5.646 1.00 47.61 45 ALA C O 1
ATOM 2711 N N . GLU C 1 46 ? 23.372 30.413 6.013 1.00 49.90 46 GLU C N 1
ATOM 2712 C CA . GLU C 1 46 ? 23.068 30.035 7.386 1.00 51.58 46 GLU C CA 1
ATOM 2713 C C . GLU C 1 46 ? 23.330 31.206 8.323 1.00 53.41 46 GLU C C 1
ATOM 2714 O O . GLU C 1 46 ? 22.564 31.461 9.251 1.00 53.63 46 GLU C O 1
ATOM 2720 N N . LEU C 1 47 ? 24.424 31.912 8.067 1.00 56.16 47 LEU C N 1
ATOM 2721 C CA . LEU C 1 47 ? 24.826 33.047 8.883 1.00 58.20 47 LEU C CA 1
ATOM 2722 C C . LEU C 1 47 ? 23.852 34.213 8.767 1.00 60.35 47 LEU C C 1
ATOM 2723 O O . LEU C 1 47 ? 23.443 34.787 9.773 1.00 60.46 47 LEU C O 1
ATOM 2728 N N . SER C 1 48 ? 23.477 34.565 7.543 1.00 62.38 48 SER C N 1
ATOM 2729 C CA . SER C 1 48 ? 22.556 35.675 7.343 1.00 64.29 48 SER C CA 1
ATOM 2730 C C . SER C 1 48 ? 21.220 35.386 8.016 1.00 65.60 48 SER C C 1
ATOM 2731 O O . SER C 1 48 ? 20.487 36.305 8.377 1.00 65.98 48 SER C O 1
ATOM 2734 N N . GLY C 1 49 ? 20.904 34.107 8.180 1.00 66.83 49 GLY C N 1
ATOM 2735 C CA . GLY C 1 49 ? 19.648 33.739 8.810 1.00 69.60 49 GLY C CA 1
ATOM 2736 C C . GLY C 1 49 ? 19.517 34.239 10.241 1.00 71.17 49 GLY C C 1
ATOM 2737 O O . GLY C 1 49 ? 18.410 34.341 10.773 1.00 71.12 49 GLY C O 1
ATOM 2738 N N . GLN C 1 50 ? 20.650 34.554 10.862 1.00 72.63 50 GLN C N 1
ATOM 2739 C CA . GLN C 1 50 ? 20.681 35.038 12.240 1.00 73.72 50 GLN C CA 1
ATOM 2740 C C . GLN C 1 50 ? 21.210 36.472 12.341 1.00 74.27 50 GLN C C 1
ATOM 2741 O O . GLN C 1 50 ? 22.190 36.830 11.687 1.00 75.68 50 GLN C O 1
ATOM 2747 N N . PRO C 1 51 ? 20.563 37.314 13.166 1.00 74.05 51 PRO C N 1
ATOM 2748 C CA . PRO C 1 51 ? 20.980 38.709 13.350 1.00 73.52 51 PRO C CA 1
ATOM 2749 C C . PRO C 1 51 ? 22.215 38.843 14.248 1.00 72.89 51 PRO C C 1
ATOM 2750 O O . PRO C 1 51 ? 22.495 37.972 15.075 1.00 72.09 51 PRO C O 1
ATOM 2754 N N . GLY C 1 52 ? 22.949 39.940 14.078 1.00 72.22 52 GLY C N 1
ATOM 2755 C CA . GLY C 1 52 ? 24.140 40.166 14.879 1.00 71.66 52 GLY C CA 1
ATOM 2756 C C . GLY C 1 52 ? 25.417 39.865 14.118 1.00 70.99 52 GLY C C 1
ATOM 2757 O O . GLY C 1 52 ? 26.522 40.072 14.616 1.00 70.70 52 GLY C O 1
ATOM 2758 N N . PHE C 1 53 ? 25.259 39.376 12.896 1.00 71.01 53 PHE C N 1
ATOM 2759 C CA . PHE C 1 53 ? 26.396 39.036 12.059 1.00 70.45 53 PHE C CA 1
ATOM 2760 C C . PHE C 1 53 ? 26.305 39.781 10.729 1.00 70.59 53 PHE C C 1
ATOM 2761 O O . PHE C 1 53 ? 26.801 39.307 9.706 1.00 70.70 53 PHE C O 1
ATOM 2769 N N . GLU C 1 54 ? 25.666 40.947 10.747 1.00 70.83 54 GLU C N 1
ATOM 2770 C CA . GLU C 1 54 ? 25.520 41.743 9.534 1.00 70.76 54 GLU C CA 1
ATOM 2771 C C . GLU C 1 54 ? 26.876 42.120 8.947 1.00 69.25 54 GLU C C 1
ATOM 2772 O O . GLU C 1 54 ? 27.004 42.292 7.737 1.00 69.62 54 GLU C O 1
ATOM 2778 N N . ASP C 1 55 ? 27.887 42.246 9.800 1.00 67.86 55 ASP C N 1
ATOM 2779 C CA . ASP C 1 55 ? 29.221 42.600 9.325 1.00 67.44 55 ASP C CA 1
ATOM 2780 C C . ASP C 1 55 ? 29.803 41.481 8.470 1.00 67.26 55 ASP C C 1
ATOM 2781 O O . ASP C 1 55 ? 30.268 41.717 7.354 1.00 67.36 55 ASP C O 1
ATOM 2786 N N . LEU C 1 56 ? 29.764 40.262 9.000 1.00 67.15 56 LEU C N 1
ATOM 2787 C CA . LEU C 1 56 ? 30.271 39.090 8.299 1.00 66.35 56 LEU C CA 1
ATOM 2788 C C . LEU C 1 56 ? 29.495 38.855 7.011 1.00 66.27 56 LEU C C 1
ATOM 2789 O O . LEU C 1 56 ? 30.081 38.585 5.962 1.00 66.34 56 LEU C O 1
ATOM 2794 N N . THR C 1 57 ? 28.174 38.958 7.097 1.00 65.69 57 THR C N 1
ATOM 2795 C CA . THR C 1 57 ? 27.319 38.758 5.938 1.00 65.93 57 THR C CA 1
ATOM 2796 C C . THR C 1 57 ? 27.799 39.590 4.752 1.00 65.30 57 THR C C 1
ATOM 2797 O O . THR C 1 57 ? 27.817 39.118 3.614 1.00 65.42 57 THR C O 1
ATOM 2801 N N . ALA C 1 58 ? 28.198 40.827 5.023 1.00 64.93 58 ALA C N 1
ATOM 2802 C CA . ALA C 1 58 ? 28.679 41.716 3.967 1.00 65.22 58 ALA C CA 1
ATOM 2803 C C . ALA C 1 58 ? 30.102 41.351 3.545 1.00 64.40 58 ALA C C 1
ATOM 2804 O O . ALA C 1 58 ? 30.441 41.405 2.361 1.00 63.70 58 ALA C O 1
ATOM 2806 N N . GLU C 1 59 ? 30.928 40.983 4.520 1.00 63.52 59 GLU C N 1
ATOM 2807 C CA . GLU C 1 59 ? 32.310 40.607 4.249 1.00 63.39 59 GLU C CA 1
ATOM 2808 C C . GLU C 1 59 ? 32.382 39.345 3.390 1.00 61.82 59 GLU C C 1
ATOM 2809 O O . GLU C 1 59 ? 33.017 39.338 2.337 1.00 62.15 59 GLU C O 1
ATOM 2815 N N . LEU C 1 60 ? 31.722 38.282 3.835 1.00 59.76 60 LEU C N 1
ATOM 2816 C CA . LEU C 1 60 ? 31.725 37.033 3.086 1.00 57.78 60 LEU C CA 1
ATOM 2817 C C . LEU C 1 60 ? 31.345 37.276 1.635 1.00 56.83 60 LEU C C 1
ATOM 2818 O O . LEU C 1 60 ? 31.871 36.632 0.732 1.00 56.13 60 LEU C O 1
ATOM 2823 N N . LEU C 1 61 ? 30.428 38.210 1.417 1.00 57.25 61 LEU C N 1
ATOM 2824 C CA . LEU C 1 61 ? 29.989 38.539 0.070 1.00 57.65 61 LEU C CA 1
ATOM 2825 C C . LEU C 1 61 ? 31.151 38.996 -0.795 1.00 57.95 61 LEU C C 1
ATOM 2826 O O . LEU C 1 61 ? 31.441 38.387 -1.825 1.00 57.68 61 LEU C O 1
ATOM 2831 N N . THR C 1 62 ? 31.821 40.067 -0.376 1.00 58.48 62 THR C N 1
ATOM 2832 C CA . THR C 1 62 ? 32.940 40.588 -1.155 1.00 58.80 62 THR C CA 1
ATOM 2833 C C . THR C 1 62 ? 33.981 39.497 -1.355 1.00 58.16 62 THR C C 1
ATOM 2834 O O . THR C 1 62 ? 34.679 39.468 -2.369 1.00 58.11 62 THR C O 1
ATOM 2838 N N . ILE C 1 63 ? 34.070 38.589 -0.389 1.00 57.52 63 ILE C N 1
ATOM 2839 C CA . ILE C 1 63 ? 35.016 37.494 -0.482 1.00 56.73 63 ILE C CA 1
ATOM 2840 C C . ILE C 1 63 ? 34.674 36.628 -1.688 1.00 56.74 63 ILE C C 1
ATOM 2841 O O . ILE C 1 63 ? 35.551 36.294 -2.476 1.00 57.19 63 ILE C O 1
ATOM 2846 N N . GLN C 1 64 ? 33.402 36.279 -1.846 1.00 57.40 64 GLN C N 1
ATOM 2847 C CA . GLN C 1 64 ? 32.996 35.463 -2.987 1.00 58.77 64 GLN C CA 1
ATOM 2848 C C . GLN C 1 64 ? 33.289 36.176 -4.304 1.00 59.43 64 GLN C C 1
ATOM 2849 O O . GLN C 1 64 ? 33.635 35.539 -5.301 1.00 59.67 64 GLN C O 1
ATOM 2855 N N . HIS C 1 65 ? 33.140 37.497 -4.309 1.00 59.91 65 HIS C N 1
ATOM 2856 C CA . HIS C 1 65 ? 33.400 38.270 -5.517 1.00 59.70 65 HIS C CA 1
ATOM 2857 C C . HIS C 1 65 ? 34.892 38.229 -5.844 1.00 58.25 65 HIS C C 1
ATOM 2858 O O . HIS C 1 65 ? 35.279 37.970 -6.983 1.00 57.46 65 HIS C O 1
ATOM 2865 N N . GLU C 1 66 ? 35.723 38.479 -4.836 1.00 57.27 66 GLU C N 1
ATOM 2866 C CA . GLU C 1 66 ? 37.168 38.465 -5.014 1.00 57.88 66 GLU C CA 1
ATOM 2867 C C . GLU C 1 66 ? 37.663 37.070 -5.387 1.00 57.96 66 GLU C C 1
ATOM 2868 O O . GLU C 1 66 ? 38.575 36.918 -6.202 1.00 58.58 66 GLU C O 1
ATOM 2874 N N . LEU C 1 67 ? 37.061 36.046 -4.793 1.00 57.85 67 LEU C N 1
ATOM 2875 C CA . LEU C 1 67 ? 37.445 34.678 -5.105 1.00 56.76 67 LEU C CA 1
ATOM 2876 C C . LEU C 1 67 ? 37.015 34.354 -6.524 1.00 56.88 67 LEU C C 1
ATOM 2877 O O . LEU C 1 67 ? 37.578 33.470 -7.160 1.00 57.27 67 LEU C O 1
ATOM 2882 N N . PHE C 1 68 ? 36.011 35.071 -7.018 1.00 57.84 68 PHE C N 1
ATOM 2883 C CA . PHE C 1 68 ? 35.531 34.859 -8.377 1.00 59.05 68 PHE C CA 1
ATOM 2884 C C . PHE C 1 68 ? 36.591 35.410 -9.322 1.00 60.21 68 PHE C C 1
ATOM 2885 O O . PHE C 1 68 ? 36.788 34.892 -10.423 1.00 60.77 68 PHE C O 1
ATOM 2893 N N . ASP C 1 69 ? 37.262 36.469 -8.870 1.00 60.51 69 ASP C N 1
ATOM 2894 C CA . ASP C 1 69 ? 38.319 37.133 -9.631 1.00 61.32 69 ASP C CA 1
ATOM 2895 C C . ASP C 1 69 ? 39.570 36.262 -9.656 1.00 62.41 69 ASP C C 1
ATOM 2896 O O . ASP C 1 69 ? 40.251 36.165 -10.679 1.00 62.69 69 ASP C O 1
ATOM 2901 N N . CYS C 1 70 ? 39.868 35.636 -8.520 1.00 63.24 70 CYS C N 1
ATOM 2902 C CA . CYS C 1 70 ? 41.032 34.769 -8.399 1.00 62.74 70 CYS C CA 1
ATOM 2903 C C . CYS C 1 70 ? 41.033 33.754 -9.534 1.00 63.79 70 CYS C C 1
ATOM 2904 O O . CYS C 1 70 ? 42.054 33.542 -10.190 1.00 63.54 70 CYS C O 1
ATOM 2907 N N . GLY C 1 71 ? 39.879 33.135 -9.763 1.00 64.76 71 GLY C N 1
ATOM 2908 C CA . GLY C 1 71 ? 39.769 32.155 -10.827 1.00 67.09 71 GLY C CA 1
ATOM 2909 C C . GLY C 1 71 ? 40.135 32.768 -12.163 1.00 69.16 71 GLY C C 1
ATOM 2910 O O . GLY C 1 71 ? 40.922 32.202 -12.921 1.00 69.92 71 GLY C O 1
ATOM 2911 N N . GLY C 1 72 ? 39.563 33.934 -12.452 1.00 70.14 72 GLY C N 1
ATOM 2912 C CA . GLY C 1 72 ? 39.853 34.609 -13.702 1.00 71.20 72 GLY C CA 1
ATOM 2913 C C . GLY C 1 72 ? 41.327 34.952 -13.833 1.00 72.16 72 GLY C C 1
ATOM 2914 O O . GLY C 1 72 ? 41.897 34.844 -14.920 1.00 72.34 72 GLY C O 1
ATOM 2915 N N . ASP C 1 73 ? 41.944 35.367 -12.728 1.00 72.64 73 ASP C N 1
ATOM 2916 C CA . ASP C 1 73 ? 43.361 35.727 -12.719 1.00 73.05 73 ASP C CA 1
ATOM 2917 C C . ASP C 1 73 ? 44.220 34.539 -13.131 1.00 73.28 73 ASP C C 1
ATOM 2918 O O . ASP C 1 73 ? 45.371 34.701 -13.537 1.00 73.61 73 ASP C O 1
ATOM 2923 N N . LEU C 1 74 ? 43.648 33.344 -13.021 1.00 73.56 74 LEU C N 1
ATOM 2924 C CA . LEU C 1 74 ? 44.351 32.119 -13.370 1.00 73.90 74 LEU C CA 1
ATOM 2925 C C . LEU C 1 74 ? 43.806 31.541 -14.679 1.00 74.64 74 LEU C C 1
ATOM 2926 O O . LEU C 1 74 ? 43.836 30.329 -14.898 1.00 74.82 74 LEU C O 1
ATOM 2931 N N . ALA C 1 75 ? 43.307 32.416 -15.547 1.00 75.07 75 ALA C N 1
ATOM 2932 C CA . ALA C 1 75 ? 42.761 31.996 -16.831 1.00 75.12 75 ALA C CA 1
ATOM 2933 C C . ALA C 1 75 ? 42.660 33.181 -17.784 1.00 75.15 75 ALA C C 1
ATOM 2934 O O . ALA C 1 75 ? 43.535 34.046 -17.810 1.00 75.06 75 ALA C O 1
ATOM 2936 N N . TYR C 1 83 ? 44.187 40.594 -14.571 1.00 71.82 83 TYR C N 1
ATOM 2937 C CA . TYR C 1 83 ? 44.133 40.445 -13.121 1.00 71.58 83 TYR C CA 1
ATOM 2938 C C . TYR C 1 83 ? 43.185 41.476 -12.523 1.00 71.77 83 TYR C C 1
ATOM 2939 O O . TYR C 1 83 ? 43.384 42.678 -12.698 1.00 71.86 83 TYR C O 1
ATOM 2948 N N . LYS C 1 84 ? 42.158 41.001 -11.821 1.00 71.81 84 LYS C N 1
ATOM 2949 C CA . LYS C 1 84 ? 41.179 41.881 -11.190 1.00 71.48 84 LYS C CA 1
ATOM 2950 C C . LYS C 1 84 ? 41.430 42.022 -9.692 1.00 71.04 84 LYS C C 1
ATOM 2951 O O . LYS C 1 84 ? 41.225 43.090 -9.116 1.00 70.47 84 LYS C O 1
ATOM 2957 N N . LEU C 1 85 ? 41.870 40.937 -9.066 1.00 71.39 85 LEU C N 1
ATOM 2958 C CA . LEU C 1 85 ? 42.149 40.945 -7.636 1.00 71.65 85 LEU C CA 1
ATOM 2959 C C . LEU C 1 85 ? 43.390 41.782 -7.373 1.00 72.08 85 LEU C C 1
ATOM 2960 O O . LEU C 1 85 ? 44.409 41.614 -8.043 1.00 72.30 85 LEU C O 1
ATOM 2965 N N . THR C 1 86 ? 43.307 42.685 -6.404 1.00 72.62 86 THR C N 1
ATOM 2966 C CA . THR C 1 86 ? 44.447 43.529 -6.073 1.00 73.48 86 THR C CA 1
ATOM 2967 C C . THR C 1 86 ? 44.989 43.163 -4.700 1.00 73.24 86 THR C C 1
ATOM 2968 O O . THR C 1 86 ? 44.384 42.373 -3.974 1.00 73.40 86 THR C O 1
ATOM 2972 N N . GLU C 1 87 ? 46.139 43.734 -4.355 1.00 73.23 87 GLU C N 1
ATOM 2973 C CA . GLU C 1 87 ? 46.768 43.485 -3.063 1.00 73.89 87 GLU C CA 1
ATOM 2974 C C . GLU C 1 87 ? 45.980 44.184 -1.960 1.00 74.10 87 GLU C C 1
ATOM 2975 O O . GLU C 1 87 ? 46.212 43.955 -0.771 1.00 72.76 87 GLU C O 1
ATOM 2981 N N . GLU C 1 88 ? 45.049 45.040 -2.370 1.00 75.06 88 GLU C N 1
ATOM 2982 C CA . GLU C 1 88 ? 44.221 45.794 -1.435 1.00 76.85 88 GLU C CA 1
ATOM 2983 C C . GLU C 1 88 ? 43.270 44.869 -0.673 1.00 77.56 88 GLU C C 1
ATOM 2984 O O . GLU C 1 88 ? 43.005 45.071 0.516 1.00 77.54 88 GLU C O 1
ATOM 2990 N N . SER C 1 89 ? 42.766 43.852 -1.369 1.00 77.69 89 SER C N 1
ATOM 2991 C CA . SER C 1 89 ? 41.841 42.886 -0.786 1.00 76.95 89 SER C CA 1
ATOM 2992 C C . SER C 1 89 ? 42.544 42.044 0.269 1.00 76.28 89 SER C C 1
ATOM 2993 O O . SER C 1 89 ? 41.937 41.637 1.258 1.00 76.02 89 SER C O 1
ATOM 2996 N N . VAL C 1 90 ? 43.828 41.790 0.043 1.00 76.14 90 VAL C N 1
ATOM 2997 C CA . VAL C 1 90 ? 44.639 40.995 0.954 1.00 76.25 90 VAL C CA 1
ATOM 2998 C C . VAL C 1 90 ? 44.786 41.698 2.294 1.00 76.97 90 VAL C C 1
ATOM 2999 O O . VAL C 1 90 ? 44.685 41.074 3.351 1.00 76.80 90 VAL C O 1
ATOM 3003 N N . SER C 1 91 ? 45.034 43.002 2.244 1.00 78.38 91 SER C N 1
ATOM 3004 C CA . SER C 1 91 ? 45.198 43.793 3.458 1.00 79.77 91 SER C CA 1
ATOM 3005 C C . SER C 1 91 ? 43.872 43.910 4.196 1.00 79.96 91 SER C C 1
ATOM 3006 O O . SER C 1 91 ? 43.842 44.133 5.407 1.00 79.80 91 SER C O 1
ATOM 3009 N N . PHE C 1 92 ? 42.777 43.755 3.458 1.00 80.86 92 PHE C N 1
ATOM 3010 C CA . PHE C 1 92 ? 41.442 43.839 4.042 1.00 82.07 92 PHE C CA 1
ATOM 3011 C C . PHE C 1 92 ? 41.260 42.735 5.082 1.00 82.49 92 PHE C C 1
ATOM 3012 O O . PHE C 1 92 ? 40.789 42.986 6.195 1.00 82.18 92 PHE C O 1
ATOM 3020 N N . LEU C 1 93 ? 41.641 41.514 4.710 1.00 82.55 93 LEU C N 1
ATOM 3021 C CA . LEU C 1 93 ? 41.535 40.365 5.602 1.00 82.39 93 LEU C CA 1
ATOM 3022 C C . LEU C 1 93 ? 42.388 40.613 6.842 1.00 82.60 93 LEU C C 1
ATOM 3023 O O . LEU C 1 93 ? 41.976 40.316 7.965 1.00 82.06 93 LEU C O 1
ATOM 3028 N N . GLU C 1 94 ? 43.579 41.162 6.618 1.00 82.64 94 GLU C N 1
ATOM 3029 C CA . GLU C 1 94 ? 44.523 41.473 7.687 1.00 82.67 94 GLU C CA 1
ATOM 3030 C C . GLU C 1 94 ? 43.811 42.161 8.843 1.00 82.49 94 GLU C C 1
ATOM 3031 O O . GLU C 1 94 ? 43.795 41.658 9.966 1.00 82.28 94 GLU C O 1
ATOM 3037 N N . THR C 1 95 ? 43.231 43.321 8.554 1.00 82.30 95 THR C N 1
ATOM 3038 C CA . THR C 1 95 ? 42.522 44.098 9.560 1.00 82.18 95 THR C CA 1
ATOM 3039 C C . THR C 1 95 ? 41.396 43.298 10.201 1.00 81.28 95 THR C C 1
ATOM 3040 O O . THR C 1 95 ? 41.259 43.272 11.424 1.00 81.06 95 THR C O 1
ATOM 3044 N N . ARG C 1 96 ? 40.593 42.644 9.369 1.00 80.70 96 ARG C N 1
ATOM 3045 C CA . ARG C 1 96 ? 39.471 41.854 9.858 1.00 79.85 96 ARG C CA 1
ATOM 3046 C C . ARG C 1 96 ? 39.928 40.761 10.814 1.00 78.35 96 ARG C C 1
ATOM 3047 O O . ARG C 1 96 ? 39.287 40.509 11.835 1.00 77.80 96 ARG C O 1
ATOM 3055 N N . ILE C 1 97 ? 41.038 40.115 10.480 1.00 76.87 97 ILE C N 1
ATOM 3056 C CA . ILE C 1 97 ? 41.576 39.051 11.311 1.00 76.03 97 ILE C CA 1
ATOM 3057 C C . ILE C 1 97 ? 41.883 39.553 12.713 1.00 75.96 97 ILE C C 1
ATOM 3058 O O . ILE C 1 97 ? 41.295 39.089 13.690 1.00 75.75 97 ILE C O 1
ATOM 3063 N N . ASP C 1 98 ? 42.805 40.506 12.806 1.00 76.19 98 ASP C N 1
ATOM 3064 C CA . ASP C 1 98 ? 43.199 41.069 14.094 1.00 76.09 98 ASP C CA 1
ATOM 3065 C C . ASP C 1 98 ? 41.994 41.610 14.862 1.00 75.62 98 ASP C C 1
ATOM 3066 O O . ASP C 1 98 ? 41.905 41.452 16.081 1.00 75.89 98 ASP C O 1
ATOM 3071 N N . ALA C 1 99 ? 41.070 42.241 14.144 1.00 74.57 99 ALA C N 1
ATOM 3072 C CA . ALA C 1 99 ? 39.866 42.792 14.755 1.00 73.68 99 ALA C CA 1
ATOM 3073 C C . ALA C 1 99 ? 39.100 41.678 15.458 1.00 73.64 99 ALA C C 1
ATOM 3074 O O . ALA C 1 99 ? 38.825 41.757 16.658 1.00 73.77 99 ALA C O 1
ATOM 3076 N N . TYR C 1 100 ? 38.757 40.638 14.702 1.00 72.66 100 TYR C N 1
ATOM 3077 C CA . TYR C 1 100 ? 38.030 39.505 15.259 1.00 71.68 100 TYR C CA 1
ATOM 3078 C C . TYR C 1 100 ? 38.852 38.810 16.335 1.00 71.32 100 TYR C C 1
ATOM 3079 O O . TYR C 1 100 ? 38.301 38.313 17.317 1.00 71.96 100 TYR C O 1
ATOM 3088 N N . THR C 1 101 ? 40.169 38.775 16.149 1.00 70.54 101 THR C N 1
ATOM 3089 C CA . THR C 1 101 ? 41.056 38.138 17.118 1.00 69.99 101 THR C CA 1
ATOM 3090 C C . THR C 1 101 ? 40.956 38.855 18.456 1.00 70.04 101 THR C C 1
ATOM 3091 O O . THR C 1 101 ? 40.801 38.225 19.504 1.00 69.76 101 THR C O 1
ATOM 3095 N N . ALA C 1 102 ? 41.052 40.179 18.405 1.00 70.17 102 ALA C N 1
ATOM 3096 C CA . ALA C 1 102 ? 40.968 41.006 19.600 1.00 70.08 102 ALA C CA 1
ATOM 3097 C C . ALA C 1 102 ? 39.580 40.853 20.205 1.00 70.15 102 ALA C C 1
ATOM 3098 O O . ALA C 1 102 ? 39.438 40.673 21.414 1.00 70.36 102 ALA C O 1
ATOM 3100 N N . GLU C 1 103 ? 38.560 40.920 19.350 1.00 70.26 103 GLU C N 1
ATOM 3101 C CA . GLU C 1 103 ? 37.178 40.787 19.789 1.00 69.60 103 GLU C CA 1
ATOM 3102 C C . GLU C 1 103 ? 36.945 39.456 20.488 1.00 70.00 103 GLU C C 1
ATOM 3103 O O . GLU C 1 103 ? 36.375 39.405 21.578 1.00 70.56 103 GLU C O 1
ATOM 3109 N N . ALA C 1 104 ? 37.378 38.376 19.852 1.00 70.65 104 ALA C N 1
ATOM 3110 C CA . ALA C 1 104 ? 37.211 37.051 20.430 1.00 71.77 104 ALA C CA 1
ATOM 3111 C C . ALA C 1 104 ? 38.150 36.896 21.621 1.00 72.35 104 ALA C C 1
ATOM 3112 O O . ALA C 1 104 ? 39.239 37.472 21.644 1.00 72.12 104 ALA C O 1
ATOM 3114 N N . PRO C 1 105 ? 37.735 36.121 22.632 1.00 72.76 105 PRO C N 1
ATOM 3115 C CA . PRO C 1 105 ? 38.587 35.925 23.806 1.00 73.60 105 PRO C CA 1
ATOM 3116 C C . PRO C 1 105 ? 39.892 35.230 23.428 1.00 75.01 105 PRO C C 1
ATOM 3117 O O . PRO C 1 105 ? 39.874 34.145 22.855 1.00 76.05 105 PRO C O 1
ATOM 3121 N N . GLU C 1 106 ? 41.020 35.867 23.736 1.00 76.70 106 GLU C N 1
ATOM 3122 C CA . GLU C 1 106 ? 42.331 35.299 23.428 1.00 77.56 106 GLU C CA 1
ATOM 3123 C C . GLU C 1 106 ? 42.401 33.833 23.861 1.00 77.15 106 GLU C C 1
ATOM 3124 O O . GLU C 1 106 ? 42.283 33.517 25.051 1.00 77.34 106 GLU C O 1
ATOM 3130 N N . LEU C 1 107 ? 42.587 32.945 22.885 1.00 76.32 107 LEU C N 1
ATOM 3131 C CA . LEU C 1 107 ? 42.664 31.507 23.142 1.00 75.06 107 LEU C CA 1
ATOM 3132 C C . LEU C 1 107 ? 43.963 31.140 23.841 1.00 73.29 107 LEU C C 1
ATOM 3133 O O . LEU C 1 107 ? 45.027 31.652 23.499 1.00 72.66 107 LEU C O 1
ATOM 3138 N N . LYS C 1 108 ? 43.866 30.244 24.815 1.00 71.37 108 LYS C N 1
ATOM 3139 C CA . LYS C 1 108 ? 45.032 29.805 25.562 1.00 70.54 108 LYS C CA 1
ATOM 3140 C C . LYS C 1 108 ? 45.204 28.298 25.401 1.00 69.66 108 LYS C C 1
ATOM 3141 O O . LYS C 1 108 ? 45.908 27.655 26.179 1.00 69.69 108 LYS C O 1
ATOM 3147 N N . LYS C 1 109 ? 44.556 27.738 24.385 1.00 68.21 109 LYS C N 1
ATOM 3148 C CA . LYS C 1 109 ? 44.640 26.302 24.132 1.00 66.99 109 LYS C CA 1
ATOM 3149 C C . LYS C 1 109 ? 44.260 25.969 22.683 1.00 64.49 109 LYS C C 1
ATOM 3150 O O . LYS C 1 109 ? 43.690 26.803 21.980 1.00 63.00 109 LYS C O 1
ATOM 3156 N N . PHE C 1 110 ? 44.589 24.756 22.238 1.00 62.21 110 PHE C N 1
ATOM 3157 C CA . PHE C 1 110 ? 44.271 24.329 20.874 1.00 59.49 110 PHE C CA 1
ATOM 3158 C C . PHE C 1 110 ? 42.776 24.139 20.678 1.00 57.09 110 PHE C C 1
ATOM 3159 O O . PHE C 1 110 ? 42.115 23.505 21.498 1.00 55.73 110 PHE C O 1
ATOM 3167 N N . ILE C 1 111 ? 42.242 24.686 19.591 1.00 54.67 111 ILE C N 1
ATOM 3168 C CA . ILE C 1 111 ? 40.824 24.524 19.313 1.00 53.52 111 ILE C CA 1
ATOM 3169 C C . ILE C 1 111 ? 40.589 23.627 18.101 1.00 51.22 111 ILE C C 1
ATOM 3170 O O . ILE C 1 111 ? 41.396 23.578 17.171 1.00 51.71 111 ILE C O 1
ATOM 3175 N N . LEU C 1 112 ? 39.463 22.924 18.130 1.00 47.82 112 LEU C N 1
ATOM 3176 C CA . LEU C 1 112 ? 39.069 22.014 17.068 1.00 44.06 112 LEU C CA 1
ATOM 3177 C C . LEU C 1 112 ? 37.921 22.635 16.278 1.00 42.78 112 LEU C C 1
ATOM 3178 O O . LEU C 1 112 ? 37.155 23.441 16.811 1.00 43.84 112 LEU C O 1
ATOM 3183 N N . PRO C 1 113 ? 37.785 22.266 14.994 1.00 39.61 113 PRO C N 1
ATOM 3184 C CA . PRO C 1 113 ? 36.715 22.799 14.145 1.00 36.65 113 PRO C CA 1
ATOM 3185 C C . PRO C 1 113 ? 35.352 22.527 14.763 1.00 32.88 113 PRO C C 1
ATOM 3186 O O . PRO C 1 113 ? 35.087 21.408 15.207 1.00 32.60 113 PRO C O 1
ATOM 3190 N N . GLY C 1 114 ? 34.488 23.536 14.784 1.00 30.13 114 GLY C N 1
ATOM 3191 C CA . GLY C 1 114 ? 33.166 23.336 15.345 1.00 29.47 114 GLY C CA 1
ATOM 3192 C C . GLY C 1 114 ? 32.609 24.486 16.167 1.00 30.70 114 GLY C C 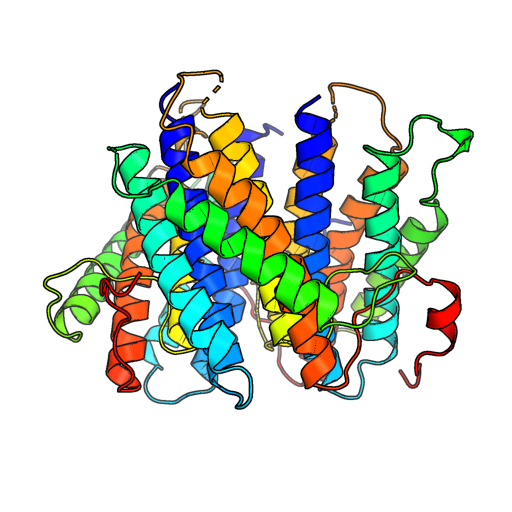1
ATOM 3193 O O . GLY C 1 114 ? 33.140 25.598 16.154 1.00 26.83 114 GLY C O 1
ATOM 3194 N N . GLY C 1 115 ? 31.529 24.194 16.891 1.00 30.71 115 GLY C N 1
ATOM 3195 C CA . GLY C 1 115 ? 30.864 25.186 17.717 1.00 31.58 115 GLY C CA 1
ATOM 3196 C C . GLY C 1 115 ? 29.428 25.306 17.251 1.00 32.46 115 GLY C C 1
ATOM 3197 O O . GLY C 1 115 ? 28.688 24.324 17.223 1.00 32.51 115 GLY C O 1
ATOM 3198 N N . SER C 1 116 ? 29.025 26.515 16.897 1.00 34.19 116 SER C N 1
ATOM 3199 C CA . SER C 1 116 ? 27.683 26.743 16.383 1.00 35.95 116 SER C CA 1
ATOM 3200 C C . SER C 1 116 ? 27.721 26.228 14.950 1.00 36.00 116 SER C C 1
ATOM 3201 O O . SER C 1 116 ? 28.801 25.990 14.416 1.00 36.79 116 SER C O 1
ATOM 3204 N N . LYS C 1 117 ? 26.560 26.060 14.327 1.00 37.32 117 LYS C N 1
ATOM 3205 C CA . LYS C 1 117 ? 26.512 25.582 12.947 1.00 38.59 117 LYS C CA 1
ATOM 3206 C C . LYS C 1 117 ? 27.259 26.560 12.038 1.00 39.18 117 LYS C C 1
ATOM 3207 O O . LYS C 1 117 ? 27.909 26.153 11.069 1.00 39.09 117 LYS C O 1
ATOM 3213 N N . CYS C 1 118 ? 27.183 27.848 12.364 1.00 38.41 118 CYS C N 1
ATOM 3214 C CA . CYS C 1 118 ? 27.851 28.867 11.569 1.00 38.07 118 CYS C CA 1
ATOM 3215 C C . CYS C 1 118 ? 29.364 28.769 11.665 1.00 37.22 118 CYS C C 1
ATOM 3216 O O . CYS C 1 118 ? 30.066 28.878 10.660 1.00 38.63 118 CYS C O 1
ATOM 3219 N N . ALA C 1 119 ? 29.865 28.575 12.878 1.00 35.40 119 ALA C N 1
ATOM 3220 C CA . ALA C 1 119 ? 31.303 28.466 13.093 1.00 33.27 119 ALA C CA 1
ATOM 3221 C C . ALA C 1 119 ? 31.811 27.196 12.425 1.00 32.78 119 ALA C C 1
ATOM 3222 O O . ALA C 1 119 ? 32.928 27.159 11.909 1.00 32.36 119 ALA C O 1
ATOM 3224 N N . SER C 1 120 ? 30.980 26.156 12.455 1.00 31.77 120 SER C N 1
ATOM 3225 C CA . SER C 1 120 ? 31.311 24.875 11.842 1.00 31.17 120 SER C CA 1
ATOM 3226 C C . SER C 1 120 ? 31.472 25.040 10.332 1.00 29.26 120 SER C C 1
ATOM 3227 O O . SER C 1 120 ? 32.415 24.514 9.742 1.00 25.64 120 SER C O 1
ATOM 3230 N N . LEU C 1 121 ? 30.549 25.774 9.720 1.00 29.13 121 LEU C N 1
ATOM 3231 C CA . LEU C 1 121 ? 30.606 25.996 8.293 1.00 30.14 121 LEU C CA 1
ATOM 3232 C C . LEU C 1 121 ? 31.792 26.872 7.945 1.00 30.78 121 LEU C C 1
ATOM 3233 O O . LEU C 1 121 ? 32.504 26.595 6.983 1.00 31.81 121 LEU C O 1
ATOM 3238 N N . LEU C 1 122 ? 32.018 27.918 8.734 1.00 32.69 122 LEU C N 1
ATOM 3239 C CA . LEU C 1 122 ? 33.144 28.827 8.493 1.00 32.76 122 LEU C CA 1
ATOM 3240 C C . LEU C 1 122 ? 34.477 28.108 8.698 1.00 33.17 122 LEU C C 1
ATOM 3241 O O . LEU C 1 122 ? 35.483 28.437 8.067 1.00 33.24 122 LEU C O 1
ATOM 3246 N N . HIS C 1 123 ? 34.479 27.126 9.590 1.00 32.53 123 HIS C N 1
ATOM 3247 C CA . HIS C 1 123 ? 35.684 26.364 9.854 1.00 32.78 123 HIS C CA 1
ATOM 3248 C C . HIS C 1 123 ? 35.929 25.413 8.681 1.00 32.71 123 HIS C C 1
ATOM 3249 O O . HIS C 1 123 ? 37.074 25.093 8.355 1.00 32.08 123 HIS C O 1
ATOM 3256 N N . ILE C 1 124 ? 34.843 24.956 8.065 1.00 32.15 124 ILE C N 1
ATOM 3257 C CA . ILE C 1 124 ? 34.928 24.058 6.922 1.00 31.47 124 ILE C CA 1
ATOM 3258 C C . ILE C 1 124 ? 35.514 24.855 5.769 1.00 32.21 124 ILE C C 1
ATOM 3259 O O . ILE C 1 124 ? 36.426 24.398 5.073 1.00 31.51 124 ILE C O 1
ATOM 3264 N N . ALA C 1 125 ? 34.980 26.061 5.591 1.00 32.72 125 ALA C N 1
ATOM 3265 C CA . ALA C 1 125 ? 35.435 26.973 4.553 1.00 34.36 125 ALA C CA 1
ATOM 3266 C C . ALA C 1 125 ? 36.932 27.222 4.730 1.00 35.58 125 ALA C C 1
ATOM 3267 O O . ALA C 1 125 ? 37.656 27.445 3.760 1.00 36.24 125 ALA C O 1
ATOM 3269 N N . ARG C 1 126 ? 37.392 27.163 5.975 1.00 36.09 126 ARG C N 1
ATOM 3270 C CA . ARG C 1 126 ? 38.798 27.374 6.277 1.00 36.48 126 ARG C CA 1
ATOM 3271 C C . ARG C 1 126 ? 39.690 26.279 5.701 1.00 36.52 126 ARG C C 1
ATOM 3272 O O . ARG C 1 126 ? 40.618 26.559 4.940 1.00 37.35 126 ARG C O 1
ATOM 3280 N N . THR C 1 127 ? 39.401 25.035 6.074 1.00 35.98 127 THR C N 1
ATOM 3281 C CA . THR C 1 127 ? 40.170 23.876 5.619 1.00 33.82 127 THR C CA 1
ATOM 3282 C C . THR C 1 127 ? 40.133 23.765 4.114 1.00 34.25 127 THR C C 1
ATOM 3283 O O . THR C 1 127 ? 41.084 23.283 3.498 1.00 35.65 127 THR C O 1
ATOM 3287 N N . ILE C 1 128 ? 39.026 24.190 3.518 1.00 33.83 128 ILE C N 1
ATOM 3288 C CA . ILE C 1 128 ? 38.903 24.115 2.075 1.00 33.49 128 ILE C CA 1
ATOM 3289 C C . ILE C 1 128 ? 39.701 25.249 1.462 1.00 34.53 128 ILE C C 1
ATOM 3290 O O . ILE C 1 128 ? 40.308 25.085 0.406 1.00 35.66 128 ILE C O 1
ATOM 3295 N N . THR C 1 129 ? 39.722 26.398 2.127 1.00 33.19 129 THR C N 1
ATOM 3296 C CA . THR C 1 129 ? 40.503 27.514 1.620 1.00 34.32 129 THR C CA 1
ATOM 3297 C C . THR C 1 129 ? 41.961 27.063 1.546 1.00 36.56 129 THR C C 1
ATOM 3298 O O . THR C 1 129 ? 42.676 27.389 0.596 1.00 38.34 129 THR C O 1
ATOM 3302 N N . ARG C 1 130 ? 42.404 26.312 2.549 1.00 36.47 130 ARG C N 1
ATOM 3303 C CA . ARG C 1 130 ? 43.774 25.817 2.546 1.00 37.35 130 ARG C CA 1
ATOM 3304 C C . ARG C 1 130 ? 43.975 24.750 1.470 1.00 35.41 130 ARG C C 1
ATOM 3305 O O . ARG C 1 130 ? 45.083 24.564 0.977 1.00 34.86 130 ARG C O 1
ATOM 3313 N N . ARG C 1 131 ? 42.908 24.053 1.097 1.00 34.21 131 ARG C N 1
ATOM 3314 C CA . ARG C 1 131 ? 43.027 23.028 0.065 1.00 33.87 131 ARG C CA 1
ATOM 3315 C C . ARG C 1 131 ? 43.211 23.710 -1.292 1.00 35.07 131 ARG C C 1
ATOM 3316 O O . ARG C 1 131 ? 43.924 23.201 -2.161 1.00 34.30 131 ARG C O 1
ATOM 3324 N N . ALA C 1 132 ? 42.567 24.865 -1.455 1.00 35.43 132 ALA C N 1
ATOM 3325 C CA . ALA C 1 132 ? 42.665 25.646 -2.678 1.00 37.43 132 ALA C CA 1
ATOM 3326 C C . ALA C 1 132 ? 44.056 26.250 -2.714 1.00 38.73 132 ALA C C 1
ATOM 3327 O O . ALA C 1 132 ? 44.645 26.429 -3.778 1.00 39.52 132 ALA C O 1
ATOM 3329 N N . GLU C 1 133 ? 44.581 26.556 -1.536 1.00 40.15 133 GLU C N 1
ATOM 3330 C CA . GLU C 1 133 ? 45.911 27.130 -1.435 1.00 42.40 133 GLU C CA 1
ATOM 3331 C C . GLU C 1 133 ? 46.927 26.140 -2.004 1.00 42.63 133 GLU C C 1
ATOM 3332 O O . GLU C 1 133 ? 47.760 26.506 -2.835 1.00 42.98 133 GLU C O 1
ATOM 3338 N N . ARG C 1 134 ? 46.841 24.884 -1.570 1.00 42.15 134 ARG C N 1
ATOM 3339 C CA . ARG C 1 134 ? 47.764 23.844 -2.031 1.00 41.38 134 ARG C CA 1
ATOM 3340 C C . ARG C 1 134 ? 47.711 23.651 -3.541 1.00 41.72 134 ARG C C 1
ATOM 3341 O O . ARG C 1 134 ? 48.729 23.372 -4.179 1.00 42.36 134 ARG C O 1
ATOM 3349 N N . ARG C 1 135 ? 46.521 23.805 -4.108 1.00 41.87 135 ARG C N 1
ATOM 3350 C CA . ARG C 1 135 ? 46.334 23.648 -5.540 1.00 41.90 135 ARG C CA 1
ATOM 3351 C C . ARG C 1 135 ? 47.011 24.793 -6.281 1.00 43.45 135 ARG C C 1
ATOM 3352 O O . ARG C 1 135 ? 47.640 24.577 -7.314 1.00 42.72 135 ARG C O 1
ATOM 3360 N N . VAL C 1 136 ? 46.884 26.011 -5.758 1.00 44.81 136 VAL C N 1
ATOM 3361 C CA . VAL C 1 136 ? 47.513 27.150 -6.408 1.00 46.38 136 VAL C CA 1
ATOM 3362 C C . VAL C 1 136 ? 49.023 27.022 -6.255 1.00 48.57 136 VAL C C 1
ATOM 3363 O O . VAL C 1 136 ? 49.775 27.307 -7.188 1.00 49.17 136 VAL C O 1
ATOM 3367 N N . VAL C 1 137 ? 49.458 26.581 -5.079 1.00 50.41 137 VAL C N 1
ATOM 3368 C CA . VAL C 1 137 ? 50.876 26.385 -4.813 1.00 52.31 137 VAL C CA 1
ATOM 3369 C C . VAL C 1 137 ? 51.437 25.395 -5.825 1.00 53.82 137 VAL C C 1
ATOM 3370 O O . VAL C 1 137 ? 52.577 25.522 -6.275 1.00 53.01 137 VAL C O 1
ATOM 3374 N N . ALA C 1 138 ? 50.628 24.402 -6.175 1.00 55.34 138 ALA C N 1
ATOM 3375 C CA . ALA C 1 138 ? 51.049 23.402 -7.141 1.00 58.07 138 ALA C CA 1
ATOM 3376 C C . ALA C 1 138 ? 51.126 24.050 -8.518 1.00 59.70 138 ALA C C 1
ATOM 3377 O O . ALA C 1 138 ? 51.955 23.676 -9.344 1.00 60.31 138 ALA C O 1
ATOM 3379 N N . LEU C 1 139 ? 50.254 25.024 -8.759 1.00 62.37 139 LEU C N 1
ATOM 3380 C CA . LEU C 1 139 ? 50.234 25.727 -10.033 1.00 65.56 139 LEU C CA 1
ATOM 3381 C C . LEU C 1 139 ? 51.534 26.516 -10.182 1.00 68.75 139 LEU C C 1
ATOM 3382 O O . LEU C 1 139 ? 52.008 26.744 -11.294 1.00 68.85 139 LEU C O 1
ATOM 3395 N N . LYS C 1 141 ? 54.701 25.667 -9.252 1.00 78.23 141 LYS C N 1
ATOM 3396 C CA . LYS C 1 141 ? 55.743 24.822 -9.814 1.00 80.12 141 LYS C CA 1
ATOM 3397 C C . LYS C 1 141 ? 55.697 24.767 -11.334 1.00 81.46 141 LYS C C 1
ATOM 3398 O O . LYS C 1 141 ? 56.679 25.081 -12.002 1.00 82.42 141 LYS C O 1
ATOM 3404 N N . SER C 1 142 ? 54.554 24.370 -11.880 1.00 82.74 142 SER C N 1
ATOM 3405 C CA . SER C 1 142 ? 54.397 24.264 -13.326 1.00 83.89 142 SER C CA 1
ATOM 3406 C C . SER C 1 142 ? 54.651 25.582 -14.055 1.00 84.68 142 SER C C 1
ATOM 3407 O O . SER C 1 142 ? 55.336 25.612 -15.077 1.00 85.47 142 SER C O 1
ATOM 3410 N N . GLU C 1 143 ? 54.102 26.671 -13.528 1.00 85.27 143 GLU C N 1
ATOM 3411 C CA . GLU C 1 143 ? 54.262 27.975 -14.156 1.00 86.15 143 GLU C CA 1
ATOM 3412 C C . GLU C 1 143 ? 53.803 29.083 -13.215 1.00 86.64 143 GLU C C 1
ATOM 3413 O O . GLU C 1 143 ? 52.697 29.027 -12.681 1.00 86.65 143 GLU C O 1
ATOM 3419 N N . GLU C 1 144 ? 54.653 30.087 -13.014 1.00 87.20 144 GLU C N 1
ATOM 3420 C CA . GLU C 1 144 ? 54.319 31.204 -12.135 1.00 87.10 144 GLU C CA 1
ATOM 3421 C C . GLU C 1 144 ? 53.082 31.948 -12.633 1.00 86.69 144 GLU C C 1
ATOM 3422 O O . GLU C 1 144 ? 52.891 32.119 -13.838 1.00 86.66 144 GLU C O 1
ATOM 3428 N N . ILE C 1 145 ? 52.246 32.385 -11.694 1.00 86.00 145 ILE C N 1
ATOM 3429 C CA . ILE C 1 145 ? 51.023 33.114 -12.022 1.00 84.67 145 ILE C CA 1
ATOM 3430 C C . ILE C 1 145 ? 50.870 34.289 -11.052 1.00 83.72 145 ILE C C 1
ATOM 3431 O O . ILE C 1 145 ? 51.744 34.528 -10.217 1.00 84.05 145 ILE C O 1
ATOM 3436 N N . HIS C 1 146 ? 49.764 35.018 -11.161 1.00 82.43 146 HIS C N 1
ATOM 3437 C CA . HIS C 1 146 ? 49.512 36.163 -10.293 1.00 80.94 146 HIS C CA 1
ATOM 3438 C C . HIS C 1 146 ? 49.790 35.786 -8.840 1.00 80.41 146 HIS C C 1
ATOM 3439 O O . HIS C 1 146 ? 49.007 35.074 -8.218 1.00 80.48 146 HIS C O 1
ATOM 3446 N N . GLU C 1 147 ? 50.906 36.265 -8.301 1.00 79.97 147 GLU C N 1
ATOM 3447 C CA . GLU C 1 147 ? 51.277 35.956 -6.923 1.00 80.07 147 GLU C CA 1
ATOM 3448 C C . GLU C 1 147 ? 50.364 36.611 -5.897 1.00 79.37 147 GLU C C 1
ATOM 3449 O O . GLU C 1 147 ? 50.677 36.647 -4.706 1.00 79.65 147 GLU C O 1
ATOM 3455 N N . THR C 1 148 ? 49.235 37.132 -6.355 1.00 78.12 148 THR C N 1
ATOM 3456 C CA . THR C 1 148 ? 48.300 37.787 -5.454 1.00 77.38 148 THR C CA 1
ATOM 3457 C C . THR C 1 148 ? 47.252 36.817 -4.922 1.00 76.92 148 THR C C 1
ATOM 3458 O O . THR C 1 148 ? 46.865 36.893 -3.753 1.00 77.25 148 THR C O 1
ATOM 3462 N N . VAL C 1 149 ? 46.797 35.904 -5.775 1.00 75.52 149 VAL C N 1
ATOM 3463 C CA . VAL C 1 149 ? 45.800 34.924 -5.366 1.00 73.94 149 VAL C CA 1
ATOM 3464 C C . VAL C 1 149 ? 46.255 34.142 -4.141 1.00 72.89 149 VAL C C 1
ATOM 3465 O O . VAL C 1 149 ? 45.483 33.952 -3.210 1.00 72.86 149 VAL C O 1
ATOM 3469 N N . LEU C 1 150 ? 47.506 33.694 -4.137 1.00 72.13 150 LEU C N 1
ATOM 3470 C CA . LEU C 1 150 ? 48.026 32.932 -3.006 1.00 71.52 150 LEU C CA 1
ATOM 3471 C C . LEU C 1 150 ? 47.942 33.732 -1.722 1.00 70.67 150 LEU C C 1
ATOM 3472 O O . LEU C 1 150 ? 47.467 33.240 -0.698 1.00 70.58 150 LEU C O 1
ATOM 3477 N N . ARG C 1 151 ? 48.422 34.969 -1.791 1.00 70.32 151 ARG C N 1
ATOM 3478 C CA . ARG C 1 151 ? 48.432 35.873 -0.649 1.00 70.60 151 ARG C CA 1
ATOM 3479 C C . ARG C 1 151 ? 47.046 35.950 -0.025 1.00 69.41 151 ARG C C 1
ATOM 3480 O O . ARG C 1 151 ? 46.896 35.862 1.193 1.00 68.43 151 ARG C O 1
ATOM 3488 N N . TYR C 1 152 ? 46.039 36.116 -0.878 1.00 68.68 152 TYR C N 1
ATOM 3489 C CA . TYR C 1 152 ? 44.656 36.209 -0.436 1.00 68.09 152 TYR C CA 1
ATOM 3490 C C . TYR C 1 152 ? 44.215 34.904 0.227 1.00 67.37 152 TYR C C 1
ATOM 3491 O O . TYR C 1 152 ? 43.829 34.891 1.402 1.00 67.42 152 TYR C O 1
ATOM 3500 N N . LEU C 1 153 ? 44.268 33.808 -0.527 1.00 65.42 153 LEU C N 1
ATOM 3501 C CA . LEU C 1 153 ? 43.876 32.507 0.001 1.00 63.09 153 LEU C CA 1
ATOM 3502 C C . LEU C 1 153 ? 44.595 32.214 1.306 1.00 62.74 153 LEU C C 1
ATOM 3503 O O . LEU C 1 153 ? 43.997 31.692 2.245 1.00 63.34 153 LEU C O 1
ATOM 3508 N N . ASN C 1 154 ? 45.877 32.555 1.363 1.00 62.25 154 ASN C N 1
ATOM 3509 C CA . ASN C 1 154 ? 46.667 32.320 2.564 1.00 62.49 154 ASN C CA 1
ATOM 3510 C C . ASN C 1 154 ? 46.096 33.051 3.777 1.00 62.60 154 ASN C C 1
ATOM 3511 O O . ASN C 1 154 ? 46.098 32.513 4.883 1.00 62.83 154 ASN C O 1
ATOM 3516 N N . ARG C 1 155 ? 45.605 34.271 3.567 1.00 63.16 155 ARG C N 1
ATOM 3517 C CA . ARG C 1 155 ? 45.030 35.073 4.650 1.00 63.22 155 ARG C CA 1
ATOM 3518 C C . ARG C 1 155 ? 43.562 34.717 4.889 1.00 61.89 155 ARG C C 1
ATOM 3519 O O . ARG C 1 155 ? 43.071 34.796 6.016 1.00 60.68 155 ARG C O 1
ATOM 3527 N N . LEU C 1 156 ? 42.870 34.335 3.816 1.00 60.88 156 LEU C N 1
ATOM 3528 C CA . LEU C 1 156 ? 41.462 33.964 3.889 1.00 59.24 156 LEU C CA 1
ATOM 3529 C C . LEU C 1 156 ? 41.259 32.809 4.860 1.00 58.61 156 LEU C C 1
ATOM 3530 O O . LEU C 1 156 ? 40.279 32.780 5.605 1.00 58.96 156 LEU C O 1
ATOM 3535 N N . SER C 1 157 ? 42.189 31.859 4.850 1.00 57.56 157 SER C N 1
ATOM 3536 C CA . SER C 1 157 ? 42.108 30.708 5.740 1.00 57.68 157 SER C CA 1
ATOM 3537 C C . SER C 1 157 ? 42.188 31.181 7.186 1.00 57.95 157 SER C C 1
ATOM 3538 O O . SER C 1 157 ? 41.477 30.675 8.057 1.00 57.57 157 SER C O 1
ATOM 3541 N N . ASP C 1 158 ? 43.063 32.152 7.440 1.00 58.29 158 ASP C N 1
ATOM 3542 C CA . ASP C 1 158 ? 43.223 32.701 8.784 1.00 58.27 158 ASP C CA 1
ATOM 3543 C C . ASP C 1 158 ? 41.967 33.486 9.160 1.00 57.16 158 ASP C C 1
ATOM 3544 O O . ASP C 1 158 ? 41.505 33.452 10.305 1.00 55.94 158 ASP C O 1
ATOM 3549 N N . TYR C 1 159 ? 41.422 34.195 8.179 1.00 56.39 159 TYR C N 1
ATOM 3550 C CA . TYR C 1 159 ? 40.213 34.982 8.375 1.00 55.96 159 TYR C CA 1
ATOM 3551 C C . TYR C 1 159 ? 39.075 34.110 8.915 1.00 55.16 159 TYR C C 1
ATOM 3552 O O . TYR C 1 159 ? 38.466 34.428 9.937 1.00 55.04 159 TYR C O 1
ATOM 3561 N N . PHE C 1 160 ? 38.795 33.009 8.218 1.00 53.50 160 PHE C N 1
ATOM 3562 C CA . PHE C 1 160 ? 37.727 32.100 8.618 1.00 50.86 160 PHE C CA 1
ATOM 3563 C C . PHE C 1 160 ? 37.949 31.559 10.012 1.00 51.29 160 PHE C C 1
ATOM 3564 O O . PHE C 1 160 ? 37.000 31.358 10.767 1.00 51.98 160 PHE C O 1
ATOM 3572 N N . PHE C 1 161 ? 39.205 31.317 10.357 1.00 51.79 161 PHE C N 1
ATOM 3573 C CA . PHE C 1 161 ? 39.514 30.805 11.679 1.00 51.59 161 PHE C CA 1
ATOM 3574 C C . PHE C 1 161 ? 39.012 31.799 12.724 1.00 52.24 161 PHE C C 1
ATOM 3575 O O . PHE C 1 161 ? 38.266 31.439 13.637 1.00 52.41 161 PHE C O 1
ATOM 3583 N N . ALA C 1 162 ? 39.425 33.054 12.572 1.00 53.10 162 ALA C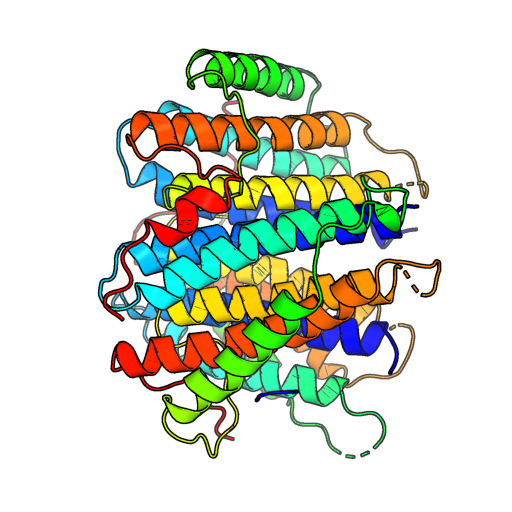 N 1
ATOM 3584 C CA . ALA C 1 162 ? 39.030 34.117 13.487 1.00 54.22 162 ALA C CA 1
ATOM 3585 C C . ALA C 1 162 ? 37.535 34.373 13.386 1.00 54.40 162 ALA C C 1
ATOM 3586 O O . ALA C 1 162 ? 36.863 34.600 14.396 1.00 56.15 162 ALA C O 1
ATOM 3588 N N . GLY C 1 163 ? 37.025 34.348 12.158 1.00 53.80 163 GLY C N 1
ATOM 3589 C CA . GLY C 1 163 ? 35.613 34.577 11.931 1.00 51.28 163 GLY C CA 1
ATOM 3590 C C . GLY C 1 163 ? 34.777 33.562 12.677 1.00 51.58 163 GLY C C 1
ATOM 3591 O O . GLY C 1 163 ? 33.769 33.908 13.289 1.00 51.82 163 GLY C O 1
ATOM 3592 N N . ALA C 1 164 ? 35.202 32.304 12.636 1.00 51.19 164 ALA C N 1
ATOM 3593 C CA . ALA C 1 164 ? 34.481 31.230 13.305 1.00 50.31 164 ALA C CA 1
ATOM 3594 C C . ALA C 1 164 ? 34.429 31.463 14.809 1.00 50.30 164 ALA C C 1
ATOM 3595 O O . ALA C 1 164 ? 33.408 31.202 15.451 1.00 49.49 164 ALA C O 1
ATOM 3597 N N . ARG C 1 165 ? 35.533 31.958 15.363 1.00 51.01 165 ARG C N 1
ATOM 3598 C CA . ARG C 1 165 ? 35.626 32.227 16.795 1.00 51.94 165 ARG C CA 1
ATOM 3599 C C . ARG C 1 165 ? 34.669 33.334 17.228 1.00 52.18 165 ARG C C 1
ATOM 3600 O O . ARG C 1 165 ? 33.867 33.157 18.149 1.00 51.38 165 ARG C O 1
ATOM 3608 N N . VAL C 1 166 ? 34.761 34.479 16.561 1.00 52.81 166 VAL C N 1
ATOM 3609 C CA . VAL C 1 166 ? 33.904 35.611 16.886 1.00 54.19 166 VAL C CA 1
ATOM 3610 C C . VAL C 1 166 ? 32.429 35.242 16.732 1.00 54.21 166 VAL C C 1
ATOM 3611 O O . VAL C 1 166 ? 31.561 35.847 17.362 1.00 54.31 166 VAL C O 1
ATOM 3615 N N . VAL C 1 167 ? 32.142 34.251 15.893 1.00 53.82 167 VAL C N 1
ATOM 3616 C CA . VAL C 1 167 ? 30.765 33.829 15.698 1.00 53.12 167 VAL C CA 1
ATOM 3617 C C . VAL C 1 167 ? 30.326 33.005 16.900 1.00 53.54 167 VAL C C 1
ATOM 3618 O O . VAL C 1 167 ? 29.203 33.141 17.376 1.00 53.99 167 VAL C O 1
ATOM 3622 N N . ASN C 1 168 ? 31.222 32.160 17.395 1.00 54.77 168 ASN C N 1
ATOM 3623 C CA . ASN C 1 168 ? 30.929 31.327 18.555 1.00 56.38 168 ASN C CA 1
ATOM 3624 C C . ASN C 1 168 ? 30.859 32.156 19.832 1.00 57.57 168 ASN C C 1
ATOM 3625 O O . ASN C 1 168 ? 30.201 31.769 20.799 1.00 57.60 168 ASN C O 1
ATOM 3630 N N . ALA C 1 169 ? 31.548 33.294 19.828 1.00 58.42 169 ALA C N 1
ATOM 3631 C CA . ALA C 1 169 ? 31.573 34.188 20.980 1.00 58.60 169 ALA C CA 1
ATOM 3632 C C . ALA C 1 169 ? 30.264 34.963 21.080 1.00 58.71 169 ALA C C 1
ATOM 3633 O O . ALA C 1 169 ? 29.649 35.032 22.147 1.00 58.48 169 ALA C O 1
ATOM 3635 N N . ARG C 1 170 ? 29.848 35.540 19.957 1.00 58.52 170 ARG C N 1
ATOM 3636 C CA . ARG C 1 170 ? 28.615 36.313 19.895 1.00 59.14 170 ARG C CA 1
ATOM 3637 C C . ARG C 1 170 ? 27.398 35.442 20.185 1.00 60.13 170 ARG C C 1
ATOM 3638 O O . ARG C 1 170 ? 26.335 35.950 20.543 1.00 61.25 170 ARG C O 1
ATOM 3646 N N . SER C 1 171 ? 27.559 34.131 20.026 1.00 60.54 171 SER C N 1
ATOM 3647 C CA . SER C 1 171 ? 26.473 33.187 20.265 1.00 60.76 171 SER C CA 1
ATOM 3648 C C . SER C 1 171 ? 26.588 32.578 21.650 1.00 60.41 171 SER C C 1
ATOM 3649 O O . SER C 1 171 ? 25.699 31.852 22.093 1.00 61.10 171 SER C O 1
ATOM 3652 N N . GLY C 1 172 ? 27.691 32.872 22.327 1.00 60.18 172 GLY C N 1
ATOM 3653 C CA . GLY C 1 172 ? 27.899 32.337 23.659 1.00 60.50 172 GLY C CA 1
ATOM 3654 C C . GLY C 1 172 ? 27.993 30.824 23.664 1.00 60.64 172 GLY C C 1
ATOM 3655 O O . GLY C 1 172 ? 27.488 30.159 24.571 1.00 61.37 172 GLY C O 1
ATOM 3656 N N . ILE C 1 173 ? 28.638 30.272 22.643 1.00 60.32 173 ILE C N 1
ATOM 3657 C CA . ILE C 1 173 ? 28.799 28.829 22.544 1.00 59.39 173 ILE C CA 1
ATOM 3658 C C . ILE C 1 173 ? 30.222 28.429 22.925 1.00 58.64 173 ILE C C 1
ATOM 3659 O O . ILE C 1 173 ? 30.440 27.394 23.562 1.00 59.40 173 ILE C O 1
ATOM 3664 N N . GLY C 1 174 ? 31.190 29.257 22.545 1.00 56.62 174 GLY C N 1
ATOM 3665 C CA . GLY C 1 174 ? 32.571 28.957 22.871 1.00 54.98 174 GLY C CA 1
ATOM 3666 C C . GLY C 1 174 ? 33.159 27.899 21.960 1.00 53.11 174 GLY C C 1
ATOM 3667 O O . GLY C 1 174 ? 32.617 26.803 21.832 1.00 52.74 174 GLY C O 1
ATOM 3668 N N . ASP C 1 175 ? 34.277 28.237 21.330 1.00 52.11 175 ASP C N 1
ATOM 3669 C CA . ASP C 1 175 ? 34.960 27.331 20.425 1.00 50.75 175 ASP C CA 1
ATOM 3670 C C . ASP C 1 175 ? 35.211 25.983 21.070 1.00 49.13 175 ASP C C 1
ATOM 3671 O O . ASP C 1 175 ? 35.328 25.881 22.288 1.00 48.53 175 ASP C O 1
ATOM 3676 N N . VAL C 1 176 ? 35.295 24.947 20.245 1.00 47.52 176 VAL C N 1
ATOM 3677 C CA . VAL C 1 176 ? 35.565 23.623 20.765 1.00 45.76 176 VAL C CA 1
ATOM 3678 C C . VAL C 1 176 ? 37.052 23.618 21.059 1.00 45.47 176 VAL C C 1
ATOM 3679 O O . VAL C 1 176 ? 37.851 24.082 20.246 1.00 43.66 176 VAL C O 1
ATOM 3683 N N . GLU C 1 177 ? 37.421 23.114 22.229 1.00 45.43 177 GLU C N 1
ATOM 3684 C CA . GLU C 1 177 ? 38.819 23.064 22.620 1.00 44.19 177 GLU C CA 1
ATOM 3685 C C . GLU C 1 177 ? 39.356 21.640 22.671 1.00 42.36 177 GLU C C 1
ATOM 3686 O O . GLU C 1 177 ? 38.629 20.700 22.985 1.00 40.58 177 GLU C O 1
ATOM 3692 N N . TYR C 1 178 ? 40.638 21.499 22.350 1.00 41.68 178 TYR C N 1
ATOM 3693 C CA . TYR C 1 178 ? 41.314 20.212 22.375 1.00 42.15 178 TYR C CA 1
ATOM 3694 C C . TYR C 1 178 ? 41.610 19.892 23.843 1.00 44.19 178 TYR C C 1
ATOM 3695 O O . TYR C 1 178 ? 42.657 20.256 24.374 1.00 45.28 178 TYR C O 1
ATOM 3704 N N . GLU C 1 179 ? 40.663 19.227 24.496 1.00 45.27 179 GLU C N 1
ATOM 3705 C CA . GLU C 1 179 ? 40.795 18.862 25.900 1.00 45.70 179 GLU C CA 1
ATOM 3706 C C . GLU C 1 179 ? 40.129 17.505 26.096 1.00 45.08 179 GLU C C 1
ATOM 3707 O O . GLU C 1 179 ? 38.919 17.426 26.271 1.00 45.22 179 GLU C O 1
ATOM 3713 N N . ARG C 1 180 ? 40.924 16.442 26.065 1.00 45.01 180 ARG C N 1
ATOM 3714 C CA . ARG C 1 180 ? 40.403 15.087 26.208 1.00 46.25 180 ARG C CA 1
ATOM 3715 C C . ARG C 1 180 ? 39.674 14.850 27.525 1.00 45.54 180 ARG C C 1
ATOM 3716 O O . ARG C 1 180 ? 38.582 14.275 27.550 1.00 46.20 180 ARG C O 1
ATOM 3724 N N . SER C 1 181 ? 40.296 15.283 28.619 1.00 45.21 181 SER C N 1
ATOM 3725 C CA . SER C 1 181 ? 39.743 15.100 29.960 1.00 43.13 181 SER C CA 1
ATOM 3726 C C . SER C 1 181 ? 38.357 15.710 30.151 1.00 41.85 181 SER C C 1
ATOM 3727 O O . SER C 1 181 ? 37.583 15.255 30.997 1.00 42.35 181 SER C O 1
ATOM 3730 N N . ALA C 1 182 ? 38.040 16.733 29.364 1.00 38.99 182 ALA C N 1
ATOM 3731 C CA . ALA C 1 182 ? 36.742 17.383 29.463 1.00 36.98 182 ALA C CA 1
ATOM 3732 C C . ALA C 1 182 ? 35.645 16.578 28.776 1.00 35.95 182 ALA C C 1
ATOM 3733 O O . ALA C 1 182 ? 34.475 16.954 28.824 1.00 38.98 182 ALA C O 1
ATOM 3735 N N . ILE C 1 183 ? 36.009 15.469 28.140 1.00 34.58 183 ILE C N 1
ATOM 3736 C CA . ILE C 1 183 ? 35.012 14.658 27.447 1.00 32.68 183 ILE C CA 1
ATOM 3737 C C . ILE C 1 183 ? 34.137 13.799 28.363 1.00 33.02 183 ILE C C 1
ATOM 3738 O O . ILE C 1 183 ? 32.922 13.748 28.167 1.00 33.23 183 ILE C O 1
ATOM 3743 N N . VAL C 1 184 ? 34.738 13.120 29.346 1.00 32.38 184 VAL C N 1
ATOM 3744 C CA . VAL C 1 184 ? 33.977 12.273 30.282 1.00 30.83 184 VAL C CA 1
ATOM 3745 C C . VAL C 1 184 ? 32.817 13.029 30.937 1.00 29.95 184 VAL C C 1
ATOM 3746 O O . VAL C 1 184 ? 31.826 12.419 31.334 1.00 29.94 184 VAL C O 1
ATOM 3750 N N . PHE C 1 185 ? 32.958 14.350 31.039 1.00 28.54 185 PHE C N 1
ATOM 3751 C CA . PHE C 1 185 ? 31.940 15.219 31.624 1.00 31.03 185 PHE C CA 1
ATOM 3752 C C . PHE C 1 185 ? 30.714 15.440 30.738 1.00 31.36 185 PHE C C 1
ATOM 3753 O O . PHE C 1 185 ? 29.760 16.096 31.155 1.00 32.43 185 PHE C O 1
ATOM 3761 N N . ARG C 1 186 ? 30.745 14.909 29.516 1.00 31.67 186 ARG C N 1
ATOM 3762 C CA . ARG C 1 186 ? 29.637 15.052 28.564 1.00 30.96 186 ARG C CA 1
ATOM 3763 C C . ARG C 1 186 ? 28.496 14.091 28.871 1.00 30.58 186 ARG C C 1
ATOM 3764 O O . ARG C 1 186 ? 28.733 12.941 29.229 1.00 29.16 186 ARG C O 1
ATOM 3772 N N . ASP C 1 187 ? 27.260 14.551 28.721 1.00 32.76 187 ASP C N 1
ATOM 3773 C CA . ASP C 1 187 ? 26.120 13.678 28.989 1.00 38.43 187 ASP C CA 1
ATOM 3774 C C . ASP C 1 187 ? 26.184 12.377 28.190 1.00 41.04 187 ASP C C 1
ATOM 3775 O O . ASP C 1 187 ? 26.481 12.373 26.992 1.00 40.85 187 ASP C O 1
ATOM 3780 N N . ARG C 1 188 ? 25.921 11.266 28.868 1.00 43.59 188 ARG C N 1
ATOM 3781 C CA . ARG C 1 188 ? 25.957 9.959 28.231 1.00 47.32 188 ARG C CA 1
ATOM 3782 C C . ARG C 1 188 ? 24.656 9.212 28.483 1.00 52.00 188 ARG C C 1
ATOM 3783 O O . ARG C 1 188 ? 24.673 8.005 28.733 1.00 54.68 188 ARG C O 1
ATOM 3791 N N . ASN C 1 189 ? 23.528 9.912 28.415 1.00 55.97 189 ASN C N 1
ATOM 3792 C CA . ASN C 1 189 ? 22.253 9.251 28.662 1.00 59.70 189 ASN C CA 1
ATOM 3793 C C . ASN C 1 189 ? 22.182 8.005 27.794 1.00 60.55 189 ASN C C 1
ATOM 3794 O O . ASN C 1 189 ? 21.895 6.916 28.281 1.00 62.22 189 ASN C O 1
ATOM 3799 N N . SER C 1 190 ? 22.463 8.184 26.508 1.00 61.07 190 SER C N 1
ATOM 3800 C CA . SER C 1 190 ? 22.437 7.096 25.539 1.00 61.66 190 SER C CA 1
ATOM 3801 C C . SER C 1 190 ? 22.793 7.622 24.152 1.00 60.85 190 SER C C 1
ATOM 3802 O O . SER C 1 190 ? 23.549 6.931 23.445 1.00 60.34 190 SER C O 1
#